Protein AF-A0A2N1PM89-F1 (afdb_monomer_lite)

Foldseek 3Di:
DDPDPDQFDDDPLFFAFHRVVLVPPDDVSVCVVPVPDDFFFDFHFDQPPCVPPPDDDQHDDPDPPDPPVVSPDDDDDDDDDGDTDTPPGQQDWPGDFDCVPCLVVLLVVQLVPQVLLLVLLLQLLVCVVVVNDDSLVSSLVSLCVVPVVDDPSSSSRNSVQQPTAGQKAKQKWDKFWFALPLVCCQVPVVVQAVLQVLVVCLLLVLLVVLPNKFFWKQARGHIMTIAMAGLADPVRHGFPLLSLQLNLLFGDESLLSSLQSDADVVRNRSGGHGPSLSSSLSSSLLLSLQSVLQRLVVSLVVCVVVVHHSAEACDPQDNTHIHTDSQLSLCCSLSSGSHRSDDSDDDDDPAQFAMAGQATNPGGLCPPPPVVVRVQRRDPVSRVVRCVVVTGHTHHDRSSSVSSSVVSVVFLLCVAQPVLLNDYADPVLLVVCQVCVNVVCCVQPVPCVVCLQQVVVQLVHLNSLLVSLVSCVVSPHGLSNQLSSSLSLVVRVNNVHDDPPSDRSNSVSSSSSRNCSNVRHD

Secondary structure (DSSP, 8-state):
-----------GGGTSS--GGGG--SHHHHHHHHTT----------SSHHHH-SS--TT----TTS-GGGGGS----S--------------BSS----TT-HHHHHHHHHH-HHHHHHHHHHHHHHHHTTSS-HHHHHHHHHHHHHTTS-HHHHHHHHHHHH--BSEEEEEEEEEEE-SSHHHHHHSHHHHHHHHHHHHHHHHHHHHHTT---EEEE-SSEEEEEEEEESB-TTSSBPHHHHHHHHHH-PPPHHHHHHHH--BGGGTB-SPPPHHHHHHHHHHHHHHHHHHHHHHHHHHHHHHHTTS---EESS--SSSEEEEE-GGGGTHHHHTSS--S--------SS----EEEEETTEETTTT-HHHHHHHHT-HHHHHHHHHHH---PPB-HHHHHHHHHHHHHSHHIIIIIGGG-SPP-HHHHHHHHHTTTHHHHHH-GGGHHHHHTHHHHTT-HHHHHHHHHHHHHTT--HHHHHHHHHHHHH-TTTT----TTS-HHHHTTHHHHHHGGGG--

pLDDT: mean 76.05, std 22.59, range [23.59, 97.88]

Sequence (522 aa):
MGWNSTDFVLTADAQFNGCKAGHVRNLDEYVSYFDGFDSKYQVVVSPELSRIMPTLRQHEPIDSKWDIAAIRHHDEEIVGYPMEFYQSQLQKPDYYVDFRGRDLEFAEIIRSNPVQINWILDYALSEFQNQNKDLDFAIDEGVIEIFGDLDHEMLGIIAGYIKQKPRRMIFLVDMEAVHPDSTKILTDPIPFFQWLEVPYRHIREALLNFGIETLTVCSGKGYHFIAAIPLFNSHGYYSDAMLSLMAIGGAVQAETIDRLVTTHPEKGKDIPAPILTQRAYQGMNKVMQYVVVNILDDIRKDLHRAGLPPYVGVTDNHEHQISIDLTGSTRQVEMGCFGSVGSIYNKKWDRIIVRIPRARGREEFFDNDLSWMLDTRGSLEAAKAHLIHSGGWIPETDAGMVRLIQAYEASSIKRNLHEPCEGLLDPAAISSLINTNYAVLREKIPQIGGVIDNAQPEFLTPSALDYVYHEMLYNGFSVNDMRHLTYAIYCDTVKNVHIEPAYSKAEWCRWPILLMGEFFKD

Radius of gyration: 23.79 Å; chains: 1; bounding box: 59×52×64 Å

Organism: NCBI:txid2013854

Structure (mmCIF, N/CA/C/O backbone):
data_AF-A0A2N1PM89-F1
#
_entry.id   AF-A0A2N1PM89-F1
#
loop_
_atom_site.group_PDB
_atom_site.id
_atom_site.type_symbol
_atom_site.label_atom_id
_atom_site.label_alt_id
_atom_site.label_comp_id
_atom_site.label_asym_id
_atom_site.label_entity_id
_atom_site.label_seq_id
_atom_site.pdbx_PDB_ins_code
_atom_site.Cartn_x
_atom_site.Cartn_y
_atom_site.Cartn_z
_atom_site.occupancy
_atom_site.B_iso_or_equiv
_atom_site.auth_seq_id
_atom_site.auth_comp_id
_atom_site.auth_asym_id
_atom_site.auth_atom_id
_atom_site.pdbx_PDB_model_num
ATOM 1 N N . MET A 1 1 ? 12.208 -20.789 32.614 1.00 24.80 1 MET A N 1
ATOM 2 C CA . MET A 1 1 ? 12.108 -20.019 31.357 1.00 24.80 1 MET A CA 1
ATOM 3 C C . MET A 1 1 ? 12.246 -18.557 31.730 1.00 24.80 1 MET A C 1
ATOM 5 O O . MET A 1 1 ? 11.302 -17.988 32.258 1.00 24.80 1 MET A O 1
ATOM 9 N N . GLY A 1 2 ? 13.461 -18.017 31.627 1.00 23.84 2 GLY A N 1
ATOM 10 C CA . GLY A 1 2 ? 13.775 -16.656 32.056 1.00 23.84 2 GLY A CA 1
ATOM 11 C C . GLY A 1 2 ? 13.531 -15.681 30.916 1.00 23.84 2 GLY A C 1
ATOM 12 O O . GLY A 1 2 ? 14.320 -15.636 29.980 1.00 23.84 2 GLY A O 1
ATOM 13 N N . TRP A 1 3 ? 12.436 -14.930 30.988 1.00 23.59 3 TRP A N 1
ATOM 14 C CA . TRP A 1 3 ? 12.354 -13.658 30.280 1.00 23.59 3 TRP A CA 1
ATOM 15 C C . TRP A 1 3 ? 13.257 -12.678 31.033 1.00 23.59 3 TRP A C 1
ATOM 17 O O . TRP A 1 3 ? 13.120 -12.509 32.244 1.00 23.59 3 TRP A O 1
ATOM 27 N N . ASN A 1 4 ? 14.256 -12.158 30.322 1.00 26.58 4 ASN A N 1
ATOM 28 C CA . ASN A 1 4 ? 15.377 -11.405 30.866 1.00 26.58 4 ASN A CA 1
ATOM 29 C C . ASN A 1 4 ? 14.940 -10.182 31.679 1.00 26.58 4 ASN A C 1
ATOM 31 O O . ASN A 1 4 ? 14.200 -9.322 31.212 1.00 26.58 4 ASN A O 1
ATOM 35 N N . SER A 1 5 ? 15.526 -10.093 32.868 1.00 24.80 5 SER A N 1
ATOM 36 C CA . SER A 1 5 ? 15.642 -8.937 33.752 1.00 24.80 5 SER A CA 1
ATOM 37 C C . SER A 1 5 ? 16.600 -7.868 33.198 1.00 24.80 5 SER A C 1
ATOM 39 O O . SER A 1 5 ? 17.469 -7.385 33.921 1.00 24.80 5 SER A O 1
ATOM 41 N N . THR A 1 6 ? 16.530 -7.561 31.905 1.00 25.44 6 THR A N 1
ATOM 42 C CA . THR A 1 6 ? 17.403 -6.564 31.271 1.00 25.44 6 THR A CA 1
ATOM 43 C C . THR A 1 6 ? 16.626 -5.287 31.026 1.00 25.44 6 THR A C 1
ATOM 45 O O . THR A 1 6 ? 15.605 -5.317 30.340 1.00 25.44 6 THR A O 1
ATOM 48 N N . ASP A 1 7 ? 17.140 -4.186 31.571 1.00 24.05 7 ASP A N 1
ATOM 49 C CA . ASP A 1 7 ? 16.724 -2.826 31.254 1.00 24.05 7 ASP A CA 1
ATOM 50 C C . ASP A 1 7 ? 16.588 -2.647 29.736 1.00 24.05 7 ASP A C 1
ATOM 52 O O . ASP A 1 7 ? 17.443 -3.072 28.954 1.00 24.05 7 ASP A O 1
ATOM 56 N N . PHE A 1 8 ? 15.462 -2.071 29.318 1.00 27.31 8 PHE A N 1
ATOM 57 C CA . PHE A 1 8 ? 15.102 -1.882 27.919 1.00 27.31 8 PHE A CA 1
ATOM 58 C C . PHE A 1 8 ? 16.096 -0.925 27.248 1.00 27.31 8 PHE A C 1
ATOM 60 O O . PHE A 1 8 ? 16.038 0.287 27.447 1.00 27.31 8 PHE A O 1
ATOM 67 N N . VAL A 1 9 ? 17.007 -1.466 26.436 1.00 24.16 9 VAL A N 1
ATOM 68 C CA . VAL A 1 9 ? 17.952 -0.673 25.643 1.00 24.16 9 VAL A CA 1
ATOM 69 C C . VAL A 1 9 ? 17.301 -0.286 24.320 1.00 24.16 9 VAL A C 1
ATOM 71 O O . VAL A 1 9 ? 16.952 -1.127 23.493 1.00 24.16 9 VAL A O 1
ATOM 74 N N . LEU A 1 10 ? 17.165 1.021 24.135 1.00 26.44 10 LEU A N 1
ATOM 75 C CA . LEU A 1 10 ? 16.866 1.677 22.871 1.00 26.44 10 LEU A CA 1
ATOM 76 C C . LEU A 1 10 ? 17.859 1.249 21.794 1.00 26.44 10 LEU A C 1
ATOM 78 O O . LEU A 1 10 ? 19.063 1.427 21.963 1.00 26.44 10 LEU A O 1
ATOM 82 N N . THR A 1 11 ? 17.369 0.830 20.635 1.00 27.31 11 THR A N 1
ATOM 83 C CA . THR A 1 11 ? 18.108 1.088 19.396 1.00 27.31 11 THR A CA 1
ATOM 84 C C . THR A 1 11 ? 17.176 1.792 18.424 1.00 27.31 11 THR A C 1
ATOM 86 O O . THR A 1 11 ? 16.330 1.192 17.767 1.00 27.31 11 THR A O 1
ATOM 89 N N . ALA A 1 12 ? 17.315 3.117 18.389 1.00 30.20 12 ALA A N 1
ATOM 90 C CA . ALA A 1 12 ? 16.676 3.987 17.411 1.00 30.20 12 ALA A CA 1
ATOM 91 C C . ALA A 1 12 ? 17.182 3.748 15.980 1.00 30.20 12 ALA A C 1
ATOM 93 O O . ALA A 1 12 ? 16.516 4.138 15.026 1.00 30.20 12 ALA A O 1
ATOM 94 N N . ASP A 1 13 ? 18.301 3.036 15.840 1.00 28.42 13 ASP A N 1
ATOM 95 C CA . ASP A 1 13 ? 18.934 2.682 14.573 1.00 28.42 13 ASP A CA 1
ATOM 96 C C . ASP A 1 13 ? 17.992 1.987 13.580 1.00 28.42 13 ASP A C 1
ATOM 98 O O . ASP A 1 13 ? 18.195 2.083 12.378 1.00 28.42 13 ASP A O 1
ATOM 102 N N . ALA A 1 14 ? 16.963 1.264 14.032 1.00 33.22 14 ALA A N 1
ATOM 103 C CA . ALA A 1 14 ? 16.251 0.330 13.158 1.00 33.22 14 ALA A CA 1
ATOM 104 C C . ALA A 1 14 ? 14.946 0.852 12.535 1.00 33.22 14 ALA A C 1
ATOM 106 O O . ALA A 1 14 ? 14.370 0.137 11.716 1.00 33.22 14 ALA A O 1
ATOM 107 N N . GLN A 1 15 ? 14.431 2.023 12.931 1.00 33.84 15 GLN A N 1
ATOM 108 C CA . GLN A 1 15 ? 13.073 2.422 12.527 1.00 33.84 15 GLN A CA 1
ATOM 109 C C . GLN A 1 15 ? 12.994 3.359 11.331 1.00 33.84 15 GLN A C 1
ATOM 111 O O . GLN A 1 15 ? 12.083 3.200 10.527 1.00 33.84 15 GLN A O 1
ATOM 116 N N . PHE A 1 16 ? 13.915 4.301 11.183 1.00 33.84 16 PHE A N 1
ATOM 117 C CA . PHE A 1 16 ? 13.906 5.234 10.064 1.00 33.84 16 PHE A CA 1
ATOM 118 C C . PHE A 1 16 ? 15.336 5.680 9.813 1.00 33.84 16 PHE A C 1
ATOM 120 O O . PHE A 1 16 ? 15.920 6.328 10.672 1.00 33.84 16 PHE A O 1
ATOM 127 N N . ASN A 1 17 ? 15.853 5.351 8.630 1.00 31.77 17 ASN A N 1
ATOM 128 C CA . ASN A 1 17 ? 17.139 5.799 8.096 1.00 31.77 17 ASN A CA 1
ATOM 129 C C . ASN A 1 17 ? 18.381 5.276 8.841 1.00 31.77 17 ASN A C 1
ATOM 131 O O . ASN A 1 17 ? 18.647 5.640 9.981 1.00 31.77 17 ASN A O 1
ATOM 135 N N . GLY A 1 18 ? 19.199 4.484 8.142 1.00 33.09 18 GLY A N 1
ATOM 136 C CA . GLY A 1 18 ? 20.602 4.311 8.523 1.00 33.09 18 GLY A CA 1
ATOM 137 C C . GLY A 1 18 ? 20.839 3.606 9.856 1.00 33.09 18 GLY A C 1
ATOM 138 O O . GLY A 1 18 ? 21.589 4.102 10.692 1.00 33.09 18 GLY A O 1
ATOM 139 N N . CYS A 1 19 ? 20.291 2.399 10.037 1.00 32.78 19 CYS A N 1
ATOM 140 C CA . CYS A 1 19 ? 20.911 1.490 11.001 1.00 32.78 19 CYS A CA 1
ATOM 141 C C . CYS A 1 19 ? 22.401 1.344 10.654 1.00 32.78 19 CYS A C 1
ATOM 143 O O . CYS A 1 19 ? 22.785 1.498 9.495 1.00 32.78 19 CYS A O 1
ATOM 145 N N . LYS A 1 20 ? 23.249 0.927 11.599 1.00 37.75 20 LYS A N 1
ATOM 146 C CA . LYS A 1 20 ? 24.621 0.489 11.270 1.00 37.75 20 LYS A CA 1
ATOM 147 C C . LYS A 1 20 ? 24.655 -0.552 10.128 1.00 37.75 20 LYS A C 1
ATOM 149 O O . LYS A 1 20 ? 25.687 -0.733 9.492 1.00 37.75 20 LYS A O 1
ATOM 154 N N . ALA A 1 21 ? 23.513 -1.187 9.838 1.00 36.91 21 ALA A N 1
ATOM 155 C CA . ALA A 1 21 ? 23.306 -2.072 8.702 1.00 36.91 21 ALA A CA 1
ATOM 156 C C . ALA A 1 21 ? 23.088 -1.401 7.323 1.00 36.91 21 ALA A C 1
ATOM 158 O O . ALA A 1 21 ? 23.123 -2.104 6.319 1.00 36.91 21 ALA A O 1
ATOM 159 N N . GLY A 1 22 ? 22.933 -0.075 7.236 1.00 34.50 22 GLY A N 1
ATOM 160 C CA . GLY A 1 22 ? 23.166 0.686 5.995 1.00 34.50 22 GLY A CA 1
ATOM 161 C C . GLY A 1 22 ? 24.652 0.699 5.606 1.00 34.50 22 GLY A C 1
ATOM 162 O O . GLY A 1 22 ? 25.016 0.755 4.439 1.00 34.50 22 GLY A O 1
ATOM 163 N N . HIS A 1 23 ? 25.538 0.491 6.584 1.00 34.81 23 HIS A N 1
ATOM 164 C CA . HIS A 1 23 ? 26.984 0.374 6.387 1.00 34.81 23 HIS A CA 1
ATOM 165 C C . HIS A 1 23 ? 27.505 -1.058 6.557 1.00 34.81 23 HIS A C 1
ATOM 167 O O . HIS A 1 23 ? 28.663 -1.251 6.932 1.00 34.81 23 HIS A O 1
ATOM 173 N N . VAL A 1 24 ? 26.672 -2.066 6.280 1.00 37.44 24 VAL A N 1
ATOM 174 C CA . VAL A 1 24 ? 27.145 -3.449 6.151 1.00 37.44 24 VAL A CA 1
ATOM 175 C C . VAL A 1 24 ? 28.046 -3.525 4.926 1.00 37.44 24 VAL A C 1
ATOM 177 O O . VAL A 1 24 ? 27.597 -3.349 3.795 1.00 37.44 24 VAL A O 1
ATOM 180 N N . ARG A 1 25 ? 29.334 -3.797 5.140 1.00 38.34 25 ARG A N 1
ATOM 181 C CA . ARG A 1 25 ? 30.315 -3.819 4.044 1.00 38.34 25 ARG A CA 1
ATOM 182 C C . ARG A 1 25 ? 30.304 -5.136 3.274 1.00 38.34 25 ARG A C 1
ATOM 184 O O . ARG A 1 25 ? 30.879 -5.204 2.192 1.00 38.34 25 ARG A O 1
ATOM 191 N N . ASN A 1 26 ? 29.727 -6.190 3.855 1.00 44.66 26 ASN A N 1
ATOM 192 C CA . ASN A 1 26 ? 29.636 -7.524 3.267 1.00 44.66 26 ASN A CA 1
ATOM 193 C C . ASN A 1 26 ? 28.585 -8.408 3.967 1.00 44.66 26 ASN A C 1
ATOM 195 O O . ASN A 1 26 ? 28.120 -8.119 5.067 1.00 44.66 26 ASN A O 1
ATOM 199 N N . LEU A 1 27 ? 28.256 -9.526 3.322 1.00 41.53 27 LEU A N 1
ATOM 200 C CA . LEU A 1 27 ? 27.263 -10.503 3.768 1.00 41.53 27 LEU A CA 1
ATOM 201 C C . LEU A 1 27 ? 27.538 -11.108 5.163 1.00 41.53 27 LEU A C 1
ATOM 203 O O . LEU A 1 27 ? 26.592 -11.416 5.882 1.00 41.53 27 LEU A O 1
ATOM 207 N N . ASP A 1 28 ? 28.796 -11.243 5.584 1.00 47.53 28 ASP A N 1
ATOM 208 C CA . ASP A 1 28 ? 29.142 -11.865 6.873 1.00 47.53 28 ASP A CA 1
ATOM 209 C C . ASP A 1 28 ? 28.836 -10.939 8.063 1.00 47.53 28 ASP A C 1
ATOM 211 O O . ASP A 1 28 ? 28.307 -11.372 9.093 1.00 47.53 28 ASP A O 1
ATOM 215 N N . GLU A 1 29 ? 29.104 -9.638 7.907 1.00 45.84 29 GLU A N 1
ATOM 216 C CA . GLU A 1 29 ? 28.743 -8.608 8.889 1.00 45.84 29 GLU A CA 1
ATOM 217 C C . GLU A 1 29 ? 27.215 -8.531 9.055 1.00 45.84 29 GLU A C 1
ATOM 219 O O . GLU A 1 29 ? 26.718 -8.415 10.179 1.00 45.84 29 GLU A O 1
ATOM 224 N N . TYR A 1 30 ? 26.474 -8.725 7.955 1.00 44.50 30 TYR A N 1
ATOM 225 C CA . TYR A 1 30 ? 25.014 -8.812 7.945 1.00 44.50 30 TYR A CA 1
ATOM 226 C C . TYR A 1 30 ? 24.485 -9.987 8.775 1.00 44.50 30 TYR A C 1
ATOM 228 O O . TYR A 1 30 ? 23.671 -9.798 9.683 1.00 44.50 30 TYR A O 1
ATOM 236 N N . VAL A 1 31 ? 24.939 -11.206 8.463 1.00 44.88 31 VAL A N 1
ATOM 237 C CA . VAL A 1 31 ? 24.451 -12.438 9.099 1.00 44.88 31 VAL A CA 1
ATOM 238 C C . VAL A 1 31 ? 24.717 -12.396 10.604 1.00 44.88 31 VAL A C 1
ATOM 240 O O . VAL A 1 31 ? 23.807 -12.659 11.389 1.00 44.88 31 VAL A O 1
ATOM 243 N N . SER A 1 32 ? 25.907 -11.945 11.023 1.00 50.69 32 SER A N 1
ATOM 244 C CA . SER A 1 32 ? 26.248 -11.846 12.449 1.00 50.69 32 SER A CA 1
ATOM 245 C C . SER A 1 32 ? 25.377 -10.849 13.226 1.00 50.69 32 SER A C 1
ATOM 247 O O . SER A 1 32 ? 25.118 -11.051 14.412 1.00 50.69 32 SER A O 1
ATOM 249 N N . TYR A 1 33 ? 24.906 -9.783 12.568 1.00 46.59 33 TYR A N 1
ATOM 250 C CA . TYR A 1 33 ? 24.102 -8.743 13.207 1.00 46.59 33 TYR A CA 1
ATOM 251 C C . TYR A 1 33 ? 22.632 -9.156 13.354 1.00 46.59 33 TYR A C 1
ATOM 253 O O . TYR A 1 33 ? 21.957 -8.703 14.275 1.00 46.59 33 TYR A O 1
ATOM 261 N N . PHE A 1 34 ? 22.115 -10.021 12.474 1.00 44.75 34 PHE A N 1
ATOM 262 C CA . PHE A 1 34 ? 20.674 -10.268 12.370 1.00 44.75 34 PHE A CA 1
ATOM 263 C C . PHE A 1 34 ? 20.178 -11.649 12.805 1.00 44.75 34 PHE A C 1
ATOM 265 O O . PHE A 1 34 ? 18.968 -11.781 13.002 1.00 44.75 34 PHE A O 1
ATOM 272 N N . ASP A 1 35 ? 21.060 -12.623 13.038 1.00 42.09 35 ASP A N 1
ATOM 273 C CA . ASP A 1 35 ? 20.701 -13.993 13.457 1.00 42.09 35 ASP A CA 1
ATOM 274 C C . ASP A 1 35 ? 20.021 -14.086 14.846 1.00 42.09 35 ASP A C 1
ATOM 276 O O . ASP A 1 35 ? 19.522 -15.139 15.230 1.00 42.09 35 ASP A O 1
ATOM 280 N N . GLY A 1 36 ? 19.961 -12.984 15.609 1.00 41.06 36 GLY A N 1
ATOM 281 C CA . GLY A 1 36 ? 19.369 -12.929 16.957 1.00 41.06 36 GLY A CA 1
ATOM 282 C C . GLY A 1 36 ? 18.075 -12.114 17.112 1.00 41.06 36 GLY A C 1
ATOM 283 O O . GLY A 1 36 ? 17.636 -11.898 18.242 1.00 41.06 36 GLY A O 1
ATOM 284 N N . PHE A 1 37 ? 17.475 -11.600 16.031 1.00 38.41 37 PHE A N 1
ATOM 285 C CA . PHE A 1 37 ? 16.366 -10.634 16.122 1.00 38.41 37 PHE A CA 1
ATOM 286 C C . PHE A 1 37 ? 14.967 -11.267 15.964 1.00 38.41 37 PHE A C 1
ATOM 288 O O . PHE A 1 37 ? 14.484 -11.435 14.847 1.00 38.41 37 PHE A O 1
ATOM 295 N N . ASP A 1 38 ? 14.257 -11.489 17.077 1.00 36.50 38 ASP A N 1
ATOM 296 C CA . ASP A 1 38 ? 12.832 -11.884 17.094 1.00 36.50 38 ASP A CA 1
ATOM 297 C C . ASP A 1 38 ? 11.885 -10.704 16.816 1.00 36.50 38 ASP A C 1
ATOM 299 O O . ASP A 1 38 ? 12.040 -9.619 17.384 1.00 36.50 38 ASP A O 1
ATOM 303 N N . SER A 1 39 ? 10.835 -10.925 16.025 1.00 36.91 39 SER A N 1
ATOM 304 C CA . SER A 1 39 ? 9.820 -9.912 15.702 1.00 36.91 39 SER A CA 1
ATOM 305 C C . SER A 1 39 ? 8.834 -9.708 16.851 1.00 36.91 39 SER A C 1
ATOM 307 O O . SER A 1 39 ? 7.883 -10.466 17.022 1.00 36.91 39 SER A O 1
ATOM 309 N N . LYS A 1 40 ? 9.075 -8.672 17.655 1.00 37.41 40 LYS A N 1
ATOM 310 C CA . LYS A 1 40 ? 8.262 -8.305 18.820 1.00 37.41 40 LYS A CA 1
ATOM 311 C C . LYS A 1 40 ? 7.851 -6.837 18.699 1.00 37.41 40 LYS A C 1
ATOM 313 O O . LYS A 1 40 ? 8.681 -5.984 18.404 1.00 37.41 40 LYS A O 1
ATOM 318 N N . TYR A 1 41 ? 6.587 -6.537 18.964 1.00 35.38 41 TYR A N 1
ATOM 319 C CA . TYR A 1 41 ? 6.166 -5.208 19.390 1.00 35.38 41 TYR A CA 1
ATOM 320 C C . TYR A 1 41 ? 6.785 -4.958 20.767 1.00 35.38 41 TYR A C 1
ATOM 322 O O . TYR A 1 41 ? 6.463 -5.603 21.764 1.00 35.38 41 TYR A O 1
ATOM 330 N N . GLN A 1 42 ? 7.737 -4.042 20.802 1.00 37.28 42 GLN A N 1
ATOM 331 C CA . GLN A 1 42 ? 8.396 -3.610 22.021 1.00 37.28 42 GLN A CA 1
ATOM 332 C C . GLN A 1 42 ? 7.990 -2.171 22.272 1.00 37.28 42 GLN A C 1
ATOM 334 O O . GLN A 1 42 ? 7.793 -1.433 21.320 1.00 37.28 42 GLN A O 1
ATOM 339 N N . VAL A 1 43 ? 7.863 -1.796 23.540 1.00 35.22 43 VAL A N 1
ATOM 340 C CA . VAL A 1 43 ? 7.818 -0.401 23.966 1.00 35.22 43 VAL A CA 1
ATOM 341 C C . VAL A 1 43 ? 9.060 -0.199 24.804 1.00 35.22 43 VAL A C 1
ATOM 343 O O . VAL A 1 43 ? 9.190 -0.772 25.884 1.00 35.22 43 VAL A O 1
ATOM 346 N N . VAL A 1 44 ? 10.001 0.571 24.277 1.00 35.50 44 VAL A N 1
ATOM 347 C CA . VAL A 1 44 ? 11.164 0.998 25.051 1.00 35.50 44 VAL A CA 1
ATOM 348 C C . VAL A 1 44 ? 10.780 2.269 25.798 1.00 35.50 44 VAL A C 1
ATOM 350 O O . VAL A 1 44 ? 10.057 3.100 25.267 1.00 35.50 44 VAL A O 1
ATOM 353 N N . VAL A 1 45 ? 11.225 2.413 27.042 1.00 34.16 45 VAL A N 1
ATOM 354 C CA . VAL A 1 45 ? 11.103 3.650 27.815 1.00 34.16 45 VAL A CA 1
ATOM 355 C C . VAL A 1 45 ? 12.517 4.049 28.190 1.00 34.16 45 VAL A C 1
ATOM 357 O O . VAL A 1 45 ? 13.135 3.370 29.002 1.00 34.16 45 VAL A O 1
ATOM 360 N N . SER A 1 46 ? 13.035 5.130 27.611 1.00 33.66 46 SER A N 1
ATOM 361 C CA . SER A 1 46 ? 14.291 5.718 28.080 1.00 33.66 46 SER A CA 1
ATOM 362 C C . SER A 1 46 ? 14.046 7.069 28.735 1.00 33.66 46 SER A C 1
ATOM 364 O O . SER A 1 46 ? 13.468 7.948 28.093 1.00 33.66 46 SER A O 1
ATOM 366 N N . PRO A 1 47 ? 14.512 7.252 29.978 1.00 36.72 47 PRO A N 1
ATOM 367 C CA . PRO A 1 47 ? 14.564 8.553 30.639 1.00 36.72 47 PRO A CA 1
ATOM 368 C C . PRO A 1 47 ? 15.572 9.538 30.013 1.00 36.72 47 PRO A C 1
ATOM 370 O O . PRO A 1 47 ? 15.543 10.722 30.334 1.00 36.72 47 PRO A O 1
ATOM 373 N N . GLU A 1 48 ? 16.482 9.074 29.151 1.00 38.16 48 GLU A N 1
ATOM 374 C CA . GLU A 1 48 ? 17.715 9.800 28.815 1.00 38.16 48 GLU A CA 1
ATOM 375 C C . GLU A 1 48 ? 17.648 10.543 27.473 1.00 38.16 48 GLU A C 1
ATOM 377 O O . GLU A 1 48 ? 18.279 11.590 27.328 1.00 38.16 48 GLU A O 1
ATOM 382 N N . LEU A 1 49 ? 16.849 10.089 26.496 1.00 36.31 49 LEU A N 1
ATOM 383 C CA . LEU A 1 49 ? 16.917 10.664 25.140 1.00 36.31 49 LEU A CA 1
ATOM 384 C C . LEU A 1 49 ? 16.408 12.112 25.037 1.00 36.31 49 LEU A C 1
ATOM 386 O O . LEU A 1 49 ? 16.881 12.876 24.195 1.00 36.31 49 LEU A O 1
ATOM 390 N N . SER A 1 50 ? 15.487 12.528 25.914 1.00 36.47 50 SER A N 1
ATOM 391 C CA . SER A 1 50 ? 14.951 13.895 25.911 1.00 36.47 50 SER A CA 1
ATOM 392 C C . SER A 1 50 ? 15.920 14.946 26.460 1.00 36.47 50 SER A C 1
ATOM 394 O O . SER A 1 50 ? 15.729 16.131 26.194 1.00 36.47 50 SER A O 1
ATOM 396 N N . ARG A 1 51 ? 16.954 14.539 27.213 1.00 38.03 51 ARG A N 1
ATOM 397 C CA . ARG A 1 51 ? 17.969 15.460 27.760 1.00 38.03 51 ARG A CA 1
ATOM 398 C C . ARG A 1 51 ? 18.988 15.918 26.726 1.00 38.03 51 ARG A C 1
ATOM 400 O O . ARG A 1 51 ? 19.529 17.010 26.850 1.00 38.03 51 ARG A O 1
ATOM 407 N N . ILE A 1 52 ? 19.249 15.086 25.723 1.00 38.66 52 ILE A N 1
ATOM 408 C CA . ILE A 1 52 ? 20.405 15.239 24.832 1.00 38.66 52 ILE A CA 1
ATOM 409 C C . ILE A 1 52 ? 20.004 15.911 23.508 1.00 38.66 52 ILE A C 1
ATOM 411 O O . ILE A 1 52 ? 20.847 16.499 22.836 1.00 38.66 52 ILE A O 1
ATOM 415 N N . MET A 1 53 ? 18.718 15.873 23.126 1.00 42.56 53 MET A N 1
ATOM 416 C CA . MET A 1 53 ? 18.276 16.261 21.775 1.00 42.56 53 MET A CA 1
ATOM 417 C C . MET A 1 53 ? 17.089 17.250 21.744 1.00 42.56 53 MET A C 1
ATOM 419 O O . MET A 1 53 ? 16.022 16.923 21.226 1.00 42.56 53 MET A O 1
ATOM 423 N N . PRO A 1 54 ? 17.246 18.493 22.250 1.00 40.25 54 PRO A N 1
ATOM 424 C CA . PRO A 1 54 ? 16.186 19.508 22.218 1.00 40.25 54 PRO A CA 1
ATOM 425 C C . PRO A 1 54 ? 15.904 20.104 20.822 1.00 40.25 54 PRO A C 1
ATOM 427 O O . PRO A 1 54 ? 14.887 20.774 20.652 1.00 40.25 54 PRO A O 1
ATOM 430 N N . THR A 1 55 ? 16.775 19.890 19.827 1.00 36.53 55 THR A N 1
ATOM 431 C CA . THR A 1 55 ? 16.747 20.614 18.537 1.00 36.53 55 THR A CA 1
ATOM 432 C C . THR A 1 55 ? 16.519 19.754 17.294 1.00 36.53 55 THR A C 1
ATOM 434 O O . THR A 1 55 ? 16.454 20.303 16.195 1.00 36.53 55 THR A O 1
ATOM 437 N N . LEU A 1 56 ? 16.382 18.434 17.426 1.00 33.59 56 LEU A N 1
ATOM 438 C CA . LEU A 1 56 ? 16.158 17.565 16.272 1.00 33.59 56 LEU A CA 1
ATOM 439 C C . LEU A 1 56 ? 14.731 17.721 15.735 1.00 33.59 56 LEU A C 1
ATOM 441 O O . LEU A 1 56 ? 13.744 17.563 16.458 1.00 33.59 56 LEU A O 1
ATOM 445 N N . ARG A 1 57 ? 14.626 18.051 14.443 1.00 30.73 57 ARG A N 1
ATOM 446 C CA . ARG A 1 57 ? 13.363 17.958 13.704 1.00 30.73 57 ARG A CA 1
ATOM 447 C C . ARG A 1 57 ? 12.968 16.485 13.609 1.00 30.73 57 ARG A C 1
ATOM 449 O O . ARG A 1 57 ? 13.827 15.613 13.562 1.00 30.73 57 ARG A O 1
ATOM 456 N N . GLN A 1 58 ? 11.662 16.236 13.561 1.00 34.88 58 GLN A N 1
ATOM 457 C CA . GLN A 1 58 ? 10.973 14.943 13.712 1.00 34.88 58 GLN A CA 1
ATOM 458 C C . GLN A 1 58 ? 11.387 13.807 12.736 1.00 34.88 58 GLN A C 1
ATOM 460 O O . GLN A 1 58 ? 10.745 12.760 12.741 1.00 34.88 58 GLN A O 1
ATOM 465 N N . HIS A 1 59 ? 12.431 13.978 11.912 1.00 28.81 59 HIS A N 1
ATOM 466 C CA . HIS A 1 59 ? 12.762 13.107 10.776 1.00 28.81 59 HIS A CA 1
ATOM 467 C C . HIS A 1 59 ? 14.264 12.836 10.547 1.00 28.81 59 HIS A C 1
ATOM 469 O O . HIS A 1 59 ? 14.606 12.209 9.547 1.00 28.81 59 HIS A O 1
ATOM 475 N N . GLU A 1 60 ? 15.176 13.305 11.402 1.00 26.73 60 GLU A N 1
ATOM 476 C CA . GLU A 1 60 ? 16.617 13.116 11.159 1.00 26.73 60 GLU A CA 1
ATOM 477 C C . GLU A 1 60 ? 17.132 11.751 11.679 1.00 26.73 60 GLU A C 1
ATOM 479 O O . GLU A 1 60 ? 16.838 11.389 12.823 1.00 26.73 60 GLU A O 1
ATOM 484 N N . PRO A 1 61 ? 17.900 10.994 10.863 1.00 30.50 61 PRO A N 1
ATOM 485 C CA . PRO A 1 61 ? 18.604 9.793 11.307 1.00 30.50 61 PRO A CA 1
ATOM 486 C C . PRO A 1 61 ? 19.591 10.114 12.430 1.00 30.50 61 PRO A C 1
ATOM 488 O O . PRO A 1 61 ? 20.312 11.113 12.367 1.00 30.50 61 PRO A O 1
ATOM 491 N N . ILE A 1 62 ? 19.697 9.222 13.416 1.00 33.22 62 ILE A N 1
ATOM 492 C CA . ILE A 1 62 ? 20.805 9.235 14.379 1.00 33.22 62 ILE A CA 1
ATOM 493 C C . ILE A 1 62 ? 22.021 8.625 13.670 1.00 33.22 62 ILE A C 1
ATOM 495 O O . ILE A 1 62 ? 22.346 7.458 13.845 1.00 33.22 62 ILE A O 1
ATOM 499 N N . ASP A 1 63 ? 22.652 9.401 12.789 1.00 30.30 63 ASP A N 1
ATOM 500 C CA . ASP A 1 63 ? 23.857 8.963 12.088 1.00 30.30 63 ASP A CA 1
ATOM 501 C C . ASP A 1 63 ? 25.071 8.952 13.039 1.00 30.30 63 ASP A C 1
ATOM 503 O O . ASP A 1 63 ? 25.262 9.832 13.886 1.00 30.30 63 ASP A O 1
ATOM 507 N N . SER A 1 64 ? 25.890 7.926 12.825 1.00 32.62 64 SER A N 1
ATOM 508 C CA . SER A 1 64 ? 27.169 7.459 13.375 1.00 32.62 64 SER A CA 1
ATOM 509 C C . SER A 1 64 ? 28.224 8.470 13.862 1.00 32.62 64 SER A C 1
ATOM 511 O O . SER A 1 64 ? 29.300 8.057 14.295 1.00 32.62 64 SER A O 1
ATOM 513 N N . LYS A 1 65 ? 27.970 9.782 13.845 1.00 34.56 65 LYS A N 1
ATOM 514 C CA . LYS A 1 65 ? 28.888 10.799 14.390 1.00 34.56 65 LYS A CA 1
ATOM 515 C C . LYS A 1 65 ? 28.814 10.955 15.907 1.00 34.56 65 LYS A C 1
ATOM 517 O O . LYS A 1 65 ? 29.677 11.615 16.484 1.00 34.56 65 LYS A O 1
ATOM 522 N N . TRP A 1 66 ? 27.821 10.350 16.550 1.00 35.28 66 TRP A N 1
ATOM 523 C CA . TRP A 1 66 ? 27.683 10.337 18.001 1.00 35.28 66 TRP A CA 1
ATOM 524 C C . TRP A 1 66 ? 28.005 8.934 18.498 1.00 35.28 66 TRP A C 1
ATOM 526 O O . TRP A 1 66 ? 27.153 8.050 18.500 1.00 35.28 66 TRP A O 1
ATOM 536 N N . ASP A 1 67 ? 29.271 8.718 18.862 1.00 32.72 67 ASP A N 1
ATOM 537 C CA . ASP A 1 67 ? 29.741 7.460 19.433 1.00 32.72 67 ASP A CA 1
ATOM 538 C C . ASP A 1 67 ? 28.812 7.017 20.577 1.00 32.72 67 ASP A C 1
ATOM 540 O O . ASP A 1 67 ? 28.737 7.641 21.638 1.00 32.72 67 ASP A O 1
ATOM 544 N N . ILE A 1 68 ? 28.149 5.880 20.363 1.00 32.47 68 ILE A N 1
ATOM 545 C CA . ILE A 1 68 ? 27.246 5.172 21.290 1.00 32.47 68 ILE A CA 1
ATOM 546 C C . ILE A 1 68 ? 27.921 4.890 22.655 1.00 32.47 68 ILE A C 1
ATOM 548 O O . ILE A 1 68 ? 27.260 4.608 23.654 1.00 32.47 68 ILE A O 1
ATOM 552 N N . ALA A 1 69 ? 29.247 5.033 22.739 1.00 25.84 69 ALA A N 1
ATOM 553 C CA . ALA A 1 69 ? 30.019 4.957 23.974 1.00 25.84 69 ALA A CA 1
ATOM 554 C C . ALA A 1 69 ? 29.748 6.109 24.968 1.00 25.84 69 ALA A C 1
ATOM 556 O O . ALA A 1 69 ? 29.976 5.925 26.163 1.00 25.84 69 ALA A O 1
ATOM 557 N N . ALA A 1 70 ? 29.233 7.262 24.526 1.00 26.31 70 ALA A N 1
ATOM 558 C CA . ALA A 1 70 ? 28.959 8.403 25.408 1.00 26.31 70 ALA A CA 1
ATOM 559 C C . ALA A 1 70 ? 27.651 8.271 26.217 1.00 26.31 70 ALA A C 1
ATOM 561 O O . ALA A 1 70 ? 27.434 9.028 27.156 1.00 26.31 70 ALA A O 1
ATOM 562 N N . ILE A 1 71 ? 26.798 7.291 25.897 1.00 32.81 71 ILE A N 1
ATOM 563 C CA . ILE A 1 71 ? 25.470 7.116 26.516 1.00 32.81 71 ILE A CA 1
ATOM 564 C C . ILE A 1 71 ? 25.559 6.453 27.907 1.00 32.81 71 ILE A C 1
ATOM 566 O O . ILE A 1 71 ? 24.611 6.491 28.676 1.00 32.81 71 ILE A O 1
ATOM 570 N N . ARG A 1 72 ? 26.708 5.876 28.292 1.00 26.41 72 ARG A N 1
ATOM 571 C CA . ARG A 1 72 ? 26.843 5.135 29.567 1.00 26.41 72 ARG A CA 1
ATOM 572 C C . ARG A 1 72 ? 27.239 5.963 30.788 1.00 26.41 72 ARG A C 1
ATOM 574 O O . ARG A 1 72 ? 27.318 5.416 31.886 1.00 26.41 72 ARG A O 1
ATOM 581 N N . HIS A 1 73 ? 27.501 7.251 30.631 1.00 28.09 73 HIS A N 1
ATOM 582 C CA . HIS A 1 73 ? 27.851 8.124 31.742 1.00 28.09 73 HIS A CA 1
ATOM 583 C C . HIS A 1 73 ? 27.154 9.453 31.530 1.00 28.09 73 HIS A C 1
ATOM 585 O O . HIS A 1 73 ? 27.593 10.198 30.669 1.00 28.09 73 HIS A O 1
ATOM 591 N N . HIS A 1 74 ? 26.073 9.718 32.263 1.00 28.77 74 HIS A N 1
ATOM 592 C CA . HIS A 1 74 ? 25.809 10.984 32.959 1.00 28.77 74 HIS A CA 1
ATOM 593 C C . HIS A 1 74 ? 24.343 11.027 33.409 1.00 28.77 74 HIS A C 1
ATOM 595 O O . HIS A 1 74 ? 23.432 11.351 32.651 1.00 28.77 74 HIS A O 1
ATOM 601 N N . ASP A 1 75 ? 24.168 10.658 34.675 1.00 34.12 75 ASP A N 1
ATOM 602 C CA . ASP A 1 75 ? 22.917 10.613 35.426 1.00 34.12 75 ASP A CA 1
ATOM 603 C C . ASP A 1 75 ? 22.594 11.984 36.054 1.00 34.12 75 ASP A C 1
ATOM 605 O O . ASP A 1 75 ? 23.518 12.750 36.327 1.00 34.12 75 ASP A O 1
ATOM 609 N N . GLU A 1 76 ? 21.300 12.223 36.335 1.00 32.59 76 GLU A N 1
ATOM 610 C CA . GLU A 1 76 ? 20.746 13.364 37.117 1.00 32.59 76 GLU A CA 1
ATOM 611 C C . GLU A 1 76 ? 20.878 14.748 36.415 1.00 32.59 76 GLU A C 1
ATOM 613 O O . GLU A 1 76 ? 21.949 15.159 36.010 1.00 32.59 76 GLU A O 1
ATOM 618 N N . GLU A 1 77 ? 19.899 15.603 36.119 1.00 33.81 77 GLU A N 1
ATOM 619 C CA . GLU A 1 77 ? 18.491 15.868 36.413 1.00 33.81 77 GLU A CA 1
ATOM 620 C C . GLU A 1 77 ? 17.896 16.562 35.147 1.00 33.81 77 GLU A C 1
ATOM 622 O O . GLU A 1 77 ? 18.650 16.993 34.278 1.00 33.81 77 GLU A O 1
ATOM 627 N N . ILE A 1 78 ? 16.558 16.710 35.047 1.00 34.22 78 ILE A N 1
ATOM 628 C CA . ILE A 1 78 ? 15.794 17.532 34.059 1.00 34.22 78 ILE A CA 1
ATOM 629 C C . ILE A 1 78 ? 15.214 16.789 32.814 1.00 34.22 78 ILE A C 1
ATOM 631 O O . ILE A 1 78 ? 15.938 16.292 31.970 1.00 34.22 78 ILE A O 1
ATOM 635 N N . VAL A 1 79 ? 13.875 16.797 32.682 1.00 33.38 79 VAL A N 1
ATOM 636 C CA . VAL A 1 79 ? 12.959 16.244 31.632 1.00 33.38 79 VAL A CA 1
ATOM 637 C C . VAL A 1 79 ? 12.501 14.778 31.786 1.00 33.38 79 VAL A C 1
ATOM 639 O O . VAL A 1 79 ? 13.315 13.874 31.919 1.00 33.38 79 VAL A O 1
ATOM 642 N N . GLY A 1 80 ? 11.169 14.571 31.753 1.00 33.84 80 GLY A N 1
ATOM 643 C CA . GLY A 1 80 ? 10.477 13.298 31.995 1.00 33.84 80 GLY A CA 1
ATOM 644 C C . GLY A 1 80 ? 9.394 12.957 30.963 1.00 33.84 80 GLY A C 1
ATOM 645 O O . GLY A 1 80 ? 8.221 13.249 31.180 1.00 33.84 80 GLY A O 1
ATOM 646 N N . TYR A 1 81 ? 9.783 12.289 29.875 1.00 34.78 81 TYR A N 1
ATOM 647 C CA . TYR A 1 81 ? 8.851 11.584 28.990 1.00 34.78 81 TYR A CA 1
ATOM 648 C C . TYR A 1 81 ? 9.430 10.232 28.551 1.00 34.78 81 TYR A C 1
ATOM 650 O O . TYR A 1 81 ? 10.603 10.171 28.186 1.00 34.78 81 TYR A O 1
ATOM 658 N N . PRO A 1 82 ? 8.627 9.155 28.542 1.00 34.44 82 PRO A N 1
ATOM 659 C CA . PRO A 1 82 ? 9.000 7.911 27.885 1.00 34.44 82 PRO A CA 1
ATOM 660 C C . PRO A 1 82 ? 9.003 8.111 26.361 1.00 34.44 82 PRO A C 1
ATOM 662 O O . PRO A 1 82 ? 8.012 8.570 25.796 1.00 34.44 82 PRO A O 1
ATOM 665 N N . MET A 1 83 ? 10.092 7.753 25.677 1.00 36.03 83 MET A N 1
ATOM 666 C CA . MET A 1 83 ? 10.066 7.614 24.218 1.00 36.03 83 MET A CA 1
ATOM 667 C C . MET A 1 83 ? 9.682 6.194 23.827 1.00 36.03 83 MET A C 1
ATOM 669 O O . MET A 1 83 ? 10.530 5.313 23.876 1.00 36.03 83 MET A O 1
ATOM 673 N N . GLU A 1 84 ? 8.439 5.988 23.401 1.00 39.03 84 GLU A N 1
ATOM 674 C CA . GLU A 1 84 ? 7.977 4.708 22.862 1.00 39.03 84 GLU A CA 1
ATOM 675 C C . GLU A 1 84 ? 8.664 4.403 21.532 1.00 39.03 84 GLU A C 1
ATOM 677 O O . GLU A 1 84 ? 8.407 5.068 20.530 1.00 39.03 84 GLU A O 1
ATOM 682 N N . PHE A 1 85 ? 9.514 3.385 21.496 1.00 34.94 85 PHE A N 1
ATOM 683 C CA . PHE A 1 85 ? 9.948 2.804 20.227 1.00 34.94 85 PHE A CA 1
ATOM 684 C C . PHE A 1 85 ? 8.910 1.809 19.777 1.00 34.94 85 PHE A C 1
ATOM 686 O O . PHE A 1 85 ? 8.445 1.024 20.589 1.00 34.94 85 PHE A O 1
ATOM 693 N N . TYR A 1 86 ? 8.576 1.836 18.496 1.00 40.22 86 TYR A N 1
ATOM 694 C CA . TYR A 1 86 ? 7.907 0.719 17.857 1.00 40.22 86 TYR A CA 1
ATOM 695 C C . TYR A 1 86 ? 9.010 -0.077 17.172 1.00 40.22 86 TYR A C 1
ATOM 697 O O . TYR A 1 86 ? 10.051 0.452 16.821 1.00 40.22 86 TYR A O 1
ATOM 705 N N . GLN A 1 87 ? 8.861 -1.372 16.987 1.00 37.09 87 GLN A N 1
ATOM 706 C CA . GLN A 1 87 ? 9.725 -2.056 16.034 1.00 37.09 87 GLN A CA 1
ATOM 707 C C . GLN A 1 87 ? 8.839 -3.018 15.276 1.00 37.09 87 GLN A C 1
ATOM 709 O O . GLN A 1 87 ? 8.828 -4.220 15.514 1.00 37.09 87 GLN A O 1
ATOM 714 N N . SER A 1 88 ? 8.067 -2.466 14.339 1.00 36.84 88 SER A N 1
ATOM 715 C CA . SER A 1 88 ? 7.739 -3.252 13.159 1.00 36.84 88 SER A CA 1
ATOM 716 C C . SER A 1 88 ? 9.082 -3.470 12.478 1.00 36.84 88 SER A C 1
ATOM 718 O O . SER A 1 88 ? 9.637 -2.533 11.900 1.00 36.84 88 SER A O 1
ATOM 720 N N . GLN A 1 89 ? 9.706 -4.622 12.738 1.00 41.53 89 GLN A N 1
ATOM 721 C CA . GLN A 1 89 ? 11.022 -4.923 12.197 1.00 41.53 89 GLN A CA 1
ATOM 722 C C . GLN A 1 89 ? 11.008 -4.625 10.702 1.00 41.53 89 GLN A C 1
ATOM 724 O O . GLN A 1 89 ? 10.053 -4.982 10.011 1.00 41.53 89 GLN A O 1
ATOM 729 N N . LEU A 1 90 ? 12.064 -3.949 10.244 1.00 42.34 90 LEU A N 1
ATOM 730 C CA . LEU A 1 90 ? 12.353 -3.738 8.832 1.00 42.34 90 LEU A CA 1
ATOM 731 C C . LEU A 1 90 ? 11.978 -5.003 8.057 1.00 42.34 90 LEU A C 1
ATOM 733 O O . LEU A 1 90 ? 12.353 -6.115 8.451 1.00 42.34 90 LEU A O 1
ATOM 737 N N . GLN A 1 91 ? 11.232 -4.833 6.974 1.00 52.91 91 GLN A N 1
ATOM 738 C CA . GLN A 1 91 ? 10.968 -5.901 6.030 1.00 52.91 91 GLN A CA 1
ATOM 739 C C . GLN A 1 91 ? 12.271 -6.215 5.309 1.00 52.91 91 GLN A C 1
ATOM 741 O O . GLN A 1 91 ? 12.581 -5.678 4.253 1.00 52.91 91 GLN A O 1
ATOM 746 N N . LYS A 1 92 ? 13.094 -7.056 5.926 1.00 61.50 92 LYS A N 1
ATOM 747 C CA . LYS A 1 92 ? 14.349 -7.511 5.333 1.00 61.50 92 LYS A CA 1
ATOM 748 C C . LYS A 1 92 ? 14.040 -8.342 4.091 1.00 61.50 92 LYS A C 1
ATOM 750 O O . LYS A 1 92 ? 13.041 -9.067 4.108 1.00 61.50 92 LYS A O 1
ATOM 755 N N . PRO A 1 93 ? 14.888 -8.304 3.058 1.00 67.38 93 PRO A N 1
ATOM 756 C CA . PRO A 1 93 ? 14.802 -9.310 2.027 1.00 67.38 93 PRO A CA 1
ATOM 757 C C . PRO A 1 93 ? 15.193 -10.676 2.603 1.00 67.38 93 PRO A C 1
ATOM 759 O O . PRO A 1 93 ? 15.859 -10.787 3.640 1.00 67.38 93 PRO A O 1
ATOM 762 N N . ASP A 1 94 ? 14.763 -11.729 1.932 1.00 69.75 94 ASP A N 1
ATOM 763 C CA . ASP A 1 94 ? 15.191 -13.102 2.158 1.00 69.75 94 ASP A CA 1
ATOM 764 C C . ASP A 1 94 ? 16.711 -13.251 2.102 1.00 69.75 94 ASP A C 1
ATOM 766 O O . ASP A 1 94 ? 17.273 -13.929 2.974 1.00 69.75 94 ASP A O 1
ATOM 770 N N . TYR A 1 95 ? 17.354 -12.532 1.178 1.00 69.62 95 TYR A N 1
ATOM 771 C CA . TYR A 1 95 ? 18.804 -12.395 1.052 1.00 69.62 95 TYR A CA 1
ATOM 772 C C . TYR A 1 95 ? 19.216 -11.051 0.417 1.00 69.62 95 TYR A C 1
ATOM 774 O O . TYR A 1 95 ? 18.409 -10.327 -0.164 1.00 69.62 95 TYR A O 1
ATOM 782 N N . TYR A 1 96 ? 20.503 -10.710 0.504 1.00 71.12 96 TYR A N 1
ATOM 783 C CA . TYR A 1 96 ? 21.076 -9.503 -0.106 1.00 71.12 96 TYR A CA 1
ATOM 784 C C . TYR A 1 96 ? 21.861 -9.856 -1.362 1.00 71.12 96 TYR A C 1
ATOM 786 O O . TYR A 1 96 ? 22.509 -10.899 -1.419 1.00 71.12 96 TYR A O 1
ATOM 794 N N . VAL A 1 97 ? 21.811 -8.971 -2.354 1.00 73.06 97 VAL A N 1
ATOM 795 C CA . VAL A 1 97 ? 22.588 -9.095 -3.588 1.00 73.06 97 VAL A CA 1
ATOM 796 C C . VAL A 1 97 ? 23.911 -8.371 -3.411 1.00 73.06 97 VAL A C 1
ATOM 798 O O . VAL A 1 97 ? 23.947 -7.201 -3.035 1.00 73.06 97 VAL A O 1
ATOM 801 N N . ASP A 1 98 ? 25.002 -9.077 -3.689 1.00 73.81 98 ASP A N 1
ATOM 802 C CA . ASP A 1 98 ? 26.323 -8.474 -3.821 1.00 73.81 98 ASP A CA 1
ATOM 803 C C . ASP A 1 98 ? 26.473 -7.930 -5.246 1.00 73.81 98 ASP A C 1
ATOM 805 O O . ASP A 1 98 ? 26.614 -8.693 -6.201 1.00 73.81 98 ASP A O 1
ATOM 809 N N . PHE A 1 99 ? 26.435 -6.605 -5.383 1.00 78.00 99 PHE A N 1
ATOM 810 C CA . PHE A 1 99 ? 26.564 -5.919 -6.670 1.00 78.00 99 PHE A CA 1
ATOM 811 C C . PHE A 1 99 ? 28.005 -5.874 -7.197 1.00 78.00 99 PHE A C 1
ATOM 813 O O . PHE A 1 99 ? 28.221 -5.348 -8.284 1.00 78.00 99 PHE A O 1
ATOM 820 N N . ARG A 1 100 ? 29.007 -6.370 -6.449 1.00 76.56 100 ARG A N 1
ATOM 821 C CA . ARG A 1 100 ? 30.424 -6.426 -6.870 1.00 76.56 100 ARG A CA 1
ATOM 822 C C . ARG A 1 100 ? 31.017 -5.081 -7.330 1.00 76.56 100 ARG A C 1
ATOM 824 O O . ARG A 1 100 ? 31.981 -5.053 -8.086 1.00 76.56 100 ARG A O 1
ATOM 831 N N . GLY A 1 101 ? 30.460 -3.958 -6.864 1.00 77.44 101 GLY A N 1
ATOM 832 C CA . GLY A 1 101 ? 30.853 -2.607 -7.296 1.00 77.44 101 GLY A CA 1
ATOM 833 C C . GLY A 1 101 ? 30.344 -2.205 -8.689 1.00 77.44 101 GLY A C 1
ATOM 834 O O . GLY A 1 101 ? 30.866 -1.259 -9.275 1.00 77.44 101 GLY A O 1
ATOM 835 N N . ARG A 1 102 ? 29.354 -2.928 -9.228 1.00 83.25 102 ARG A N 1
ATOM 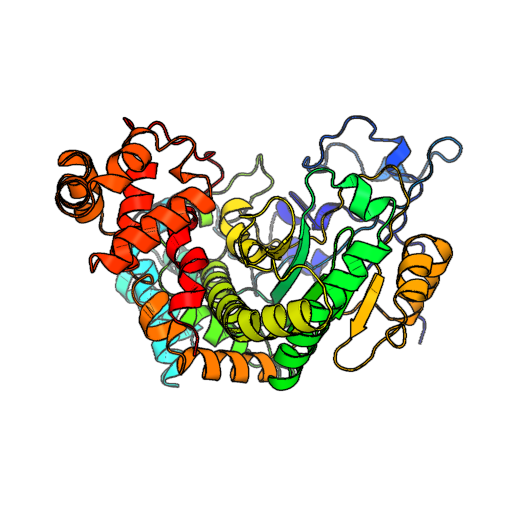836 C CA . ARG A 1 102 ? 28.687 -2.670 -10.518 1.00 83.25 102 ARG A CA 1
ATOM 837 C C . ARG A 1 102 ? 27.270 -2.115 -10.338 1.00 83.25 102 ARG A C 1
ATOM 839 O O . ARG A 1 102 ? 26.422 -2.272 -11.210 1.00 83.25 102 ARG A O 1
ATOM 846 N N . ASP A 1 103 ? 27.003 -1.463 -9.211 1.00 80.62 103 ASP A N 1
ATOM 847 C CA . ASP A 1 103 ? 25.700 -0.903 -8.837 1.00 80.62 103 ASP A CA 1
ATOM 848 C C . ASP A 1 103 ? 25.187 0.138 -9.844 1.00 80.62 103 ASP A C 1
ATOM 850 O O . ASP A 1 103 ? 24.012 0.102 -10.208 1.00 80.62 103 ASP A O 1
ATOM 854 N N . LEU A 1 104 ? 26.063 1.006 -10.366 1.00 85.75 104 LEU A N 1
ATOM 855 C CA . LEU A 1 104 ? 25.692 2.000 -11.383 1.00 85.75 104 LEU A CA 1
ATOM 856 C C . LEU A 1 104 ? 25.316 1.362 -12.726 1.00 85.75 104 LEU A C 1
ATOM 858 O O . LEU A 1 104 ? 24.340 1.770 -13.352 1.00 85.75 104 LEU A O 1
ATOM 862 N N . GLU A 1 105 ? 26.085 0.363 -13.164 1.00 92.25 105 GLU A N 1
ATOM 863 C CA . GLU A 1 105 ? 25.823 -0.367 -14.409 1.00 92.25 105 GLU A CA 1
ATOM 864 C C . GLU A 1 105 ? 24.513 -1.153 -14.306 1.00 92.25 105 GLU A C 1
ATOM 866 O O . GLU A 1 105 ? 23.654 -1.051 -15.181 1.00 92.25 105 GLU A O 1
ATOM 871 N N . PHE A 1 106 ? 24.325 -1.861 -13.191 1.00 92.12 106 PHE A N 1
ATOM 872 C CA . PHE A 1 106 ? 23.076 -2.532 -12.855 1.00 92.12 106 PHE A CA 1
ATOM 873 C C . PHE A 1 106 ? 21.887 -1.558 -12.885 1.00 92.12 106 PHE A C 1
ATOM 875 O O . PHE A 1 106 ? 20.891 -1.826 -13.559 1.00 92.12 106 PHE A O 1
ATOM 882 N N . ALA A 1 107 ? 21.984 -0.413 -12.199 1.00 90.38 107 ALA A N 1
ATOM 883 C CA . ALA A 1 107 ? 20.886 0.546 -12.111 1.00 90.38 107 ALA A CA 1
ATOM 884 C C . ALA A 1 107 ? 20.489 1.096 -13.491 1.00 90.38 107 ALA A C 1
ATOM 886 O O . ALA A 1 107 ? 19.298 1.217 -13.780 1.00 90.38 107 ALA A O 1
ATOM 887 N N . GLU A 1 108 ? 21.465 1.376 -14.359 1.00 94.69 108 GLU A N 1
ATOM 888 C CA . GLU A 1 108 ? 21.219 1.854 -15.724 1.00 94.69 108 GLU A CA 1
ATOM 889 C C . GLU A 1 108 ? 20.522 0.794 -16.592 1.00 94.69 108 GLU A C 1
ATOM 891 O O . GLU A 1 108 ? 19.573 1.113 -17.319 1.00 94.69 108 GLU A O 1
ATOM 896 N N . ILE A 1 109 ? 20.935 -0.476 -16.476 1.00 96.19 109 ILE A N 1
ATOM 897 C CA . ILE A 1 109 ? 20.292 -1.597 -17.177 1.00 96.19 109 ILE A CA 1
ATOM 898 C C . ILE A 1 109 ? 18.833 -1.726 -16.735 1.00 96.19 109 ILE A C 1
ATOM 900 O O . ILE A 1 109 ? 17.941 -1.769 -17.582 1.00 96.19 109 ILE A O 1
ATOM 904 N N . ILE A 1 110 ? 18.562 -1.743 -15.428 1.00 95.44 110 ILE A N 1
ATOM 905 C CA . ILE A 1 110 ? 17.194 -1.906 -14.920 1.00 95.44 110 ILE A CA 1
ATOM 906 C C . ILE A 1 110 ? 16.309 -0.709 -15.301 1.00 95.44 110 ILE A C 1
ATOM 908 O O . ILE A 1 110 ? 15.198 -0.906 -15.800 1.00 95.44 110 ILE A O 1
ATOM 912 N N . ARG A 1 111 ? 16.805 0.527 -15.142 1.00 92.94 111 ARG A N 1
ATOM 913 C CA . ARG A 1 111 ? 16.088 1.765 -15.508 1.00 92.94 111 ARG A CA 1
ATOM 914 C C . ARG A 1 111 ? 15.690 1.791 -16.983 1.00 92.94 111 ARG A C 1
ATOM 916 O O . ARG A 1 111 ? 14.618 2.290 -17.318 1.00 92.94 111 ARG A O 1
ATOM 923 N N . SER A 1 112 ? 16.543 1.262 -17.855 1.00 94.69 112 SER A N 1
ATOM 924 C CA . SER A 1 112 ? 16.326 1.280 -19.305 1.00 94.69 112 SER A CA 1
ATOM 925 C C . SER A 1 112 ? 15.358 0.200 -19.795 1.00 94.69 112 SER A C 1
ATOM 927 O O . SER A 1 112 ? 14.924 0.256 -20.943 1.00 94.69 112 SER A O 1
ATOM 929 N N . ASN A 1 113 ? 14.998 -0.772 -18.947 1.00 95.62 113 ASN A N 1
ATOM 930 C CA . ASN A 1 113 ? 14.238 -1.960 -19.349 1.00 95.62 113 ASN A CA 1
ATOM 931 C C . ASN A 1 113 ? 12.957 -2.211 -18.517 1.00 95.62 113 ASN A C 1
ATOM 933 O O . ASN A 1 113 ? 12.661 -3.359 -18.183 1.00 95.62 113 ASN A O 1
ATOM 937 N N . PRO A 1 114 ? 12.137 -1.194 -18.177 1.00 93.25 114 PRO A N 1
ATOM 938 C CA . PRO A 1 114 ? 10.999 -1.376 -17.271 1.00 93.25 114 PRO A CA 1
ATOM 939 C C . PRO A 1 114 ? 9.931 -2.337 -17.817 1.00 93.25 114 PRO A C 1
ATOM 941 O O . PRO A 1 114 ? 9.285 -3.044 -17.045 1.00 93.25 114 PRO A O 1
ATOM 944 N N . VAL A 1 115 ? 9.741 -2.391 -19.140 1.00 94.19 115 VAL A N 1
ATOM 945 C CA . VAL A 1 115 ? 8.784 -3.308 -19.784 1.00 94.19 115 VAL A CA 1
ATOM 946 C C . VAL A 1 115 ? 9.249 -4.754 -19.636 1.00 94.19 115 VAL A C 1
ATOM 948 O O . VAL A 1 115 ? 8.471 -5.614 -19.233 1.00 94.19 115 VAL A O 1
ATOM 951 N N . GLN A 1 116 ? 10.525 -5.013 -19.912 1.00 96.75 116 GLN A N 1
ATOM 952 C CA . GLN A 1 116 ? 11.113 -6.343 -19.824 1.00 96.75 116 GLN A CA 1
ATOM 953 C C . GLN A 1 116 ? 11.162 -6.833 -18.376 1.00 96.75 116 GLN A C 1
ATOM 955 O O . GLN A 1 116 ? 10.865 -7.992 -18.115 1.00 96.75 116 GLN A O 1
ATOM 960 N N . ILE A 1 117 ? 11.459 -5.947 -17.422 1.00 96.12 117 ILE A N 1
ATOM 961 C CA . ILE A 1 117 ? 11.438 -6.284 -15.996 1.00 96.12 117 ILE A CA 1
ATOM 962 C C . ILE A 1 117 ? 10.037 -6.713 -15.544 1.00 96.12 117 ILE A C 1
ATOM 964 O O . ILE A 1 117 ? 9.903 -7.733 -14.871 1.00 96.12 117 ILE A O 1
ATOM 968 N N . ASN A 1 118 ? 8.989 -5.985 -15.943 1.00 95.50 118 ASN A N 1
ATOM 969 C CA . ASN A 1 118 ? 7.616 -6.405 -15.652 1.00 95.50 118 ASN A CA 1
ATOM 970 C C . ASN A 1 118 ? 7.273 -7.737 -16.331 1.00 95.50 118 ASN A C 1
ATOM 972 O O . ASN A 1 118 ? 6.695 -8.604 -15.683 1.00 95.50 118 ASN A O 1
ATOM 976 N N . TRP A 1 119 ? 7.699 -7.936 -17.583 1.00 96.25 119 TRP A N 1
ATOM 977 C CA . TRP A 1 119 ? 7.493 -9.197 -18.296 1.00 96.25 119 TRP A CA 1
ATOM 978 C C . TRP A 1 119 ? 8.130 -10.395 -17.575 1.00 96.25 119 TRP A C 1
ATOM 980 O O . TRP A 1 119 ? 7.449 -11.398 -17.386 1.00 96.25 119 TRP A O 1
ATOM 990 N N . ILE A 1 120 ? 9.382 -10.280 -17.105 1.00 97.56 120 ILE A N 1
ATOM 991 C CA . ILE A 1 120 ? 10.064 -11.345 -16.340 1.00 97.56 120 ILE A CA 1
ATOM 992 C C . ILE A 1 120 ? 9.247 -11.713 -15.098 1.00 97.56 120 ILE A C 1
ATOM 994 O O . ILE A 1 120 ? 9.029 -12.892 -14.819 1.00 97.56 120 ILE A O 1
ATOM 998 N N . LEU A 1 121 ? 8.780 -10.705 -14.354 1.00 95.38 121 LEU A N 1
ATOM 999 C CA . LEU A 1 121 ? 8.005 -10.920 -13.135 1.00 95.38 121 LEU A CA 1
ATOM 1000 C C . LEU A 1 121 ? 6.647 -11.570 -13.421 1.00 95.38 121 LEU A C 1
ATOM 1002 O O . LEU A 1 121 ? 6.272 -12.510 -12.726 1.00 95.38 121 LEU A O 1
ATOM 1006 N N . ASP A 1 122 ? 5.920 -11.090 -14.431 1.00 94.12 122 ASP A N 1
ATOM 1007 C CA . ASP A 1 122 ? 4.607 -11.628 -14.801 1.00 94.12 122 ASP A CA 1
ATOM 1008 C C . ASP A 1 122 ? 4.709 -13.060 -15.336 1.00 94.12 122 ASP A C 1
ATOM 1010 O O . ASP A 1 122 ? 3.915 -13.915 -14.943 1.00 94.12 122 ASP A O 1
ATOM 1014 N N . TYR A 1 123 ? 5.720 -13.346 -16.166 1.00 95.00 123 TYR A N 1
ATOM 1015 C CA . TYR A 1 123 ? 6.037 -14.703 -16.611 1.00 95.00 123 TYR A CA 1
ATOM 1016 C C . TYR A 1 123 ? 6.298 -15.622 -15.414 1.00 95.00 123 TYR A C 1
ATOM 1018 O O . TYR A 1 123 ? 5.635 -16.650 -15.269 1.00 95.00 123 TYR A O 1
ATOM 1026 N N . ALA A 1 124 ? 7.210 -15.233 -14.521 1.00 95.00 124 ALA A N 1
ATOM 1027 C CA . ALA A 1 124 ? 7.617 -16.087 -13.414 1.00 95.00 124 ALA A CA 1
ATOM 1028 C C . ALA A 1 124 ? 6.494 -16.331 -12.394 1.00 95.00 124 ALA A C 1
ATOM 1030 O O . ALA A 1 124 ? 6.307 -17.458 -11.934 1.00 95.00 124 ALA A O 1
ATOM 1031 N N . LEU A 1 125 ? 5.708 -15.299 -12.071 1.00 91.88 125 LEU A N 1
ATOM 1032 C CA . LEU A 1 125 ? 4.562 -15.425 -11.166 1.00 91.88 125 LEU A CA 1
ATOM 1033 C C . LEU A 1 125 ? 3.443 -16.268 -11.792 1.00 91.88 125 LEU A C 1
ATOM 1035 O O . LEU A 1 125 ? 2.853 -17.089 -11.091 1.00 91.88 125 LEU A O 1
ATOM 1039 N N . SER A 1 126 ? 3.200 -16.143 -13.101 1.00 91.06 126 SER A N 1
ATOM 1040 C CA . SER A 1 126 ? 2.254 -16.998 -13.829 1.00 91.06 126 SER A CA 1
ATOM 1041 C C . SER A 1 126 ? 2.698 -18.465 -13.847 1.00 91.06 126 SER A C 1
ATOM 1043 O O . SER A 1 126 ? 1.894 -19.361 -13.585 1.00 91.06 126 SER A O 1
ATOM 1045 N N . GLU A 1 127 ? 3.974 -18.743 -14.126 1.00 91.31 127 GLU A N 1
ATOM 1046 C CA . GLU A 1 127 ? 4.511 -20.111 -14.111 1.00 91.31 127 GLU A CA 1
ATOM 1047 C C . GLU A 1 127 ? 4.407 -20.753 -12.723 1.00 91.31 127 GLU A C 1
ATOM 1049 O O . GLU A 1 127 ? 4.040 -21.927 -12.610 1.00 91.31 127 GLU A O 1
ATOM 1054 N N . PHE A 1 128 ? 4.661 -19.970 -11.671 1.00 85.69 128 PHE A N 1
ATOM 1055 C CA . PHE A 1 128 ? 4.485 -20.408 -10.291 1.00 85.69 128 PHE A CA 1
ATOM 1056 C C . PHE A 1 128 ? 3.012 -20.706 -9.965 1.00 85.69 128 PHE A C 1
ATOM 1058 O O . PHE A 1 128 ? 2.695 -21.787 -9.468 1.00 85.69 128 PHE A O 1
ATOM 1065 N N . GLN A 1 129 ? 2.091 -19.790 -10.288 1.00 83.75 129 GLN A N 1
ATOM 1066 C CA . GLN A 1 129 ? 0.654 -19.960 -10.025 1.00 83.75 129 GLN A CA 1
ATOM 1067 C C . GLN A 1 129 ? 0.059 -21.173 -10.753 1.00 83.75 129 GLN A C 1
ATOM 1069 O O . GLN A 1 129 ? -0.799 -21.865 -10.204 1.00 83.75 129 GLN A O 1
ATOM 1074 N N . ASN A 1 130 ? 0.548 -21.468 -11.959 1.00 85.62 130 ASN A N 1
ATOM 1075 C CA . ASN A 1 130 ? 0.142 -22.643 -12.732 1.00 85.62 130 ASN A CA 1
ATOM 1076 C C . ASN A 1 130 ? 0.841 -23.941 -12.289 1.00 85.62 130 ASN A C 1
ATOM 1078 O O . ASN A 1 130 ? 0.596 -24.988 -12.884 1.00 85.62 130 ASN A O 1
ATOM 1082 N N . GLN A 1 131 ? 1.685 -23.893 -11.250 1.00 81.19 131 GLN A N 1
ATOM 1083 C CA . GLN A 1 131 ? 2.481 -25.021 -10.748 1.00 81.19 131 GLN A CA 1
ATOM 1084 C C . GLN A 1 131 ? 3.407 -25.636 -11.812 1.00 81.19 131 GLN A C 1
ATOM 1086 O O . GLN A 1 131 ? 3.773 -26.810 -11.726 1.00 81.19 131 GLN A O 1
ATOM 1091 N N . ASN A 1 132 ? 3.796 -24.849 -12.818 1.00 76.38 132 ASN A N 1
ATOM 1092 C CA . ASN A 1 132 ? 4.664 -25.304 -13.900 1.00 76.38 132 ASN A CA 1
ATOM 1093 C C . ASN A 1 132 ? 6.133 -25.305 -13.468 1.00 76.38 132 ASN A C 1
ATOM 1095 O O . ASN A 1 132 ? 6.884 -26.216 -13.826 1.00 76.38 132 ASN A O 1
ATOM 1099 N N . LYS A 1 133 ? 6.551 -24.271 -12.724 1.00 85.88 133 LYS A N 1
ATOM 1100 C CA . LYS A 1 133 ? 7.948 -24.038 -12.337 1.00 85.88 133 LYS A CA 1
ATOM 1101 C C . LYS A 1 133 ? 8.052 -23.411 -10.953 1.00 85.88 133 LYS A C 1
ATOM 1103 O O . LYS A 1 133 ? 7.131 -22.758 -10.470 1.00 85.88 133 LYS A O 1
ATOM 1108 N N . ASP A 1 134 ? 9.218 -23.598 -10.343 1.00 90.06 134 ASP A N 1
ATOM 1109 C CA . ASP A 1 134 ? 9.635 -22.797 -9.198 1.00 90.06 134 ASP A CA 1
ATOM 1110 C C . ASP A 1 134 ? 9.812 -21.325 -9.615 1.00 90.06 134 ASP A C 1
ATOM 1112 O O . ASP A 1 134 ? 10.286 -21.043 -10.721 1.00 90.06 134 ASP A O 1
ATOM 1116 N N . LEU A 1 135 ? 9.423 -20.393 -8.738 1.00 90.69 135 LEU A N 1
ATOM 1117 C CA . LEU A 1 135 ? 9.443 -18.957 -9.027 1.00 90.69 135 LEU A CA 1
ATOM 1118 C C . LEU A 1 135 ? 10.854 -18.458 -9.362 1.00 90.69 135 LEU A C 1
ATOM 1120 O O . LEU A 1 135 ? 11.026 -17.698 -10.315 1.00 90.69 135 LEU A O 1
ATOM 1124 N N . ASP A 1 136 ? 11.860 -18.882 -8.597 1.00 93.50 136 ASP A N 1
ATOM 1125 C CA . ASP A 1 136 ? 13.233 -18.412 -8.776 1.00 93.50 136 ASP A CA 1
ATOM 1126 C C . ASP A 1 136 ? 13.820 -18.946 -10.081 1.00 93.50 136 ASP A C 1
ATOM 1128 O O . ASP A 1 136 ? 14.484 -18.209 -10.811 1.00 93.50 136 ASP A O 1
ATOM 1132 N N . PHE A 1 137 ? 13.504 -20.197 -10.418 1.00 95.25 137 PHE A N 1
ATOM 1133 C CA . PHE A 1 137 ? 13.902 -20.792 -11.689 1.00 95.25 137 PHE A CA 1
ATOM 1134 C C . PHE A 1 137 ? 13.277 -20.069 -12.892 1.00 95.25 137 PHE A C 1
ATOM 1136 O O . PHE A 1 137 ? 13.967 -19.794 -13.873 1.00 95.25 137 PHE A O 1
ATOM 1143 N N . ALA A 1 138 ? 11.990 -19.717 -12.818 1.00 96.06 138 ALA A N 1
ATOM 1144 C CA . ALA A 1 138 ? 11.328 -18.977 -13.890 1.00 96.06 138 ALA A CA 1
ATOM 1145 C C . ALA A 1 138 ? 11.878 -17.543 -14.041 1.00 96.06 138 ALA A C 1
ATOM 1147 O O . ALA A 1 138 ? 11.988 -17.045 -15.162 1.00 96.06 138 ALA A O 1
ATOM 1148 N N . ILE A 1 139 ? 12.291 -16.895 -12.941 1.00 96.94 139 ILE A N 1
ATOM 1149 C CA . ILE A 1 139 ? 13.000 -15.607 -13.010 1.00 96.94 139 ILE A CA 1
ATOM 1150 C C . ILE A 1 139 ? 14.351 -15.771 -13.712 1.00 96.94 139 ILE A C 1
ATOM 1152 O O . ILE A 1 139 ? 14.672 -14.967 -14.586 1.00 96.94 139 ILE A O 1
ATOM 1156 N N . ASP A 1 140 ? 15.126 -16.803 -13.371 1.00 97.38 140 ASP A N 1
ATOM 1157 C CA . ASP A 1 140 ? 16.431 -17.050 -13.995 1.00 97.38 140 ASP A CA 1
ATOM 1158 C C . ASP A 1 140 ? 16.302 -17.249 -15.516 1.00 97.38 140 ASP A C 1
ATOM 1160 O O . ASP A 1 140 ? 17.054 -16.645 -16.283 1.00 97.38 140 ASP A O 1
ATOM 1164 N N . GLU A 1 141 ? 15.311 -18.025 -15.968 1.00 97.00 141 GLU A N 1
ATOM 1165 C CA . GLU A 1 141 ? 15.013 -18.186 -17.398 1.00 97.00 141 GLU A CA 1
ATOM 1166 C C . GLU A 1 141 ? 14.637 -16.859 -18.069 1.00 97.00 141 GLU A C 1
ATOM 1168 O O . GLU A 1 141 ? 15.199 -16.527 -19.113 1.00 97.00 141 GLU A O 1
ATOM 1173 N N . GLY A 1 142 ? 13.734 -16.082 -17.460 1.00 97.25 142 GLY A N 1
ATOM 1174 C CA . GLY A 1 142 ? 13.309 -14.795 -18.012 1.00 97.25 142 GLY A CA 1
ATOM 1175 C C . GLY A 1 142 ? 14.458 -13.787 -18.106 1.00 97.25 142 GLY A C 1
ATOM 1176 O O . GLY A 1 142 ? 14.562 -13.046 -19.083 1.00 97.25 142 GLY A O 1
ATOM 1177 N N . VAL A 1 143 ? 15.369 -13.781 -17.128 1.00 97.88 143 VAL A N 1
ATOM 1178 C CA . VAL A 1 143 ? 16.573 -12.938 -17.162 1.00 97.88 143 VAL A CA 1
ATOM 1179 C C . VAL A 1 143 ? 17.511 -13.359 -18.287 1.00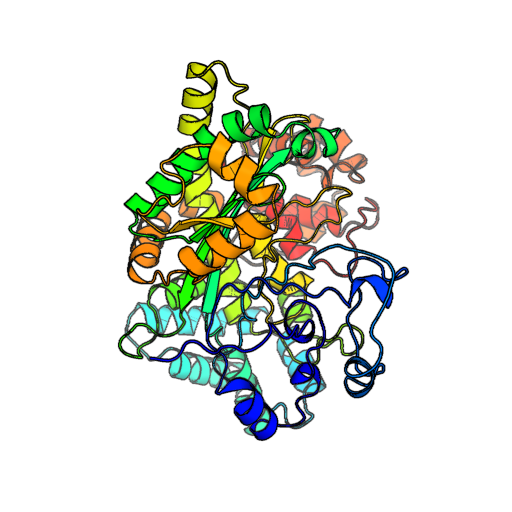 97.88 143 VAL A C 1
ATOM 1181 O O . VAL A 1 143 ? 18.004 -12.494 -19.007 1.00 97.88 143 VAL A O 1
ATOM 1184 N N . ILE A 1 144 ? 17.742 -14.660 -18.476 1.00 97.62 144 ILE A N 1
ATOM 1185 C CA . ILE A 1 144 ? 18.591 -15.166 -19.565 1.00 97.62 144 ILE A CA 1
ATOM 1186 C C . ILE A 1 144 ? 17.978 -14.842 -20.932 1.00 97.62 144 ILE A C 1
ATOM 1188 O O . ILE A 1 144 ? 18.704 -14.459 -21.845 1.00 97.62 144 ILE A O 1
ATOM 1192 N N . GLU A 1 145 ? 16.658 -14.962 -21.078 1.00 97.38 145 GLU A N 1
ATOM 1193 C CA . GLU A 1 145 ? 15.964 -14.658 -22.333 1.00 97.38 145 GLU A CA 1
ATOM 1194 C C . GLU A 1 145 ? 16.102 -13.183 -22.729 1.00 97.38 145 GLU A C 1
ATOM 1196 O O . GLU A 1 145 ? 16.371 -12.874 -23.889 1.00 97.38 145 GLU A O 1
ATOM 1201 N N . ILE A 1 146 ? 15.953 -12.272 -21.767 1.00 97.38 146 ILE A N 1
ATOM 1202 C CA . ILE A 1 146 ? 15.983 -10.828 -22.023 1.00 97.38 146 ILE A CA 1
ATOM 1203 C C . ILE A 1 146 ? 17.411 -10.278 -22.097 1.00 97.38 146 ILE A C 1
ATOM 1205 O O . ILE A 1 146 ? 17.699 -9.417 -22.928 1.00 97.38 146 ILE A O 1
ATOM 1209 N N . PHE A 1 147 ? 18.292 -10.730 -21.206 1.00 97.69 147 PHE A N 1
ATOM 1210 C CA . PHE A 1 147 ? 19.600 -10.120 -20.970 1.00 97.69 147 PHE A CA 1
ATOM 1211 C C . PHE A 1 147 ? 20.773 -11.035 -21.336 1.00 97.69 147 PHE A C 1
ATOM 1213 O O . PHE A 1 147 ? 21.904 -10.726 -20.975 1.00 97.69 147 PHE A O 1
ATOM 1220 N N . GLY A 1 148 ? 20.539 -12.142 -22.048 1.00 95.19 148 GLY A N 1
ATOM 1221 C CA . GLY A 1 148 ? 21.528 -13.201 -22.302 1.00 95.19 148 GLY A CA 1
ATOM 1222 C C . GLY A 1 148 ? 22.832 -12.775 -22.988 1.00 95.19 148 GLY A C 1
ATOM 1223 O O . GLY A 1 148 ? 23.805 -13.524 -22.942 1.00 95.19 148 GLY A O 1
ATOM 1224 N N . ASP A 1 149 ? 22.874 -11.578 -23.575 1.00 96.00 149 ASP A N 1
ATOM 1225 C CA . ASP A 1 149 ? 24.086 -10.987 -24.156 1.00 96.00 149 ASP A CA 1
ATOM 1226 C C . ASP A 1 149 ? 25.018 -10.332 -23.111 1.00 96.00 149 ASP A C 1
ATOM 1228 O O . ASP A 1 149 ? 26.150 -9.963 -23.437 1.00 96.00 149 ASP A O 1
ATOM 1232 N N . LEU A 1 150 ? 24.567 -10.166 -21.862 1.00 96.88 150 LEU A N 1
ATOM 1233 C CA . LEU A 1 150 ? 25.382 -9.665 -20.753 1.00 96.88 150 LEU A CA 1
ATOM 1234 C C . LEU A 1 150 ? 26.321 -10.752 -20.209 1.00 96.88 150 LEU A C 1
ATOM 1236 O O . LEU A 1 150 ? 26.100 -11.952 -20.368 1.00 96.88 150 LEU A O 1
ATOM 1240 N N . ASP A 1 151 ? 27.383 -10.333 -19.521 1.00 97.00 151 ASP A N 1
ATOM 1241 C CA . ASP A 1 151 ? 28.286 -11.273 -18.863 1.00 97.00 151 ASP A CA 1
ATOM 1242 C C . ASP A 1 151 ? 27.613 -12.009 -17.686 1.00 97.00 151 ASP A C 1
ATOM 1244 O O . ASP A 1 151 ? 26.659 -11.527 -17.072 1.00 97.00 151 ASP A O 1
ATOM 1248 N N . HIS A 1 152 ? 28.145 -13.189 -17.344 1.00 95.94 152 HIS A N 1
ATOM 1249 C CA . HIS A 1 152 ? 27.584 -14.058 -16.304 1.00 95.94 152 HIS A CA 1
ATOM 1250 C C . HIS A 1 152 ? 27.449 -13.392 -14.928 1.00 95.94 152 HIS A C 1
ATOM 1252 O O . HIS A 1 152 ? 26.548 -13.755 -14.172 1.00 95.94 152 HIS A O 1
ATOM 1258 N N . GLU A 1 153 ? 28.333 -12.454 -14.580 1.00 94.06 153 GLU A N 1
ATOM 1259 C CA . GLU A 1 153 ? 28.262 -11.770 -13.290 1.00 94.06 153 GLU A CA 1
ATOM 1260 C C . GLU A 1 153 ? 27.081 -10.799 -13.267 1.00 94.06 153 GLU A C 1
ATOM 1262 O O . GLU A 1 153 ? 26.275 -10.854 -12.338 1.00 94.06 153 GLU A O 1
ATOM 1267 N N . MET A 1 154 ? 26.915 -9.981 -14.311 1.00 96.31 154 MET A N 1
ATOM 1268 C CA . MET A 1 154 ? 25.774 -9.067 -14.412 1.00 96.31 154 MET A CA 1
ATOM 1269 C C . MET A 1 154 ? 24.439 -9.818 -14.502 1.00 96.31 154 MET A C 1
ATOM 1271 O O . MET A 1 154 ? 23.479 -9.437 -13.832 1.00 96.31 154 MET A O 1
ATOM 1275 N N . LEU A 1 155 ? 24.384 -10.930 -15.246 1.00 96.69 155 LEU A N 1
ATOM 1276 C CA . LEU A 1 155 ? 23.216 -11.819 -15.261 1.00 96.69 155 LEU A CA 1
ATOM 1277 C C . LEU A 1 155 ? 22.862 -12.311 -13.850 1.00 96.69 155 LEU A C 1
ATOM 1279 O O . LEU A 1 155 ? 21.701 -12.254 -13.446 1.00 96.69 155 LEU A O 1
ATOM 1283 N N . GLY A 1 156 ? 23.868 -12.741 -13.080 1.00 89.94 156 GLY A N 1
ATOM 1284 C CA . GLY A 1 156 ? 23.693 -13.171 -11.694 1.00 89.94 156 GLY A CA 1
ATOM 1285 C C . GLY A 1 156 ? 23.215 -12.049 -10.766 1.00 89.94 156 GLY A C 1
ATOM 1286 O O . GLY A 1 156 ? 22.357 -12.293 -9.918 1.00 89.94 156 GLY A O 1
ATOM 1287 N N . ILE A 1 157 ? 23.718 -10.822 -10.942 1.00 89.44 157 ILE A N 1
ATOM 1288 C CA . ILE A 1 157 ? 23.288 -9.638 -10.179 1.00 89.44 157 ILE A CA 1
ATOM 1289 C C . ILE A 1 157 ? 21.820 -9.308 -10.478 1.00 89.44 157 ILE A C 1
ATOM 1291 O O . ILE A 1 157 ? 21.027 -9.153 -9.547 1.00 89.44 157 ILE A O 1
ATOM 1295 N N . ILE A 1 158 ? 21.441 -9.238 -11.759 1.00 95.38 158 ILE A N 1
ATOM 1296 C CA . ILE A 1 158 ? 20.070 -8.921 -12.188 1.00 95.38 158 ILE A CA 1
ATOM 1297 C C . ILE A 1 158 ? 19.095 -9.988 -11.689 1.00 95.38 158 ILE A C 1
ATOM 1299 O O . ILE A 1 158 ? 18.095 -9.653 -11.053 1.00 95.38 158 ILE A O 1
ATOM 1303 N N . ALA A 1 159 ? 19.406 -11.268 -11.912 1.00 95.19 159 ALA A N 1
ATOM 1304 C CA . ALA A 1 159 ? 18.593 -12.373 -11.418 1.00 95.19 159 ALA A CA 1
ATOM 1305 C C . ALA A 1 159 ? 18.485 -12.352 -9.892 1.00 95.19 159 ALA A C 1
ATOM 1307 O O . ALA A 1 159 ? 17.388 -12.459 -9.346 1.00 95.19 159 ALA A O 1
ATOM 1308 N N . GLY A 1 160 ? 19.607 -12.145 -9.198 1.00 88.75 160 GLY A N 1
ATOM 1309 C CA . GLY A 1 160 ? 19.647 -11.995 -7.750 1.00 88.75 160 GLY A CA 1
ATOM 1310 C C . GLY A 1 160 ? 18.691 -10.910 -7.263 1.00 88.75 160 GLY A C 1
ATOM 1311 O O . GLY A 1 160 ? 17.896 -11.186 -6.369 1.00 88.75 160 GLY A O 1
ATOM 1312 N N . TYR A 1 161 ? 18.728 -9.719 -7.871 1.00 89.88 161 TYR A N 1
ATOM 1313 C CA . TYR A 1 161 ? 17.890 -8.573 -7.504 1.00 89.88 161 TYR A CA 1
ATOM 1314 C C . TYR A 1 161 ? 16.403 -8.813 -7.767 1.00 89.88 161 TYR A C 1
ATOM 1316 O O . TYR A 1 161 ? 15.581 -8.571 -6.884 1.00 89.88 161 TYR A O 1
ATOM 1324 N N . ILE A 1 162 ? 16.048 -9.316 -8.952 1.00 94.06 162 ILE A N 1
ATOM 1325 C CA . ILE A 1 162 ? 14.645 -9.572 -9.313 1.00 94.06 162 ILE A CA 1
ATOM 1326 C C . ILE A 1 162 ? 14.045 -10.656 -8.408 1.00 94.06 162 ILE A C 1
ATOM 1328 O O . ILE A 1 162 ? 12.875 -10.562 -8.041 1.00 94.06 162 ILE A O 1
ATOM 1332 N N . LYS A 1 163 ? 14.847 -11.644 -7.990 1.00 92.44 163 LYS A N 1
ATOM 1333 C CA . LYS A 1 163 ? 14.432 -12.704 -7.064 1.00 92.44 163 LYS A CA 1
ATOM 1334 C C . LYS A 1 163 ? 14.318 -12.252 -5.601 1.00 92.44 163 LYS A C 1
ATOM 1336 O O . LYS A 1 163 ? 13.657 -12.957 -4.844 1.00 92.44 163 LYS A O 1
ATOM 1341 N N . GLN A 1 164 ? 14.886 -11.116 -5.177 1.00 85.25 164 GLN A N 1
ATOM 1342 C CA . GLN A 1 164 ? 14.821 -10.698 -3.767 1.00 85.25 164 GLN A CA 1
ATOM 1343 C C . GLN A 1 164 ? 13.372 -10.491 -3.307 1.00 85.25 164 GLN A C 1
ATOM 1345 O O . GLN A 1 164 ? 12.635 -9.689 -3.885 1.00 85.25 164 GLN A O 1
ATOM 1350 N N . LYS A 1 165 ? 12.976 -11.165 -2.223 1.00 84.81 165 LYS A N 1
ATOM 1351 C CA . LYS A 1 165 ? 11.612 -11.137 -1.666 1.00 84.81 165 LYS A CA 1
ATOM 1352 C C . LYS A 1 165 ? 11.616 -10.610 -0.231 1.00 84.81 165 LYS A C 1
ATOM 1354 O O . LYS A 1 165 ? 12.531 -10.924 0.522 1.00 84.81 165 LYS A O 1
ATOM 1359 N N . PRO A 1 166 ? 10.603 -9.850 0.217 1.00 77.81 166 PRO A N 1
ATOM 1360 C CA . PRO A 1 166 ? 10.496 -9.466 1.619 1.00 77.81 166 PRO A CA 1
ATOM 1361 C C . PRO A 1 166 ? 10.244 -10.700 2.489 1.00 77.81 166 PRO A C 1
ATOM 1363 O O . PRO A 1 166 ? 9.297 -11.441 2.247 1.00 77.81 166 PRO A O 1
ATOM 1366 N N . ARG A 1 167 ? 11.026 -10.890 3.559 1.00 75.69 167 ARG A N 1
ATOM 1367 C CA . ARG A 1 167 ? 10.815 -11.964 4.551 1.00 75.69 167 ARG A CA 1
ATOM 1368 C C . ARG A 1 167 ? 9.476 -11.868 5.261 1.00 75.69 167 ARG A C 1
ATOM 1370 O O . ARG A 1 167 ? 9.000 -12.863 5.804 1.00 75.69 167 ARG A O 1
ATOM 1377 N N . ARG A 1 168 ? 8.914 -10.667 5.332 1.00 75.88 168 ARG A N 1
ATOM 1378 C CA . ARG A 1 168 ? 7.616 -10.411 5.938 1.00 75.88 168 ARG A CA 1
ATOM 1379 C C . ARG A 1 168 ? 7.017 -9.140 5.362 1.00 75.88 168 ARG A C 1
ATOM 1381 O O . ARG A 1 168 ? 7.734 -8.171 5.138 1.00 75.88 168 ARG A O 1
ATOM 1388 N N . MET A 1 169 ? 5.703 -9.144 5.215 1.00 77.88 169 MET A N 1
ATOM 1389 C CA . MET A 1 169 ? 4.882 -7.983 4.905 1.00 77.88 169 MET A CA 1
ATOM 1390 C C . MET A 1 169 ? 3.967 -7.672 6.088 1.00 77.88 169 MET A C 1
ATOM 1392 O O . MET A 1 169 ? 3.616 -8.570 6.853 1.00 77.88 169 MET A O 1
ATOM 1396 N N . ILE A 1 170 ? 3.591 -6.406 6.256 1.00 77.50 170 ILE A N 1
ATOM 1397 C CA . ILE A 1 170 ? 2.654 -5.984 7.302 1.00 77.50 170 ILE A CA 1
ATOM 1398 C C . ILE A 1 170 ? 1.348 -5.567 6.639 1.00 77.50 170 ILE A C 1
ATOM 1400 O O . ILE A 1 170 ? 1.340 -4.666 5.803 1.00 77.50 170 ILE A O 1
ATOM 1404 N N . PHE A 1 171 ? 0.263 -6.225 7.031 1.00 81.69 171 PHE A N 1
ATOM 1405 C CA . PHE A 1 171 ? -1.096 -5.763 6.796 1.00 81.69 171 PHE A CA 1
ATOM 1406 C C . PHE A 1 171 ? -1.425 -4.741 7.889 1.00 81.69 171 PHE A C 1
ATOM 1408 O O . PHE A 1 171 ? -1.356 -5.076 9.075 1.00 81.69 171 PHE A O 1
ATOM 1415 N N . LEU A 1 172 ? -1.728 -3.501 7.501 1.00 81.62 172 LEU A N 1
ATOM 1416 C CA . LEU A 1 172 ? -1.970 -2.397 8.429 1.00 81.62 172 LEU A CA 1
ATOM 1417 C C . LEU A 1 172 ? -3.181 -1.586 7.988 1.00 81.62 172 LEU A C 1
ATOM 1419 O O . LEU A 1 172 ? -3.077 -0.829 7.035 1.00 81.62 172 LEU A O 1
ATOM 1423 N N . VAL A 1 173 ? -4.285 -1.676 8.724 1.00 86.06 173 VAL A N 1
ATOM 1424 C CA . VAL A 1 173 ? -5.380 -0.703 8.599 1.00 86.06 173 VAL A CA 1
ATOM 1425 C C . VAL A 1 173 ? -5.232 0.303 9.731 1.00 86.06 173 VAL A C 1
ATOM 1427 O O . VAL A 1 173 ? -5.299 -0.081 10.903 1.00 86.06 173 VAL A O 1
ATOM 1430 N N . ASP A 1 174 ? -4.990 1.563 9.383 1.00 84.75 174 ASP A N 1
ATOM 1431 C CA . ASP A 1 174 ? -4.969 2.679 10.326 1.00 84.75 174 ASP A CA 1
ATOM 1432 C C . ASP A 1 174 ? -6.322 3.394 10.281 1.00 84.75 174 ASP A C 1
ATOM 1434 O O . ASP A 1 174 ? -6.948 3.535 9.233 1.00 84.75 174 ASP A O 1
ATOM 1438 N N . MET A 1 175 ? -6.808 3.787 11.447 1.00 89.69 175 MET A N 1
ATOM 1439 C CA . MET A 1 175 ? -8.038 4.526 11.605 1.00 89.69 175 MET A CA 1
ATOM 1440 C C . MET A 1 175 ? -7.842 5.611 12.653 1.00 89.69 175 MET A C 1
ATOM 1442 O O . MET A 1 175 ? -7.578 5.316 13.821 1.00 89.69 175 MET A O 1
ATOM 1446 N N . GLU A 1 176 ? -8.076 6.860 12.264 1.00 88.62 176 GLU A N 1
ATOM 1447 C CA . GLU A 1 176 ? -7.961 8.023 13.140 1.00 88.62 176 GLU A CA 1
ATOM 1448 C C . GLU A 1 176 ? -9.240 8.866 13.116 1.00 88.62 176 GLU A C 1
ATOM 1450 O O . GLU A 1 176 ? -9.890 9.047 12.084 1.00 88.62 176 GLU A O 1
ATOM 1455 N N . ALA A 1 177 ? -9.581 9.453 14.263 1.00 89.19 177 ALA A N 1
ATOM 1456 C CA . ALA A 1 177 ? -10.505 10.578 14.278 1.00 89.19 177 ALA A CA 1
ATOM 1457 C C . ALA A 1 177 ? -9.803 11.831 13.722 1.00 89.19 177 ALA A C 1
ATOM 1459 O O . ALA A 1 177 ? -8.708 12.202 14.159 1.00 89.19 177 ALA A O 1
ATOM 1460 N N . VAL A 1 178 ? -10.463 12.519 12.795 1.00 86.00 178 VAL A N 1
ATOM 1461 C CA . VAL A 1 178 ? -10.029 13.790 12.213 1.00 86.00 178 VAL A CA 1
ATOM 1462 C C . VAL A 1 178 ? -10.849 14.917 12.826 1.00 86.00 178 VAL A C 1
ATOM 1464 O O . VAL A 1 178 ? -12.078 14.868 12.872 1.00 86.00 178 VAL A O 1
ATOM 1467 N N . HIS A 1 179 ? -10.149 15.936 13.320 1.00 84.12 179 HIS A N 1
ATOM 1468 C CA . HIS A 1 179 ? -10.744 17.145 13.876 1.00 84.12 179 HIS A CA 1
ATOM 1469 C C . HIS A 1 179 ? -9.805 18.343 13.612 1.00 84.12 179 HIS A C 1
ATOM 1471 O O . HIS A 1 179 ? -8.588 18.172 13.764 1.00 84.12 179 HIS A O 1
ATOM 1477 N N . PRO A 1 180 ? -10.310 19.554 13.282 1.00 81.62 180 PRO A N 1
ATOM 1478 C CA . PRO A 1 180 ? -9.480 20.708 12.917 1.00 81.62 180 PRO A CA 1
ATOM 1479 C C . PRO A 1 180 ? -8.563 21.137 14.059 1.00 81.62 180 PRO A C 1
ATOM 1481 O O . PRO A 1 180 ? -7.421 21.535 13.856 1.00 81.62 180 PRO A O 1
ATOM 1484 N N . ASP A 1 181 ? -9.058 20.986 15.286 1.00 82.69 181 ASP A N 1
ATOM 1485 C CA . ASP A 1 181 ? -8.253 21.070 16.494 1.00 82.69 181 ASP A CA 1
ATOM 1486 C C . ASP A 1 181 ? -7.923 19.663 16.995 1.00 82.69 181 ASP A C 1
ATOM 1488 O O . ASP A 1 181 ? -8.652 19.078 17.802 1.00 82.69 181 ASP A O 1
ATOM 1492 N N . SER A 1 182 ? -6.827 19.101 16.490 1.00 73.56 182 SER A N 1
ATOM 1493 C CA . SER A 1 182 ? -6.400 17.751 16.863 1.00 73.56 182 SER A CA 1
ATOM 1494 C C . SER A 1 182 ? -6.041 17.594 18.347 1.00 73.56 182 SER A C 1
ATOM 1496 O O . SER A 1 182 ? -5.986 16.466 18.837 1.00 73.56 182 SER A O 1
ATOM 1498 N N . THR A 1 183 ? -5.849 18.695 19.085 1.00 76.38 183 THR A N 1
ATOM 1499 C CA . THR A 1 183 ? -5.583 18.647 20.529 1.00 76.38 183 THR A CA 1
ATOM 1500 C C . THR A 1 183 ? -6.826 18.261 21.329 1.00 76.38 183 THR A C 1
ATOM 1502 O O . THR A 1 183 ? -6.697 17.685 22.411 1.00 76.38 183 THR A O 1
ATOM 1505 N N . LYS A 1 184 ? -8.038 18.475 20.790 1.00 82.00 184 LYS A N 1
ATOM 1506 C CA . LYS A 1 184 ? -9.287 18.036 21.438 1.00 82.00 184 LYS A CA 1
ATOM 1507 C C . LYS A 1 184 ? -9.374 16.527 21.574 1.00 82.00 184 LYS A C 1
ATOM 1509 O O . LYS A 1 184 ? -9.736 16.046 22.638 1.00 82.00 184 LYS A O 1
ATOM 1514 N N . ILE A 1 185 ? -8.939 15.798 20.547 1.00 82.88 185 ILE A N 1
ATOM 1515 C CA . ILE A 1 185 ? -8.914 14.327 20.553 1.00 82.88 185 ILE A CA 1
ATOM 1516 C C . ILE A 1 185 ? -8.043 13.799 21.702 1.00 82.88 185 ILE A C 1
ATOM 1518 O O . ILE A 1 185 ? -8.290 12.728 22.237 1.00 82.88 185 ILE A O 1
ATOM 1522 N N . LEU A 1 186 ? -7.027 14.559 22.109 1.00 77.00 186 LEU A N 1
ATOM 1523 C CA . LEU A 1 186 ? -6.086 14.171 23.161 1.00 77.00 186 LEU A CA 1
ATOM 1524 C C . LEU A 1 186 ? -6.484 14.702 24.540 1.00 77.00 186 LEU A C 1
ATOM 1526 O O . LEU A 1 186 ? -6.116 14.131 25.570 1.00 77.00 186 LEU A O 1
ATOM 1530 N N . THR A 1 187 ? -7.178 15.839 24.576 1.00 79.25 187 THR A N 1
ATOM 1531 C CA . THR A 1 187 ? -7.584 16.481 25.826 1.00 79.25 187 THR A CA 1
ATOM 1532 C C . THR A 1 187 ? -8.881 15.906 26.379 1.00 79.25 187 THR A C 1
ATOM 1534 O O . THR A 1 187 ? -8.971 15.730 27.597 1.00 79.25 187 THR A O 1
ATOM 1537 N N . ASP A 1 188 ? -9.806 15.549 25.489 1.00 86.06 188 ASP A N 1
ATOM 1538 C CA . ASP A 1 188 ? -11.088 14.900 25.758 1.00 86.06 188 ASP A CA 1
ATOM 1539 C C . ASP A 1 188 ? -11.314 13.749 24.750 1.00 86.06 188 ASP A C 1
ATOM 1541 O O . ASP A 1 188 ? -12.035 13.907 23.764 1.00 86.06 188 ASP A O 1
ATOM 1545 N N . PRO A 1 189 ? -10.642 12.595 24.934 1.00 86.94 189 PRO A N 1
ATOM 1546 C CA . PRO A 1 189 ? -10.662 11.504 23.957 1.00 86.94 189 PRO A CA 1
ATOM 1547 C C . PRO A 1 189 ? -11.986 10.738 23.905 1.00 86.94 189 PRO A C 1
ATOM 1549 O O . PRO A 1 189 ? -12.270 10.105 22.889 1.00 86.94 189 PRO A O 1
ATOM 1552 N N . ILE A 1 190 ? -12.792 10.762 24.972 1.00 90.56 190 ILE A N 1
ATOM 1553 C CA . ILE A 1 190 ? -13.955 9.872 25.122 1.00 90.56 190 ILE A CA 1
ATOM 1554 C C . ILE A 1 190 ? -14.951 10.020 23.960 1.00 90.56 190 ILE A C 1
ATOM 1556 O O . ILE A 1 190 ? -15.273 8.994 23.360 1.00 90.56 190 ILE A O 1
ATOM 1560 N N . PRO A 1 191 ? -15.405 11.229 23.570 1.00 90.56 191 PRO A N 1
ATOM 1561 C CA . PRO A 1 191 ? -16.379 11.371 22.487 1.00 90.56 191 PRO A CA 1
ATOM 1562 C C . PRO A 1 191 ? -15.854 10.861 21.138 1.00 90.56 191 PRO A C 1
ATOM 1564 O O . PRO A 1 191 ? -16.592 10.244 20.372 1.00 90.56 191 PRO A O 1
ATOM 1567 N N . PHE A 1 192 ? -14.565 11.072 20.855 1.00 91.00 192 PHE A N 1
ATOM 1568 C CA . PHE A 1 192 ? -13.935 10.618 19.613 1.00 91.00 192 PHE A CA 1
ATOM 1569 C C . PHE A 1 192 ? -13.755 9.102 19.596 1.00 91.00 192 PHE A C 1
ATOM 1571 O O . PHE A 1 192 ? -14.008 8.454 18.587 1.00 91.00 192 PHE A O 1
ATOM 1578 N N . PHE A 1 193 ? -13.363 8.513 20.723 1.00 92.94 193 PHE A N 1
ATOM 1579 C CA . PHE A 1 193 ? -13.198 7.071 20.819 1.00 92.94 193 PHE A CA 1
ATOM 1580 C C . PHE A 1 193 ? -14.540 6.332 20.824 1.00 92.94 193 PHE A C 1
ATOM 1582 O O . PHE A 1 193 ? -14.652 5.316 20.151 1.00 92.94 193 PHE A O 1
ATOM 1589 N N . GLN A 1 194 ? -15.588 6.881 21.450 1.00 93.00 194 GLN A N 1
ATOM 1590 C CA . GLN A 1 194 ? -16.964 6.378 21.307 1.00 93.00 194 GLN A CA 1
ATOM 1591 C C . GLN A 1 194 ? -17.412 6.350 19.843 1.00 93.00 194 GLN A C 1
ATOM 1593 O O . GLN A 1 194 ? -18.096 5.419 19.419 1.00 93.00 194 GLN A O 1
ATOM 1598 N N . TRP A 1 195 ? -17.003 7.353 19.067 1.00 93.00 195 TRP A N 1
ATOM 1599 C CA . TRP A 1 195 ? -17.265 7.395 17.637 1.00 93.00 195 TRP A CA 1
ATOM 1600 C C . TRP A 1 195 ? -16.513 6.291 16.877 1.00 93.00 195 TRP A C 1
ATOM 1602 O O . TRP A 1 195 ? -17.112 5.581 16.069 1.00 93.00 195 TRP A O 1
ATOM 1612 N N . LEU A 1 196 ? -15.235 6.083 17.209 1.00 94.56 196 LEU A N 1
ATOM 1613 C CA . LEU A 1 196 ? -14.361 5.048 16.640 1.00 94.56 196 LEU A CA 1
ATOM 1614 C C . LEU A 1 196 ? -14.772 3.607 16.995 1.00 94.56 196 LEU A C 1
ATOM 1616 O O . LEU A 1 196 ? -14.411 2.682 16.268 1.00 94.56 196 LEU A O 1
ATOM 1620 N N . GLU A 1 197 ? -15.546 3.387 18.063 1.00 95.00 197 GLU A N 1
ATOM 1621 C CA . GLU A 1 197 ? -15.998 2.046 18.471 1.00 95.00 197 GLU A CA 1
ATOM 1622 C C . GLU A 1 197 ? -16.891 1.350 17.435 1.00 95.00 197 GLU A C 1
ATOM 1624 O O . GLU A 1 197 ? -16.946 0.118 17.380 1.00 95.00 197 GLU A O 1
ATOM 1629 N N . VAL A 1 198 ? -17.625 2.108 16.616 1.00 95.56 198 VAL A N 1
ATOM 1630 C CA . VAL A 1 198 ? -18.451 1.526 15.548 1.00 95.56 198 VAL A CA 1
ATOM 1631 C C . VAL A 1 198 ? -17.570 0.939 14.439 1.00 95.56 198 VAL A C 1
ATOM 1633 O O . VAL A 1 198 ? -17.624 -0.277 14.250 1.00 95.56 198 VAL A O 1
ATOM 1636 N N . PRO A 1 199 ? -16.719 1.718 13.743 1.00 95.69 199 PRO A N 1
ATOM 1637 C CA . PRO A 1 199 ? -15.844 1.157 12.718 1.00 95.69 199 PRO A CA 1
ATOM 1638 C C . PRO A 1 199 ? -14.828 0.156 13.267 1.00 95.69 199 PRO A C 1
ATOM 1640 O O . PRO A 1 199 ? -14.523 -0.809 12.572 1.00 95.69 199 PRO A O 1
ATOM 1643 N N . TYR A 1 200 ? -14.361 0.308 14.515 1.00 95.56 200 TYR A N 1
ATOM 1644 C CA . TYR A 1 200 ? -13.486 -0.684 15.149 1.00 95.56 200 TYR A CA 1
ATOM 1645 C C . TYR A 1 200 ? -14.081 -2.096 15.086 1.00 95.56 200 TYR A C 1
ATOM 1647 O O . TYR A 1 200 ? -13.401 -3.038 14.673 1.00 95.56 200 TYR A O 1
ATOM 1655 N N . ARG A 1 201 ? -15.358 -2.236 15.470 1.00 95.38 201 ARG A N 1
ATOM 1656 C CA . ARG A 1 201 ? -16.050 -3.530 15.485 1.00 95.38 201 ARG A CA 1
ATOM 1657 C C . ARG A 1 201 ? -16.198 -4.101 14.082 1.00 95.38 201 ARG A C 1
ATOM 1659 O O . ARG A 1 201 ? -15.835 -5.251 13.874 1.00 95.38 201 ARG A O 1
ATOM 1666 N N . HIS A 1 202 ? -16.630 -3.283 13.125 1.00 97.25 202 HIS A N 1
ATOM 1667 C CA . HIS A 1 202 ? -16.798 -3.696 11.726 1.00 97.25 202 HIS A CA 1
ATOM 1668 C C . HIS A 1 202 ? -15.484 -4.159 11.086 1.00 97.25 202 HIS A C 1
ATOM 1670 O O . HIS A 1 202 ? -15.437 -5.242 10.505 1.00 97.25 202 HIS A O 1
ATOM 1676 N N . ILE A 1 203 ? -14.395 -3.395 11.246 1.00 95.81 203 ILE A N 1
ATOM 1677 C CA . ILE A 1 203 ? -13.073 -3.775 10.716 1.00 95.81 203 ILE A CA 1
ATOM 1678 C C . ILE A 1 203 ? -12.599 -5.074 11.373 1.00 95.81 203 ILE A C 1
ATOM 1680 O O . ILE A 1 203 ? -12.186 -6.009 10.684 1.00 95.81 203 ILE A O 1
ATOM 1684 N N . ARG A 1 204 ? -12.690 -5.168 12.706 1.00 95.00 204 ARG A N 1
ATOM 1685 C CA . ARG A 1 204 ? -12.271 -6.365 13.440 1.00 95.00 204 ARG A CA 1
ATOM 1686 C C . ARG A 1 204 ? -13.060 -7.602 13.018 1.00 95.00 204 ARG A C 1
ATOM 1688 O O . ARG A 1 204 ? -12.464 -8.650 12.781 1.00 95.00 204 ARG A O 1
ATOM 1695 N N . GLU A 1 205 ? -14.382 -7.495 12.943 1.00 95.81 205 GLU A N 1
ATOM 1696 C CA . GLU A 1 205 ? -15.264 -8.594 12.551 1.00 95.81 205 GLU A CA 1
ATOM 1697 C C . GLU A 1 205 ? -14.991 -9.038 11.113 1.00 95.81 205 GLU A C 1
ATOM 1699 O O . GLU A 1 205 ? -14.867 -10.238 10.869 1.00 95.81 205 GLU A O 1
ATOM 1704 N N . ALA A 1 206 ? -14.802 -8.098 10.181 1.00 96.31 206 ALA A N 1
ATOM 1705 C CA . ALA A 1 206 ? -14.451 -8.412 8.800 1.00 96.31 206 ALA A CA 1
ATOM 1706 C C . ALA A 1 206 ? -13.143 -9.215 8.709 1.00 96.31 206 ALA A C 1
ATOM 1708 O O . ALA A 1 206 ? -13.113 -10.279 8.088 1.00 96.31 206 ALA A O 1
ATOM 1709 N N . LEU A 1 207 ? -12.082 -8.768 9.389 1.00 95.81 207 LEU A N 1
ATOM 1710 C CA . LEU A 1 207 ? -10.793 -9.468 9.401 1.00 95.81 207 LEU A CA 1
ATOM 1711 C C . LEU A 1 207 ? -10.904 -10.852 10.064 1.00 95.81 207 LEU A C 1
ATOM 1713 O O . LEU A 1 207 ? -10.440 -11.849 9.505 1.00 95.81 207 LEU A O 1
ATOM 1717 N N . LEU A 1 208 ? -11.603 -10.958 11.198 1.00 94.94 208 LEU A N 1
ATOM 1718 C CA . LEU A 1 208 ? -11.835 -12.240 11.873 1.00 94.94 208 LEU A CA 1
ATOM 1719 C C . LEU A 1 208 ? -12.682 -13.215 11.043 1.00 94.94 208 LEU A C 1
ATOM 1721 O O . LEU A 1 208 ? -12.459 -14.424 11.142 1.00 94.94 208 LEU A O 1
ATOM 1725 N N . ASN A 1 209 ? -13.611 -12.728 10.215 1.00 95.81 209 ASN A N 1
ATOM 1726 C CA . ASN A 1 209 ? -14.407 -13.560 9.306 1.00 95.81 209 ASN A CA 1
ATOM 1727 C C . ASN A 1 209 ? -13.548 -14.186 8.201 1.00 95.81 209 ASN A C 1
ATOM 1729 O O . ASN A 1 209 ? -13.770 -15.337 7.827 1.00 95.81 209 ASN A O 1
ATOM 1733 N N . PHE A 1 210 ? -12.503 -13.487 7.750 1.00 96.44 210 PHE A N 1
ATOM 1734 C CA . PHE A 1 210 ? -11.463 -14.085 6.912 1.00 96.44 210 PHE A CA 1
ATOM 1735 C C . PHE A 1 210 ? -10.497 -14.969 7.707 1.00 96.44 210 PHE A C 1
ATOM 1737 O O . PHE A 1 210 ? -9.705 -15.692 7.111 1.00 96.44 210 PHE A O 1
ATOM 1744 N N . GLY A 1 211 ? -10.563 -14.987 9.039 1.00 95.25 211 GLY A N 1
ATOM 1745 C CA . GLY A 1 211 ? -9.600 -15.665 9.910 1.00 95.25 211 GLY A CA 1
ATOM 1746 C C . GLY A 1 211 ? -8.237 -14.974 9.931 1.00 95.25 211 GLY A C 1
ATOM 1747 O O . GLY A 1 211 ? -7.213 -15.642 10.068 1.00 95.25 211 GLY A O 1
ATOM 1748 N N . ILE A 1 212 ? -8.229 -13.654 9.744 1.00 94.62 212 ILE A N 1
ATOM 1749 C CA . ILE A 1 212 ? -7.066 -12.796 9.928 1.00 94.62 212 ILE A CA 1
ATOM 1750 C C . ILE A 1 212 ? -7.047 -12.350 11.387 1.00 94.62 212 ILE A C 1
ATOM 1752 O O . ILE A 1 212 ? -7.910 -11.598 11.840 1.00 94.62 212 ILE A O 1
ATOM 1756 N N . GLU A 1 213 ? -6.068 -12.843 12.141 1.00 91.94 213 GLU A N 1
ATOM 1757 C CA . GLU A 1 213 ? -5.820 -12.368 13.496 1.00 91.94 213 GLU A CA 1
ATOM 1758 C C . GLU A 1 213 ? -4.946 -11.119 13.449 1.00 91.94 213 GLU A C 1
ATOM 1760 O O . GLU A 1 213 ? -3.904 -11.100 12.798 1.00 91.94 213 GLU A O 1
ATOM 1765 N N . THR A 1 214 ? -5.363 -10.075 14.160 1.00 90.00 214 THR A N 1
ATOM 1766 C CA . THR A 1 214 ? -4.620 -8.817 14.242 1.00 90.00 214 THR A CA 1
ATOM 1767 C C . THR A 1 214 ? -4.213 -8.517 15.672 1.00 90.00 214 THR A C 1
ATOM 1769 O O . THR A 1 214 ? -4.967 -8.783 16.609 1.00 90.00 214 THR A O 1
ATOM 1772 N N . LEU A 1 215 ? -3.062 -7.875 15.843 1.00 85.75 215 LEU A N 1
ATOM 1773 C CA . LEU A 1 215 ? -2.804 -7.027 16.997 1.00 85.75 215 LEU A CA 1
ATOM 1774 C C . LEU A 1 215 ? -3.499 -5.688 16.741 1.00 85.75 215 LEU A C 1
ATOM 1776 O O . LEU A 1 215 ? -3.111 -4.961 15.826 1.00 85.75 215 LEU A O 1
ATOM 1780 N N . THR A 1 216 ? -4.514 -5.359 17.536 1.00 90.56 216 THR A N 1
ATOM 1781 C CA . THR A 1 216 ? -5.115 -4.025 17.500 1.00 90.56 216 THR A CA 1
ATOM 1782 C C . THR A 1 216 ? -4.458 -3.150 18.553 1.00 90.56 216 THR A C 1
ATOM 1784 O O . THR A 1 216 ? -4.451 -3.500 19.731 1.00 90.56 216 THR A O 1
ATOM 1787 N N . VAL A 1 217 ? -3.918 -2.004 18.151 1.00 83.06 217 VAL A N 1
ATOM 1788 C CA . VAL A 1 217 ? -3.254 -1.045 19.044 1.00 83.06 217 VAL A CA 1
ATOM 1789 C C . VAL A 1 217 ? -4.096 0.218 19.143 1.00 83.06 217 VAL A C 1
ATOM 1791 O O . VAL A 1 217 ? -4.445 0.805 18.123 1.00 83.06 217 VAL A O 1
ATOM 1794 N N . CYS A 1 218 ? -4.387 0.663 20.367 1.00 86.25 218 CYS A N 1
ATOM 1795 C CA . CYS A 1 218 ? -4.916 2.000 20.617 1.00 86.25 218 CYS A CA 1
ATOM 1796 C C . CYS A 1 218 ? -3.790 3.021 20.422 1.00 86.25 218 CYS A C 1
ATOM 1798 O O . CYS A 1 218 ? -2.909 3.155 21.274 1.00 86.25 218 CYS A O 1
ATOM 1800 N N . SER A 1 219 ? -3.814 3.727 19.294 1.00 76.25 219 SER A N 1
ATOM 1801 C CA . SER A 1 219 ? -2.863 4.776 18.934 1.00 76.25 219 SER A CA 1
ATOM 1802 C C . SER A 1 219 ? -3.297 6.134 19.496 1.00 76.25 219 SER A C 1
ATOM 1804 O O . SER A 1 219 ? -4.312 6.241 20.181 1.00 76.25 219 SER A O 1
ATOM 1806 N N . GLY A 1 220 ? -2.530 7.198 19.216 1.00 72.75 220 GLY A N 1
ATOM 1807 C CA . GLY A 1 220 ? -2.825 8.577 19.629 1.00 72.75 220 GLY A CA 1
ATOM 1808 C C . GLY A 1 220 ? -4.279 8.986 19.372 1.00 72.75 220 GLY A C 1
ATOM 1809 O O . GLY A 1 220 ? -4.979 9.358 20.313 1.00 72.75 220 GLY A O 1
ATOM 1810 N N . LYS A 1 221 ? -4.726 8.850 18.120 1.00 81.50 221 LYS A N 1
ATOM 1811 C CA . LYS A 1 221 ? -6.016 9.356 17.632 1.00 81.50 221 LYS A CA 1
ATOM 1812 C C . LYS A 1 221 ? -7.004 8.270 17.200 1.00 81.50 221 LYS A C 1
ATOM 1814 O O . LYS A 1 221 ? -8.102 8.616 16.776 1.00 81.50 221 LYS A O 1
ATOM 1819 N N . GLY A 1 222 ? -6.639 6.994 17.307 1.00 89.38 222 GLY A N 1
ATOM 1820 C CA . GLY A 1 222 ? -7.553 5.900 17.004 1.00 89.38 222 GLY A CA 1
ATOM 1821 C C . GLY A 1 222 ? -6.920 4.522 17.133 1.00 89.38 222 GLY A C 1
ATOM 1822 O O . GLY A 1 222 ? -6.323 4.222 18.170 1.00 89.38 222 GLY A O 1
ATOM 1823 N N . TYR A 1 223 ? -7.092 3.668 16.125 1.00 89.75 223 TYR A N 1
ATOM 1824 C CA . TYR A 1 223 ? -6.733 2.252 16.195 1.00 89.75 223 TYR A CA 1
ATOM 1825 C C . TYR A 1 223 ? -5.940 1.795 14.978 1.00 89.75 223 TYR A C 1
ATOM 1827 O O . TYR A 1 223 ? -6.298 2.104 13.849 1.00 89.75 223 TYR A O 1
ATOM 1835 N N . HIS A 1 224 ? -4.910 0.984 15.215 1.00 85.44 224 HIS A N 1
ATOM 1836 C CA . HIS A 1 224 ? -4.181 0.283 14.158 1.00 85.44 224 HIS A CA 1
ATOM 1837 C C . HIS A 1 224 ? -4.479 -1.209 14.236 1.00 85.44 224 HIS A C 1
ATOM 1839 O O . HIS A 1 224 ? -4.321 -1.797 15.306 1.00 85.44 224 HIS A O 1
ATOM 1845 N N . PHE A 1 225 ? -4.843 -1.826 13.117 1.00 88.56 225 PHE A N 1
ATOM 1846 C CA . PHE A 1 225 ? -5.013 -3.271 12.979 1.00 88.56 225 PHE A CA 1
ATOM 1847 C C . PHE A 1 225 ? -3.808 -3.843 12.252 1.00 88.56 225 PHE A C 1
ATOM 1849 O O . PHE A 1 225 ? -3.601 -3.538 11.080 1.00 88.56 225 PHE A O 1
ATOM 1856 N N . ILE A 1 226 ? -3.009 -4.647 12.950 1.00 83.31 226 ILE A N 1
ATOM 1857 C CA . ILE A 1 226 ? -1.694 -5.071 12.472 1.00 83.31 226 ILE A CA 1
ATOM 1858 C C . ILE A 1 226 ? -1.652 -6.591 12.376 1.00 83.31 226 ILE A C 1
ATOM 1860 O O . ILE A 1 226 ? -1.852 -7.278 13.379 1.00 83.31 226 ILE A O 1
ATOM 1864 N N . ALA A 1 227 ? -1.324 -7.113 11.200 1.00 84.75 227 ALA A N 1
ATOM 1865 C CA . ALA A 1 227 ? -0.988 -8.519 11.017 1.00 84.75 227 ALA A CA 1
ATOM 1866 C C . ALA A 1 227 ? 0.268 -8.678 10.155 1.00 84.75 227 ALA A C 1
ATOM 1868 O O . ALA A 1 227 ? 0.622 -7.811 9.355 1.00 84.75 227 ALA A O 1
ATOM 1869 N N . ALA A 1 228 ? 0.963 -9.790 10.344 1.00 81.06 228 ALA A N 1
ATOM 1870 C CA . ALA A 1 228 ? 2.178 -10.147 9.640 1.00 81.06 228 ALA A CA 1
ATOM 1871 C C . ALA A 1 228 ? 1.889 -11.220 8.589 1.00 81.06 228 ALA A C 1
ATOM 1873 O O . ALA A 1 228 ? 1.197 -12.198 8.849 1.00 81.06 228 ALA A O 1
ATOM 1874 N N . ILE A 1 229 ? 2.481 -11.076 7.413 1.00 84.50 229 ILE A N 1
ATOM 1875 C CA . ILE A 1 229 ? 2.445 -12.087 6.357 1.00 84.50 229 ILE A CA 1
ATOM 1876 C C . ILE A 1 229 ? 3.885 -12.539 6.154 1.00 84.50 229 ILE A C 1
ATOM 1878 O O . ILE A 1 229 ? 4.679 -11.760 5.619 1.00 84.50 229 ILE A O 1
ATOM 1882 N N . PRO A 1 230 ? 4.280 -13.715 6.659 1.00 82.56 230 PRO A N 1
ATOM 1883 C CA . PRO A 1 230 ? 5.648 -14.188 6.514 1.00 82.56 230 PRO A CA 1
ATOM 1884 C C . PRO A 1 230 ? 5.898 -14.657 5.076 1.00 82.56 230 PRO A C 1
ATOM 1886 O O . PRO A 1 230 ? 4.983 -15.096 4.393 1.00 82.56 230 PRO A O 1
ATOM 1889 N N . LEU A 1 231 ? 7.146 -14.591 4.611 1.00 84.44 231 LEU A N 1
ATOM 1890 C CA . LEU A 1 231 ? 7.542 -15.174 3.326 1.00 84.44 231 LEU A CA 1
ATOM 1891 C C . LEU A 1 231 ? 7.456 -16.695 3.342 1.00 84.44 231 LEU A C 1
ATOM 1893 O O . LEU A 1 231 ? 7.159 -17.297 2.317 1.00 84.44 231 LEU A O 1
ATOM 1897 N N . PHE A 1 232 ? 7.729 -17.299 4.496 1.00 83.81 232 PHE A N 1
ATOM 1898 C CA . PHE A 1 232 ? 7.690 -18.737 4.690 1.00 83.81 232 PHE A CA 1
ATOM 1899 C C . PHE A 1 232 ? 6.561 -19.098 5.650 1.00 83.81 232 PHE A C 1
ATOM 1901 O O . PHE A 1 232 ? 6.394 -18.456 6.685 1.00 83.81 232 PHE A O 1
ATOM 1908 N N . ASN A 1 233 ? 5.798 -20.134 5.325 1.00 81.12 233 ASN A N 1
ATOM 1909 C CA . ASN A 1 233 ? 4.804 -20.694 6.230 1.00 81.12 233 ASN A CA 1
ATOM 1910 C C . ASN A 1 233 ? 5.470 -21.491 7.370 1.00 81.12 233 ASN A C 1
ATOM 1912 O O . ASN A 1 233 ? 6.685 -21.702 7.394 1.00 81.12 233 ASN A O 1
ATOM 1916 N N . SER A 1 234 ? 4.666 -21.997 8.310 1.00 77.06 234 SER A N 1
ATOM 1917 C CA . SER A 1 234 ? 5.144 -22.772 9.469 1.00 77.06 234 SER A CA 1
ATOM 1918 C C . SER A 1 234 ? 5.894 -24.064 9.115 1.00 77.06 234 SER A C 1
ATOM 1920 O O . SER A 1 234 ? 6.496 -24.681 9.991 1.00 77.06 234 SER A O 1
ATOM 1922 N N . HIS A 1 235 ? 5.845 -24.496 7.854 1.00 77.94 235 HIS A N 1
ATOM 1923 C CA . HIS A 1 235 ? 6.532 -25.679 7.342 1.00 77.94 235 HIS A CA 1
ATOM 1924 C C . HIS A 1 235 ? 7.811 -25.342 6.557 1.00 77.94 235 HIS A C 1
ATOM 1926 O O . HIS A 1 235 ? 8.483 -26.258 6.090 1.00 77.94 235 HIS A O 1
ATOM 1932 N N . GLY A 1 236 ? 8.160 -24.057 6.424 1.00 79.56 236 GLY A N 1
ATOM 1933 C CA . GLY A 1 236 ? 9.352 -23.594 5.711 1.00 79.56 236 GLY A CA 1
ATOM 1934 C C . GLY A 1 236 ? 9.190 -23.471 4.192 1.00 79.56 236 GLY A C 1
ATOM 1935 O O . GLY A 1 236 ? 10.173 -23.186 3.516 1.00 79.56 236 GLY A O 1
ATOM 1936 N N . TYR A 1 237 ? 7.983 -23.660 3.651 1.00 84.19 237 TYR A N 1
ATOM 1937 C CA . TYR A 1 237 ? 7.687 -23.394 2.236 1.00 84.19 237 TYR A CA 1
ATOM 1938 C C . TYR A 1 237 ? 7.269 -21.941 2.041 1.00 84.19 237 TYR A C 1
ATOM 1940 O O . TYR A 1 237 ? 6.847 -21.299 3.003 1.00 84.19 237 TYR A O 1
ATOM 1948 N N . TYR A 1 238 ? 7.338 -21.431 0.810 1.00 88.06 238 TYR A N 1
ATOM 1949 C CA . TYR A 1 238 ? 6.810 -20.102 0.517 1.00 88.06 238 TYR A CA 1
ATOM 1950 C C . TYR A 1 238 ? 5.331 -19.977 0.914 1.00 88.06 238 TYR A C 1
ATOM 1952 O O . TYR A 1 238 ? 4.542 -20.907 0.759 1.00 88.06 238 TYR A O 1
ATOM 1960 N N . SER A 1 239 ? 4.986 -18.819 1.469 1.00 89.69 239 SER A N 1
ATOM 1961 C CA . SER A 1 239 ? 3.623 -18.419 1.802 1.00 89.69 239 SER A CA 1
ATOM 1962 C C . SER A 1 239 ? 2.840 -18.152 0.521 1.00 89.69 239 SER A C 1
ATOM 1964 O O . SER A 1 239 ? 3.213 -17.289 -0.281 1.00 89.69 239 SER A O 1
ATOM 1966 N N . ASP A 1 240 ? 1.714 -18.848 0.369 1.00 90.31 240 ASP A N 1
ATOM 1967 C CA . ASP A 1 240 ? 0.800 -18.632 -0.751 1.00 90.31 240 ASP A CA 1
ATOM 1968 C C . ASP A 1 240 ? 0.240 -17.207 -0.723 1.00 90.31 240 ASP A C 1
ATOM 1970 O O . ASP A 1 240 ? 0.095 -16.582 -1.775 1.00 90.31 240 ASP A O 1
ATOM 1974 N N . ALA A 1 241 ? -0.020 -16.651 0.468 1.00 92.50 241 ALA A N 1
ATOM 1975 C CA . ALA A 1 241 ? -0.462 -15.268 0.603 1.00 92.50 241 ALA A CA 1
ATOM 1976 C C . ALA A 1 241 ? 0.595 -14.281 0.092 1.00 92.50 241 ALA A C 1
ATOM 1978 O O . ALA A 1 241 ? 0.268 -13.390 -0.688 1.00 92.50 241 ALA A O 1
ATOM 1979 N N . MET A 1 242 ? 1.860 -14.444 0.493 1.00 90.81 242 MET A N 1
ATOM 1980 C CA . MET A 1 242 ? 2.953 -13.562 0.079 1.00 90.81 242 MET A CA 1
ATOM 1981 C C . MET A 1 242 ? 3.135 -13.559 -1.441 1.00 90.81 242 MET A C 1
ATOM 1983 O O . MET A 1 242 ? 3.205 -12.495 -2.060 1.00 90.81 242 MET A O 1
ATOM 1987 N N . LEU A 1 243 ? 3.187 -14.744 -2.050 1.00 91.88 243 LEU A N 1
ATOM 1988 C CA . LEU A 1 243 ? 3.382 -14.870 -3.493 1.00 91.88 243 LEU A CA 1
ATOM 1989 C C . LEU A 1 243 ? 2.160 -14.380 -4.275 1.00 91.88 243 LEU A C 1
ATOM 1991 O O . LEU A 1 243 ? 2.311 -13.690 -5.284 1.00 91.88 243 LEU A O 1
ATOM 1995 N N . SER A 1 244 ? 0.952 -14.637 -3.769 1.00 92.94 244 SER A N 1
ATOM 1996 C CA . SER A 1 244 ? -0.275 -14.111 -4.372 1.00 92.94 244 SER A CA 1
ATOM 1997 C C . SER A 1 244 ? -0.332 -12.585 -4.302 1.00 92.94 244 SER A C 1
ATOM 1999 O O . SER A 1 244 ? -0.718 -11.958 -5.282 1.00 92.94 244 SER A O 1
ATOM 2001 N N . LEU A 1 245 ? 0.120 -11.963 -3.203 1.00 92.38 245 LEU A N 1
ATOM 2002 C CA . LEU A 1 245 ? 0.231 -10.501 -3.100 1.00 92.38 245 LEU A CA 1
ATOM 2003 C C . LEU A 1 245 ? 1.181 -9.920 -4.151 1.00 92.38 245 LEU A C 1
ATOM 2005 O O . LEU A 1 245 ? 0.872 -8.891 -4.749 1.00 92.38 245 LEU A O 1
ATOM 2009 N N . MET A 1 246 ? 2.316 -10.578 -4.404 1.00 92.31 246 MET A N 1
ATOM 2010 C CA . MET A 1 246 ? 3.231 -10.176 -5.477 1.00 92.31 246 MET A CA 1
ATOM 2011 C C . MET A 1 246 ? 2.558 -10.297 -6.845 1.00 92.31 246 MET A C 1
ATOM 2013 O O . MET A 1 246 ? 2.629 -9.363 -7.643 1.00 92.31 246 MET A O 1
ATOM 2017 N N . ALA A 1 247 ? 1.858 -11.403 -7.105 1.00 92.06 247 ALA A N 1
ATOM 2018 C CA . ALA A 1 247 ? 1.139 -11.619 -8.357 1.00 92.06 247 ALA A CA 1
ATOM 2019 C C . ALA A 1 247 ? 0.093 -10.526 -8.603 1.00 92.06 247 ALA A C 1
ATOM 2021 O O . ALA A 1 247 ? 0.207 -9.780 -9.580 1.00 92.06 247 ALA A O 1
ATOM 2022 N N . ILE A 1 248 ? -0.841 -10.336 -7.666 1.00 92.56 248 ILE A N 1
ATOM 2023 C CA . ILE A 1 248 ? -1.908 -9.335 -7.798 1.00 92.56 248 ILE A CA 1
ATOM 2024 C C . ILE A 1 248 ? -1.400 -7.893 -7.684 1.00 92.56 248 ILE A C 1
ATOM 2026 O O . ILE A 1 248 ? -2.174 -6.969 -7.909 1.00 92.56 248 ILE A O 1
ATOM 2030 N N . GLY A 1 249 ? -0.132 -7.656 -7.331 1.00 90.12 249 GLY A N 1
ATOM 2031 C CA . GLY A 1 249 ? 0.472 -6.321 -7.333 1.00 90.12 249 GLY A CA 1
ATOM 2032 C C . GLY A 1 249 ? 0.413 -5.637 -8.700 1.00 90.12 249 GLY A C 1
ATOM 2033 O O . GLY A 1 249 ? 0.123 -4.441 -8.779 1.00 90.12 249 GLY A O 1
ATOM 2034 N N . GLY A 1 250 ? 0.545 -6.419 -9.773 1.00 89.12 250 GLY A N 1
ATOM 2035 C CA . GLY A 1 250 ? 0.566 -5.931 -11.152 1.00 89.12 250 GLY A CA 1
ATOM 2036 C C . GLY A 1 250 ? 1.870 -5.213 -11.514 1.00 89.12 250 GLY A C 1
ATOM 2037 O O . GLY A 1 250 ? 2.896 -5.382 -10.851 1.00 89.12 250 GLY A O 1
ATOM 2038 N N . ALA A 1 251 ? 1.829 -4.421 -12.589 1.00 90.00 251 ALA A N 1
ATOM 2039 C CA . ALA A 1 251 ? 3.025 -3.796 -13.136 1.00 90.00 251 ALA A CA 1
ATOM 2040 C C . ALA A 1 251 ? 3.552 -2.633 -12.273 1.00 90.00 251 ALA A C 1
ATOM 2042 O O . ALA A 1 251 ? 2.810 -1.759 -11.801 1.00 90.00 251 ALA A O 1
ATOM 2043 N N . VAL A 1 252 ? 4.877 -2.571 -12.150 1.00 89.25 252 VAL A N 1
ATOM 2044 C CA . VAL A 1 252 ? 5.612 -1.474 -11.517 1.00 89.25 252 VAL A CA 1
ATOM 2045 C C . VAL A 1 252 ? 5.964 -0.429 -12.577 1.00 89.25 252 VAL A C 1
ATOM 2047 O O . VAL A 1 252 ? 6.549 -0.746 -13.611 1.00 89.25 252 VAL A O 1
ATOM 2050 N N . GLN A 1 253 ? 5.594 0.831 -12.330 1.00 88.31 253 GLN A N 1
ATOM 2051 C CA . GLN A 1 253 ? 5.800 1.928 -13.282 1.00 88.31 253 GLN A CA 1
ATOM 2052 C C . GLN A 1 253 ? 7.292 2.240 -13.469 1.00 88.31 253 GLN A C 1
ATOM 2054 O O . GLN A 1 253 ? 8.080 2.081 -12.541 1.00 88.31 253 GLN A O 1
ATOM 2059 N N . ALA A 1 254 ? 7.683 2.741 -14.644 1.00 89.56 254 ALA A N 1
ATOM 2060 C CA . ALA A 1 254 ? 9.088 3.030 -14.957 1.00 89.56 254 ALA A CA 1
ATOM 2061 C C . ALA A 1 254 ? 9.731 4.026 -13.972 1.00 89.56 254 ALA A C 1
ATOM 2063 O O . ALA A 1 254 ? 10.823 3.776 -13.470 1.00 89.56 254 ALA A O 1
ATOM 2064 N N . GLU A 1 255 ? 9.019 5.107 -13.628 1.00 86.94 255 GLU A N 1
ATOM 2065 C CA . GLU A 1 255 ? 9.454 6.080 -12.610 1.00 86.94 255 GLU A CA 1
ATOM 2066 C C . GLU A 1 255 ? 9.647 5.422 -11.233 1.00 86.94 255 GLU A C 1
ATOM 2068 O O . GLU A 1 255 ? 10.556 5.764 -10.480 1.00 86.94 255 GLU A O 1
ATOM 2073 N N . THR A 1 256 ? 8.807 4.438 -10.910 1.00 84.94 256 THR A N 1
ATOM 2074 C CA . THR A 1 256 ? 8.910 3.669 -9.673 1.00 84.94 256 THR A CA 1
ATOM 2075 C C . THR A 1 256 ? 10.127 2.740 -9.692 1.00 84.94 256 THR A C 1
ATOM 2077 O O . THR A 1 256 ? 10.873 2.706 -8.717 1.00 84.94 256 THR A O 1
ATOM 2080 N N . ILE A 1 257 ? 10.376 2.034 -10.800 1.00 89.12 257 ILE A N 1
ATOM 2081 C CA . ILE A 1 257 ? 11.557 1.171 -10.980 1.00 89.12 257 ILE A CA 1
ATOM 2082 C C . ILE A 1 257 ? 12.848 1.980 -10.819 1.00 89.12 257 ILE A C 1
ATOM 2084 O O . ILE A 1 257 ? 13.721 1.576 -10.053 1.00 89.12 257 ILE A O 1
ATOM 2088 N N . ASP A 1 258 ? 12.939 3.142 -11.470 1.00 87.38 258 ASP A N 1
ATOM 2089 C CA . ASP A 1 258 ? 14.084 4.052 -11.356 1.00 87.38 258 ASP A CA 1
ATOM 2090 C C . ASP A 1 258 ? 14.387 4.410 -9.890 1.00 87.38 258 ASP A C 1
ATOM 2092 O O . ASP A 1 258 ? 15.516 4.278 -9.404 1.00 87.38 258 ASP A O 1
ATOM 2096 N N . ARG A 1 259 ? 13.347 4.774 -9.136 1.00 81.12 259 ARG A N 1
ATOM 2097 C CA . ARG A 1 259 ? 13.478 5.089 -7.710 1.00 81.12 259 ARG A CA 1
ATOM 2098 C C . ARG A 1 259 ? 13.884 3.887 -6.874 1.00 81.12 259 ARG A C 1
ATOM 2100 O O . ARG A 1 259 ? 14.628 4.064 -5.914 1.00 81.12 259 ARG A O 1
ATOM 2107 N N . LEU A 1 260 ? 13.416 2.682 -7.195 1.00 81.94 260 LEU A N 1
ATOM 2108 C CA . LEU A 1 260 ? 13.770 1.469 -6.454 1.00 81.94 260 LEU A CA 1
ATOM 2109 C C . LEU A 1 260 ? 15.260 1.141 -6.598 1.00 81.94 260 LEU A C 1
ATOM 2111 O O . LEU A 1 260 ? 15.898 0.864 -5.577 1.00 81.94 260 LEU A O 1
ATOM 2115 N N . VAL A 1 261 ? 15.823 1.264 -7.804 1.00 84.50 261 VAL A N 1
ATOM 2116 C CA . VAL A 1 261 ? 17.241 0.955 -8.071 1.00 84.50 261 VAL A CA 1
ATOM 2117 C C . VAL A 1 261 ? 18.214 2.074 -7.715 1.00 84.50 261 VAL A C 1
ATOM 2119 O O . VAL A 1 261 ? 19.380 1.798 -7.453 1.00 84.50 261 VAL A O 1
ATOM 2122 N N . THR A 1 262 ? 17.755 3.324 -7.649 1.00 78.75 262 THR A N 1
ATOM 2123 C CA . THR A 1 262 ? 18.612 4.462 -7.284 1.00 78.75 262 THR A CA 1
ATOM 2124 C C . THR A 1 262 ? 18.975 4.424 -5.798 1.00 78.75 262 THR A C 1
ATOM 2126 O O . THR A 1 262 ? 18.081 4.411 -4.954 1.00 78.75 262 THR A O 1
ATOM 2129 N N . THR A 1 263 ? 20.263 4.442 -5.454 1.00 68.62 263 THR A N 1
ATOM 2130 C CA . THR A 1 263 ? 20.753 4.578 -4.071 1.00 68.62 263 THR A CA 1
ATOM 2131 C C . THR A 1 263 ? 20.846 6.055 -3.665 1.00 68.62 263 THR A C 1
ATOM 2133 O O . THR A 1 263 ? 21.106 6.930 -4.489 1.00 68.62 263 THR A O 1
ATOM 2136 N N . HIS A 1 264 ? 20.604 6.344 -2.384 1.00 62.28 264 HIS A N 1
ATOM 2137 C CA . HIS A 1 264 ? 20.742 7.673 -1.775 1.00 62.28 264 HIS A CA 1
ATOM 2138 C C . HIS A 1 264 ? 21.490 7.541 -0.443 1.00 62.28 264 HIS A C 1
ATOM 2140 O O . HIS A 1 264 ? 20.852 7.561 0.619 1.00 62.28 264 HIS A O 1
ATOM 2146 N N . PRO A 1 265 ? 22.824 7.373 -0.466 1.00 55.78 265 PRO A N 1
ATOM 2147 C CA . PRO A 1 265 ? 23.612 7.182 0.752 1.00 55.78 265 PRO A CA 1
ATOM 2148 C C . PRO A 1 265 ? 23.424 8.323 1.762 1.00 55.78 265 PRO A C 1
ATOM 2150 O O . PRO A 1 265 ? 23.321 8.099 2.963 1.00 55.78 265 PRO A O 1
ATOM 2153 N N . GLU A 1 266 ? 23.256 9.558 1.281 1.00 46.94 266 GLU A N 1
ATOM 2154 C CA . GLU A 1 266 ? 22.989 10.744 2.103 1.00 46.94 266 GLU A CA 1
ATOM 2155 C C . GLU A 1 266 ? 21.626 10.723 2.812 1.00 46.94 266 GLU A C 1
ATOM 2157 O O . GLU A 1 266 ? 21.401 11.485 3.751 1.00 46.94 266 GLU A O 1
ATOM 2162 N N . LYS A 1 267 ? 20.716 9.852 2.366 1.00 46.53 267 LYS A N 1
ATOM 2163 C CA . LYS A 1 267 ? 19.400 9.613 2.973 1.00 46.53 267 LYS A CA 1
ATOM 2164 C C . LYS A 1 267 ? 19.323 8.247 3.665 1.00 46.53 267 LYS A C 1
ATOM 2166 O O . LYS A 1 267 ? 18.235 7.827 4.046 1.00 46.53 267 LYS A O 1
ATOM 2171 N N . GLY A 1 268 ? 20.452 7.547 3.823 1.00 48.00 268 GLY A N 1
ATOM 2172 C CA . GLY A 1 268 ? 20.508 6.217 4.435 1.00 48.00 268 GLY A CA 1
ATOM 2173 C C . GLY A 1 268 ? 19.932 5.097 3.561 1.00 48.00 268 GLY A C 1
ATOM 2174 O O . GLY A 1 268 ? 19.499 4.073 4.095 1.00 48.00 268 GLY A O 1
ATOM 2175 N N . LYS A 1 269 ? 19.893 5.294 2.233 1.00 58.69 269 LYS A N 1
ATOM 2176 C CA . LYS A 1 269 ? 19.575 4.259 1.243 1.00 58.69 269 LYS A CA 1
ATOM 2177 C C . LYS A 1 269 ? 20.854 3.813 0.541 1.00 58.69 269 LYS A C 1
ATOM 2179 O O . LYS A 1 269 ? 21.208 4.333 -0.515 1.00 58.69 269 LYS A O 1
ATOM 2184 N N . ASP A 1 270 ? 21.501 2.806 1.102 1.00 56.56 270 ASP A N 1
ATOM 2185 C CA . ASP A 1 270 ? 22.770 2.291 0.575 1.00 56.56 270 ASP A CA 1
ATOM 2186 C C . ASP A 1 270 ? 22.596 1.138 -0.425 1.00 56.56 270 ASP A C 1
ATOM 2188 O O . ASP A 1 270 ? 23.554 0.713 -1.064 1.00 56.56 270 ASP A O 1
ATOM 2192 N N . ILE A 1 271 ? 21.369 0.635 -0.586 1.00 64.12 271 ILE A N 1
ATOM 2193 C CA . ILE A 1 271 ? 21.063 -0.533 -1.415 1.00 64.12 271 ILE A CA 1
ATOM 2194 C C . ILE A 1 271 ? 19.753 -0.355 -2.199 1.00 64.12 271 ILE A C 1
ATOM 2196 O O . ILE A 1 271 ? 18.814 0.274 -1.695 1.00 64.12 271 ILE A O 1
ATOM 2200 N N . PRO A 1 272 ? 19.658 -0.923 -3.416 1.00 73.56 272 PRO A N 1
ATOM 2201 C CA . PRO A 1 272 ? 18.406 -1.022 -4.157 1.00 73.56 272 PRO A CA 1
ATOM 2202 C C . PRO A 1 272 ? 17.296 -1.699 -3.345 1.00 73.56 272 PRO A C 1
ATOM 2204 O O . PRO A 1 272 ? 17.528 -2.685 -2.644 1.00 73.56 272 PRO A O 1
ATOM 2207 N N . ALA A 1 273 ? 16.074 -1.182 -3.463 1.00 76.25 273 ALA A N 1
ATOM 2208 C CA . ALA A 1 273 ? 14.891 -1.801 -2.871 1.00 76.25 273 ALA A CA 1
ATOM 2209 C C . ALA A 1 273 ? 14.331 -2.878 -3.827 1.00 76.25 273 ALA A C 1
ATOM 2211 O O . ALA A 1 273 ? 14.317 -2.635 -5.038 1.00 76.25 273 ALA A O 1
ATOM 2212 N N . PRO A 1 274 ? 13.857 -4.045 -3.346 1.00 78.75 274 PRO A N 1
ATOM 2213 C CA . PRO A 1 274 ? 13.441 -5.134 -4.219 1.00 78.75 274 PRO A CA 1
ATOM 2214 C C . PRO A 1 274 ? 12.121 -4.826 -4.907 1.00 78.75 274 PRO A C 1
ATOM 2216 O O . PRO A 1 274 ? 11.161 -4.364 -4.284 1.00 78.75 274 PRO A O 1
ATOM 2219 N N . ILE A 1 275 ? 12.048 -5.168 -6.186 1.00 87.88 275 ILE A N 1
ATOM 2220 C CA . ILE A 1 275 ? 10.848 -4.942 -6.988 1.00 87.88 275 ILE A CA 1
ATOM 2221 C C . ILE A 1 275 ? 9.672 -5.839 -6.573 1.00 87.88 275 ILE A C 1
ATOM 2223 O O . ILE A 1 275 ? 8.523 -5.396 -6.595 1.00 87.88 275 ILE A O 1
ATOM 2227 N N . LEU A 1 276 ? 9.941 -7.069 -6.118 1.00 88.81 276 LEU A N 1
ATOM 2228 C CA . LEU A 1 276 ? 8.905 -7.966 -5.594 1.00 88.81 276 LEU A CA 1
ATOM 2229 C C . LEU A 1 276 ? 8.299 -7.446 -4.291 1.00 88.81 276 LEU A C 1
ATOM 2231 O O . LEU A 1 276 ? 7.119 -7.680 -4.035 1.00 88.81 276 LEU A O 1
ATOM 2235 N N . THR A 1 277 ? 9.061 -6.688 -3.500 1.00 82.50 277 THR A N 1
ATOM 2236 C CA . THR A 1 277 ? 8.502 -5.996 -2.342 1.00 82.50 277 THR A CA 1
ATOM 2237 C C . THR A 1 277 ? 7.471 -4.969 -2.807 1.00 82.50 277 THR A C 1
ATOM 2239 O O . THR A 1 277 ? 6.319 -5.057 -2.390 1.00 82.50 277 THR A O 1
ATOM 2242 N N . GLN A 1 278 ? 7.814 -4.099 -3.767 1.00 85.00 278 GLN A N 1
ATOM 2243 C CA . GLN A 1 278 ? 6.864 -3.121 -4.316 1.00 85.00 278 GLN A CA 1
ATOM 2244 C C . GLN A 1 278 ? 5.589 -3.789 -4.853 1.00 85.00 278 GLN A C 1
ATOM 2246 O O . GLN A 1 278 ? 4.488 -3.307 -4.583 1.00 85.00 278 GLN A O 1
ATOM 2251 N N . ARG A 1 279 ? 5.705 -4.927 -5.550 1.00 88.94 279 ARG A N 1
ATOM 2252 C CA . ARG A 1 279 ? 4.530 -5.695 -5.995 1.00 88.94 279 ARG A CA 1
ATOM 2253 C C . ARG A 1 279 ? 3.691 -6.205 -4.825 1.00 88.94 279 ARG A C 1
ATOM 2255 O O . ARG A 1 279 ? 2.480 -6.002 -4.827 1.00 88.94 279 ARG A O 1
ATOM 2262 N N . ALA A 1 280 ? 4.313 -6.797 -3.803 1.00 86.75 280 ALA A N 1
ATOM 2263 C CA . ALA A 1 280 ? 3.599 -7.256 -2.611 1.00 86.75 280 ALA A CA 1
ATOM 2264 C C . ALA A 1 280 ? 2.829 -6.112 -1.924 1.00 86.75 280 ALA A C 1
ATOM 2266 O O . ALA A 1 280 ? 1.710 -6.310 -1.453 1.00 86.75 280 ALA A O 1
ATOM 2267 N N . TYR A 1 281 ? 3.382 -4.898 -1.919 1.00 82.38 281 TYR A N 1
ATOM 2268 C CA . TYR A 1 281 ? 2.704 -3.709 -1.401 1.00 82.38 281 TYR A CA 1
ATOM 2269 C C . TYR A 1 281 ? 1.531 -3.248 -2.240 1.00 82.38 281 TYR A C 1
ATOM 2271 O O . TYR A 1 281 ? 0.470 -2.930 -1.705 1.00 82.38 281 TYR A O 1
ATOM 2279 N N . GLN A 1 282 ? 1.703 -3.209 -3.555 1.00 84.81 282 GLN A N 1
ATOM 2280 C CA . GLN A 1 282 ? 0.611 -2.890 -4.463 1.00 84.81 282 GLN A CA 1
ATOM 2281 C C . GLN A 1 282 ? -0.529 -3.904 -4.304 1.00 84.81 282 GLN A C 1
ATOM 2283 O O . GLN A 1 282 ? -1.688 -3.500 -4.244 1.00 84.81 282 GLN A O 1
ATOM 2288 N N . GLY A 1 283 ? -0.211 -5.190 -4.131 1.00 89.81 283 GLY A N 1
ATOM 2289 C CA . GLY A 1 283 ? -1.203 -6.220 -3.830 1.00 89.81 283 GLY A CA 1
ATOM 2290 C C . GLY A 1 283 ? -1.873 -6.018 -2.472 1.00 89.81 283 GLY A C 1
ATOM 2291 O O . GLY A 1 283 ? -3.095 -6.115 -2.373 1.00 89.81 283 GLY A O 1
ATOM 2292 N N . MET A 1 284 ? -1.096 -5.649 -1.447 1.00 87.56 284 MET A N 1
ATOM 2293 C CA . MET A 1 284 ? -1.605 -5.346 -0.106 1.00 87.56 284 MET A CA 1
ATOM 2294 C C . MET A 1 284 ? -2.622 -4.197 -0.127 1.00 87.56 284 MET A C 1
ATOM 2296 O O . MET A 1 284 ? -3.705 -4.329 0.438 1.00 87.56 284 MET A O 1
ATOM 2300 N N . ASN A 1 285 ? -2.307 -3.101 -0.827 1.00 85.06 285 ASN A N 1
ATOM 2301 C CA . ASN A 1 285 ? -3.217 -1.960 -0.983 1.00 85.06 285 ASN A CA 1
ATOM 2302 C C . ASN A 1 285 ? -4.571 -2.398 -1.552 1.00 85.06 285 ASN A C 1
ATOM 2304 O O . ASN A 1 285 ? -5.616 -2.008 -1.037 1.00 85.06 285 ASN A O 1
ATOM 2308 N N . LYS A 1 286 ? -4.550 -3.243 -2.590 1.00 89.75 286 LYS A N 1
ATOM 2309 C CA . LYS A 1 286 ? -5.763 -3.711 -3.270 1.00 89.75 286 LYS A CA 1
ATOM 2310 C C . LYS A 1 286 ? -6.662 -4.514 -2.332 1.00 89.75 286 LYS A C 1
ATOM 2312 O O . LYS A 1 286 ? -7.866 -4.269 -2.282 1.00 89.75 286 LYS A O 1
ATOM 2317 N N . VAL A 1 287 ? -6.089 -5.442 -1.562 1.00 92.75 287 VAL A N 1
ATOM 2318 C CA . VAL A 1 287 ? -6.874 -6.263 -0.625 1.00 92.75 287 VAL A CA 1
ATOM 2319 C C . VAL A 1 287 ? -7.339 -5.473 0.596 1.00 92.75 287 VAL A C 1
ATOM 2321 O O . VAL A 1 287 ? -8.462 -5.675 1.049 1.00 92.75 287 VAL A O 1
ATOM 2324 N N . MET A 1 288 ? -6.532 -4.534 1.102 1.00 89.94 288 MET A N 1
ATOM 2325 C CA . MET A 1 288 ? -6.943 -3.628 2.180 1.00 89.94 288 MET A CA 1
ATOM 2326 C C . MET A 1 288 ? -8.112 -2.745 1.746 1.00 89.94 288 MET A C 1
ATOM 2328 O O . MET A 1 288 ? -9.104 -2.635 2.468 1.00 89.94 288 MET A O 1
ATOM 2332 N N . GLN A 1 289 ? -8.027 -2.168 0.546 1.00 89.38 289 GLN A N 1
ATOM 2333 C CA . GLN A 1 289 ? -9.108 -1.370 -0.010 1.00 89.38 289 GLN A CA 1
ATOM 2334 C C . GLN A 1 289 ? -10.380 -2.196 -0.180 1.00 89.38 289 GLN A C 1
ATOM 2336 O O . GLN A 1 289 ? -11.439 -1.745 0.249 1.00 89.38 289 GLN A O 1
ATOM 2341 N N . TYR A 1 290 ? -10.272 -3.410 -0.730 1.00 93.69 290 TYR A N 1
ATOM 2342 C CA . TYR A 1 290 ? -11.403 -4.328 -0.858 1.00 93.69 290 TYR A CA 1
ATOM 2343 C C . TYR A 1 290 ? -12.111 -4.565 0.484 1.00 93.69 290 TYR A C 1
ATOM 2345 O O . TYR A 1 290 ? -13.336 -4.485 0.537 1.00 93.69 290 TYR A O 1
ATOM 2353 N N . VAL A 1 291 ? -11.374 -4.804 1.577 1.00 93.38 291 VAL A N 1
ATOM 2354 C CA . VAL A 1 291 ? -11.994 -4.970 2.906 1.00 93.38 291 VAL A CA 1
ATOM 2355 C C . VAL A 1 291 ? -12.733 -3.704 3.321 1.00 93.38 291 VAL A C 1
ATOM 2357 O O . VAL A 1 291 ? -13.900 -3.777 3.694 1.00 93.38 291 VAL A O 1
ATOM 2360 N N . VAL A 1 292 ? -12.061 -2.552 3.267 1.00 91.44 292 VAL A N 1
ATOM 2361 C CA . VAL A 1 292 ? -12.592 -1.310 3.837 1.00 91.44 292 VAL A CA 1
ATOM 2362 C C . VAL A 1 292 ? -13.822 -0.822 3.082 1.00 91.44 292 VAL A C 1
ATOM 2364 O O . VAL A 1 292 ? -14.839 -0.544 3.712 1.00 91.44 292 VAL A O 1
ATOM 2367 N N . VAL A 1 293 ? -13.792 -0.760 1.749 1.00 91.25 293 VAL A N 1
ATOM 2368 C CA . VAL A 1 293 ? -14.922 -0.180 1.000 1.00 91.25 293 VAL A CA 1
ATOM 2369 C C . VAL A 1 293 ? -16.198 -1.019 1.105 1.00 91.25 293 VAL A C 1
ATOM 2371 O O . VAL A 1 293 ? -17.291 -0.456 1.102 1.00 91.25 293 VAL A O 1
ATOM 2374 N N . ASN A 1 294 ? -16.070 -2.340 1.272 1.00 93.44 294 ASN A N 1
ATOM 2375 C CA . ASN A 1 294 ? -17.210 -3.247 1.426 1.00 93.44 294 ASN A CA 1
ATOM 2376 C C . ASN A 1 294 ? -17.879 -3.164 2.808 1.00 93.44 294 ASN A C 1
ATOM 2378 O O . ASN A 1 294 ? -1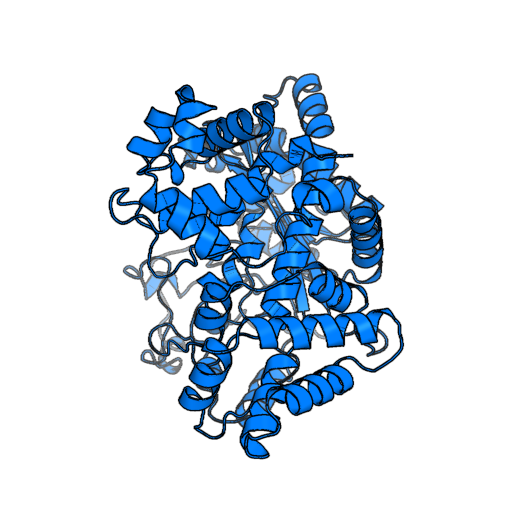9.005 -3.626 2.958 1.00 93.44 294 ASN A O 1
ATOM 2382 N N . ILE A 1 295 ? -17.233 -2.560 3.812 1.00 94.62 295 ILE A N 1
ATOM 2383 C CA . ILE A 1 295 ? -17.816 -2.396 5.157 1.00 94.62 295 ILE A CA 1
ATOM 2384 C C . ILE A 1 295 ? -18.257 -0.957 5.464 1.00 94.62 295 ILE A C 1
ATOM 2386 O O . ILE A 1 295 ? -18.955 -0.729 6.452 1.00 94.62 295 ILE A O 1
ATOM 2390 N N . LEU A 1 296 ? -17.887 0.029 4.635 1.00 93.38 296 LEU A N 1
ATOM 2391 C CA . LEU A 1 296 ? -18.158 1.450 4.905 1.00 93.38 296 LEU A CA 1
ATOM 2392 C C . LEU A 1 296 ? -19.651 1.768 5.069 1.00 93.38 296 LEU A C 1
ATOM 2394 O O . LEU A 1 296 ? -20.014 2.534 5.962 1.00 93.38 296 LEU A O 1
ATOM 2398 N N . ASP A 1 297 ? -20.526 1.183 4.250 1.00 93.88 297 ASP A N 1
ATOM 2399 C CA . ASP A 1 297 ? -21.966 1.469 4.317 1.00 93.88 297 ASP A CA 1
ATOM 2400 C C . ASP A 1 297 ? -22.595 0.979 5.620 1.00 93.88 297 ASP A C 1
ATOM 2402 O O . ASP A 1 297 ? -23.392 1.695 6.234 1.00 93.88 297 ASP A O 1
ATOM 2406 N N . ASP A 1 298 ? -22.207 -0.212 6.074 1.00 96.00 298 ASP A N 1
ATOM 2407 C CA . ASP A 1 298 ? -22.695 -0.768 7.332 1.00 96.00 298 ASP A CA 1
ATOM 2408 C C . ASP A 1 298 ? -22.167 0.025 8.532 1.00 96.00 298 ASP A C 1
ATOM 2410 O O . ASP A 1 298 ? -22.938 0.334 9.447 1.00 96.00 298 ASP A O 1
ATOM 2414 N N . ILE A 1 299 ? -20.910 0.484 8.482 1.00 96.38 299 ILE A N 1
ATOM 2415 C CA . ILE A 1 299 ? -20.363 1.412 9.482 1.00 96.38 299 ILE A CA 1
ATOM 2416 C C . ILE A 1 299 ? -21.199 2.697 9.529 1.00 96.38 299 ILE A C 1
ATOM 2418 O O . ILE A 1 299 ? -21.652 3.097 10.602 1.00 96.38 299 ILE A O 1
ATOM 2422 N N . ARG A 1 300 ? -21.436 3.350 8.383 1.00 95.62 300 ARG A N 1
ATOM 2423 C CA . ARG A 1 300 ? -22.205 4.611 8.301 1.00 95.62 300 ARG A CA 1
ATOM 2424 C C . ARG A 1 300 ? -23.624 4.444 8.827 1.00 95.62 300 ARG A C 1
ATOM 2426 O O . ARG A 1 300 ? -24.130 5.298 9.559 1.00 95.62 300 ARG A O 1
ATOM 2433 N N . LYS A 1 301 ? -24.263 3.329 8.481 1.00 96.38 301 LYS A N 1
ATOM 2434 C CA . LYS A 1 301 ? -25.606 2.968 8.934 1.00 96.38 301 LYS A CA 1
ATOM 2435 C C . LYS A 1 301 ? -25.665 2.785 10.448 1.00 96.38 301 LYS A C 1
ATOM 2437 O O . LYS A 1 301 ? -26.601 3.280 11.078 1.00 96.38 301 LYS A O 1
ATOM 2442 N N . ASP A 1 302 ? -24.681 2.118 11.039 1.00 97.06 302 ASP A N 1
ATOM 2443 C CA . ASP A 1 302 ? -24.636 1.895 12.485 1.00 97.06 302 ASP A CA 1
ATOM 2444 C C . ASP A 1 302 ? -24.226 3.144 13.267 1.00 97.06 302 ASP A C 1
ATOM 2446 O O . ASP A 1 302 ? -24.785 3.396 14.335 1.00 97.06 302 ASP A O 1
ATOM 2450 N N . LEU A 1 303 ? -23.352 3.984 12.708 1.00 95.06 303 LEU A N 1
ATOM 2451 C CA . LEU A 1 303 ? -23.077 5.325 13.226 1.00 95.06 303 LEU A CA 1
ATOM 2452 C C . LEU A 1 303 ? -24.364 6.151 13.298 1.00 95.06 303 LEU A C 1
ATOM 2454 O O . LEU A 1 303 ? -24.709 6.676 14.357 1.00 95.06 303 LEU A O 1
ATOM 2458 N N . HIS A 1 304 ? -25.124 6.187 12.201 1.00 94.69 304 HIS A N 1
ATOM 2459 C CA . HIS A 1 304 ? -26.395 6.902 12.147 1.00 94.69 304 HIS A CA 1
ATOM 2460 C C . HIS A 1 304 ? -27.405 6.368 13.175 1.00 94.69 304 HIS A C 1
ATOM 2462 O O . HIS A 1 304 ? -28.030 7.148 13.894 1.00 94.69 304 HIS A O 1
ATOM 2468 N N . ARG A 1 305 ? -27.532 5.039 13.307 1.00 95.38 305 ARG A N 1
ATOM 2469 C CA . ARG A 1 305 ? -28.396 4.396 14.318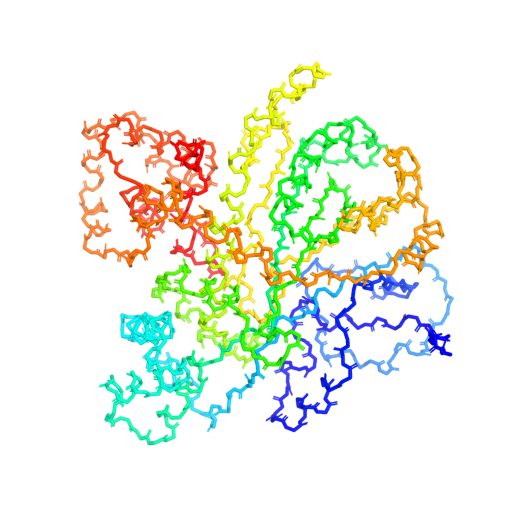 1.00 95.38 305 ARG A CA 1
ATOM 2470 C C . ARG A 1 305 ? -27.983 4.723 15.751 1.00 95.38 305 ARG A C 1
ATOM 2472 O O . ARG A 1 305 ? -28.851 4.831 16.612 1.00 95.38 305 ARG A O 1
ATOM 2479 N N . ALA A 1 306 ? -26.687 4.885 16.002 1.00 91.38 306 ALA A N 1
ATOM 2480 C CA . ALA A 1 306 ? -26.145 5.275 17.299 1.00 91.38 306 ALA A CA 1
ATOM 2481 C C . ALA A 1 306 ? -26.284 6.783 17.594 1.00 91.38 306 ALA A C 1
ATOM 2483 O O . ALA A 1 306 ? -25.873 7.230 18.662 1.00 91.38 306 ALA A O 1
ATOM 2484 N N . GLY A 1 307 ? -26.852 7.574 16.674 1.00 92.12 307 GLY A N 1
ATOM 2485 C CA . GLY A 1 307 ? -26.939 9.031 16.809 1.00 92.12 307 GLY A CA 1
ATOM 2486 C C . GLY A 1 307 ? -25.591 9.740 16.642 1.00 92.12 307 GLY A C 1
ATOM 2487 O O . GLY A 1 307 ? -25.447 10.884 17.069 1.00 92.12 307 GLY A O 1
ATOM 2488 N N . LEU A 1 308 ? -24.608 9.066 16.040 1.00 90.25 308 LEU A N 1
ATOM 2489 C CA . LEU A 1 308 ? -23.269 9.587 15.783 1.00 90.25 308 LEU A CA 1
ATOM 2490 C C . LEU A 1 308 ? -23.167 10.119 14.343 1.00 90.25 308 LEU A C 1
ATOM 2492 O O . LEU A 1 308 ? -23.887 9.645 13.457 1.00 90.25 308 LEU A O 1
ATOM 2496 N N . PRO A 1 309 ? -22.269 11.083 14.066 1.00 89.12 309 PRO A N 1
ATOM 2497 C CA . PRO A 1 309 ? -22.034 11.548 12.704 1.00 89.12 309 PRO A CA 1
ATOM 2498 C C . PRO A 1 309 ? -21.589 10.386 11.796 1.00 89.12 309 PRO A C 1
ATOM 2500 O O . PRO A 1 309 ? -20.624 9.697 12.127 1.00 89.12 309 PRO A O 1
ATOM 2503 N N . PRO A 1 310 ? -22.234 10.146 10.642 1.00 89.81 310 PRO A N 1
ATOM 2504 C CA . PRO A 1 310 ? -21.896 9.029 9.758 1.00 89.81 310 PRO A CA 1
ATOM 2505 C C . PRO A 1 310 ? -20.722 9.360 8.818 1.00 89.81 310 PRO A C 1
ATOM 2507 O O . PRO A 1 310 ? -20.655 8.848 7.705 1.00 89.81 310 PRO A O 1
ATOM 2510 N N . TYR A 1 311 ? -19.813 10.248 9.228 1.00 90.12 311 TYR A N 1
ATOM 2511 C CA . TYR A 1 311 ? -18.679 10.676 8.410 1.00 90.12 311 TYR A CA 1
ATOM 2512 C C . TYR A 1 311 ? -17.504 9.725 8.625 1.00 90.12 311 TYR A C 1
ATOM 2514 O O . TYR A 1 311 ? -16.737 9.867 9.575 1.00 90.12 311 TYR A O 1
ATOM 2522 N N . VAL A 1 312 ? -17.395 8.731 7.750 1.00 90.38 312 VAL A N 1
ATOM 2523 C CA . VAL A 1 312 ? -16.276 7.786 7.688 1.00 90.38 312 VAL A CA 1
ATOM 2524 C C . VAL A 1 312 ? -15.901 7.548 6.229 1.00 90.38 312 VAL A C 1
ATOM 2526 O O . VAL A 1 312 ? -16.787 7.410 5.376 1.00 90.38 312 VAL A O 1
ATOM 2529 N N . GLY A 1 313 ? -14.605 7.507 5.939 1.00 86.56 313 GLY A N 1
ATOM 2530 C CA . GLY A 1 313 ? -14.099 7.299 4.587 1.00 86.56 313 GLY A CA 1
ATOM 2531 C C . GLY A 1 313 ? -12.596 7.049 4.556 1.00 86.56 313 GLY A C 1
ATOM 2532 O O . GLY A 1 313 ? -11.915 7.155 5.572 1.00 86.56 313 GLY A O 1
ATOM 2533 N N . VAL A 1 314 ? -12.096 6.705 3.370 1.00 80.94 314 VAL A N 1
ATOM 2534 C CA . VAL A 1 314 ? -10.667 6.444 3.117 1.00 80.94 314 VAL A CA 1
ATOM 2535 C C . VAL A 1 314 ? -9.866 7.740 2.930 1.00 80.94 314 VAL A C 1
ATOM 2537 O O . VAL A 1 314 ? -8.643 7.743 3.019 1.00 80.94 314 VAL A O 1
ATOM 2540 N N . THR A 1 315 ? -10.542 8.860 2.671 1.00 71.44 315 THR A N 1
ATOM 2541 C CA . THR A 1 315 ? -9.905 10.150 2.395 1.00 71.44 315 THR A CA 1
ATOM 2542 C C . THR A 1 315 ? -10.368 11.237 3.342 1.00 71.44 315 THR A C 1
ATOM 2544 O O . THR A 1 315 ? -11.528 11.259 3.750 1.00 71.44 315 THR A O 1
ATOM 2547 N N . ASP A 1 316 ? -9.462 12.163 3.657 1.00 69.00 316 ASP A N 1
ATOM 2548 C CA . ASP A 1 316 ? -9.655 13.306 4.561 1.00 69.00 316 ASP A CA 1
ATOM 2549 C C . ASP A 1 316 ? -10.512 14.426 3.942 1.00 69.00 316 ASP A C 1
ATOM 2551 O O . ASP A 1 316 ? -10.078 15.569 3.804 1.00 69.00 316 ASP A O 1
ATOM 2555 N N . ASN A 1 317 ? -11.740 14.095 3.532 1.00 68.69 317 ASN A N 1
ATOM 2556 C CA . ASN A 1 317 ? -12.623 14.993 2.775 1.00 68.69 317 ASN A CA 1
ATOM 2557 C C . ASN A 1 317 ? -13.512 15.873 3.661 1.00 68.69 317 ASN A C 1
ATOM 2559 O O . ASN A 1 317 ? -14.096 16.846 3.178 1.00 68.69 317 ASN A O 1
ATOM 2563 N N . HIS A 1 318 ? -13.634 15.546 4.945 1.00 72.81 318 HIS A N 1
ATOM 2564 C CA . HIS A 1 318 ? -14.441 16.294 5.895 1.00 72.81 318 HIS A CA 1
ATOM 2565 C C . HIS A 1 318 ? -13.591 16.818 7.047 1.00 72.81 318 HIS A C 1
ATOM 2567 O O . HIS A 1 318 ? -12.706 16.141 7.561 1.00 72.81 318 HIS A O 1
ATOM 2573 N N . GLU A 1 319 ? -13.925 18.021 7.518 1.00 76.00 319 GLU A N 1
ATOM 2574 C CA . GLU A 1 319 ? -13.281 18.616 8.692 1.00 76.00 319 GLU A CA 1
ATOM 2575 C C . GLU A 1 319 ? -13.438 17.741 9.942 1.00 76.00 319 GLU A C 1
ATOM 2577 O O . GLU A 1 319 ? -12.594 17.783 10.836 1.00 76.00 319 GLU A O 1
ATOM 2582 N N . HIS A 1 320 ? -14.542 16.992 10.043 1.00 83.25 320 HIS A N 1
ATOM 2583 C CA . HIS A 1 320 ? -14.842 16.064 11.132 1.00 83.25 320 HIS A CA 1
ATOM 2584 C C . HIS A 1 320 ? -15.231 14.717 10.527 1.00 83.25 320 HIS A C 1
ATOM 2586 O O . HIS A 1 320 ? -16.331 14.572 9.993 1.00 83.25 320 HIS A O 1
ATOM 2592 N N . GLN A 1 321 ? -14.349 13.729 10.628 1.00 90.00 321 GLN A N 1
ATOM 2593 C CA . GLN A 1 321 ? -14.598 12.372 10.138 1.00 90.00 321 GLN A CA 1
ATOM 2594 C C . GLN A 1 321 ? -13.773 11.338 10.890 1.00 90.00 321 GLN A C 1
ATOM 2596 O O . GLN A 1 321 ? -12.811 11.670 11.579 1.00 90.00 321 GLN A O 1
ATOM 2601 N N . ILE A 1 322 ? -14.124 10.077 10.694 1.00 91.06 322 ILE A N 1
ATOM 2602 C CA . ILE A 1 322 ? -13.219 8.957 10.901 1.00 91.06 322 ILE A CA 1
ATOM 2603 C C . ILE A 1 322 ? -12.516 8.692 9.571 1.00 91.06 322 ILE A C 1
ATOM 2605 O O . ILE A 1 322 ? -13.163 8.350 8.580 1.00 91.06 322 ILE A O 1
ATOM 2609 N N . SER A 1 323 ? -11.202 8.871 9.553 1.00 89.19 323 SER A N 1
ATOM 2610 C CA . SER A 1 323 ? -10.364 8.516 8.413 1.00 89.19 323 SER A CA 1
ATOM 2611 C C . SER A 1 323 ? -9.870 7.090 8.581 1.00 89.19 323 SER A C 1
ATOM 2613 O O . SER A 1 323 ? -9.374 6.744 9.654 1.00 89.19 323 SER A O 1
ATOM 2615 N N . ILE A 1 324 ? -10.037 6.262 7.553 1.00 88.94 324 ILE A N 1
ATOM 2616 C CA . ILE A 1 324 ? -9.426 4.936 7.462 1.00 88.94 324 ILE A CA 1
ATOM 2617 C C . ILE A 1 324 ? -8.271 5.050 6.471 1.00 88.94 324 ILE A C 1
ATOM 2619 O O . ILE A 1 324 ? -8.471 4.998 5.257 1.00 88.94 324 ILE A O 1
ATOM 2623 N N . ASP A 1 325 ? -7.070 5.246 7.001 1.00 77.69 325 ASP A N 1
ATOM 2624 C CA . ASP A 1 325 ? -5.880 5.501 6.208 1.00 77.69 325 ASP A CA 1
ATOM 2625 C C . ASP A 1 325 ? -5.353 4.195 5.588 1.00 77.69 325 ASP A C 1
ATOM 2627 O O . ASP A 1 325 ? -4.942 3.252 6.273 1.00 77.69 325 ASP A O 1
ATOM 2631 N N . LEU A 1 326 ? -5.373 4.157 4.254 1.00 72.12 326 LEU A N 1
ATOM 2632 C CA . LEU A 1 326 ? -4.810 3.082 3.434 1.00 72.12 326 LEU A CA 1
ATOM 2633 C C . LEU A 1 326 ? -3.435 3.454 2.842 1.00 72.12 326 LEU A C 1
ATOM 2635 O O . LEU A 1 326 ? -2.827 2.643 2.145 1.00 72.12 326 LEU A O 1
ATOM 2639 N N . THR A 1 327 ? -2.922 4.661 3.116 1.00 54.81 327 THR A N 1
ATOM 2640 C CA . THR A 1 327 ? -1.678 5.211 2.541 1.00 54.81 327 THR A CA 1
ATOM 2641 C C . THR A 1 327 ? -0.408 4.642 3.161 1.00 54.81 327 THR A C 1
ATOM 2643 O O . THR A 1 327 ? 0.684 4.904 2.661 1.00 54.81 327 THR A O 1
ATOM 2646 N N . GLY A 1 328 ? -0.505 3.835 4.226 1.00 52.31 328 GLY A N 1
ATOM 2647 C CA . GLY A 1 328 ? 0.648 3.100 4.744 1.00 52.31 328 GLY A CA 1
ATOM 2648 C C . GLY A 1 328 ? 1.337 2.351 3.601 1.00 52.31 328 GLY A C 1
ATOM 2649 O O . GLY A 1 328 ? 2.498 2.592 3.286 1.00 52.31 328 GLY A O 1
ATOM 2650 N N . SER A 1 329 ? 0.597 1.536 2.859 1.00 48.16 329 SER A N 1
ATOM 2651 C CA . SER A 1 329 ? 1.138 0.628 1.847 1.00 48.16 329 SER A CA 1
ATOM 2652 C C . SER A 1 329 ? 1.628 1.274 0.534 1.00 48.16 329 SER A C 1
ATOM 2654 O O . SER A 1 329 ? 2.071 0.542 -0.350 1.00 48.16 329 SER A O 1
ATOM 2656 N N . THR A 1 330 ? 1.631 2.607 0.383 1.00 42.97 330 THR A N 1
ATOM 2657 C CA . THR A 1 330 ? 2.227 3.317 -0.776 1.00 42.97 330 THR A CA 1
ATOM 2658 C C . THR A 1 330 ? 3.654 3.831 -0.524 1.00 42.97 330 THR A C 1
ATOM 2660 O O . THR A 1 330 ? 4.344 4.221 -1.467 1.00 42.97 330 THR A O 1
ATOM 2663 N N . ARG A 1 331 ? 4.150 3.789 0.724 1.00 49.66 331 ARG A N 1
ATOM 2664 C CA . ARG A 1 331 ? 5.380 4.503 1.138 1.00 49.66 331 ARG A CA 1
ATOM 2665 C C . ARG A 1 331 ? 6.711 3.832 0.801 1.00 49.66 331 ARG A C 1
ATOM 2667 O O . ARG A 1 331 ? 7.760 4.416 1.049 1.00 49.66 331 ARG A O 1
ATOM 2674 N N . GLN A 1 332 ? 6.718 2.626 0.241 1.00 55.41 332 GLN A N 1
ATOM 2675 C CA . GLN A 1 332 ? 7.962 1.902 -0.065 1.00 55.41 332 GLN A CA 1
ATOM 2676 C C . GLN A 1 332 ? 8.930 2.667 -0.962 1.00 55.41 332 GLN A C 1
ATOM 2678 O O . GLN A 1 332 ? 10.126 2.756 -0.689 1.00 55.41 332 GLN A O 1
ATOM 2683 N N . VAL A 1 333 ? 8.391 3.218 -2.044 1.00 53.94 333 VAL A N 1
ATOM 2684 C CA . VAL A 1 333 ? 9.158 3.936 -3.064 1.00 53.94 333 VAL A CA 1
ATOM 2685 C C . VAL A 1 333 ? 9.567 5.307 -2.539 1.00 53.94 333 VAL A C 1
ATOM 2687 O O . VAL A 1 333 ? 10.660 5.779 -2.835 1.00 53.94 333 VAL A O 1
ATOM 2690 N N . GLU A 1 334 ? 8.710 5.910 -1.716 1.00 50.59 334 GLU A N 1
ATOM 2691 C CA . GLU A 1 334 ? 8.913 7.221 -1.094 1.00 50.59 334 GLU A CA 1
ATOM 2692 C C . GLU A 1 334 ? 10.004 7.176 -0.019 1.00 50.59 334 GLU A C 1
ATOM 2694 O O . GLU A 1 334 ? 10.840 8.072 0.071 1.00 50.59 334 GLU A O 1
ATOM 2699 N N . MET A 1 335 ? 10.026 6.105 0.777 1.00 48.84 335 MET A N 1
ATOM 2700 C CA . MET A 1 335 ? 11.019 5.900 1.829 1.00 48.84 335 MET A CA 1
ATOM 2701 C C . MET A 1 335 ? 12.315 5.275 1.314 1.00 48.84 335 MET A C 1
ATOM 2703 O O . MET A 1 335 ? 13.299 5.240 2.051 1.00 48.84 335 MET A O 1
ATOM 2707 N N . GLY A 1 336 ? 12.319 4.752 0.083 1.00 46.78 336 GLY A N 1
ATOM 2708 C CA . GLY A 1 336 ? 13.501 4.186 -0.558 1.00 46.78 336 GLY A CA 1
ATOM 2709 C C . GLY A 1 336 ? 14.176 3.074 0.248 1.00 46.78 336 GLY A C 1
ATOM 2710 O O . GLY A 1 336 ? 15.353 2.818 0.043 1.00 46.78 336 GLY A O 1
ATOM 2711 N N . CYS A 1 337 ? 13.488 2.418 1.179 1.00 47.12 337 CYS A N 1
ATOM 2712 C CA . CYS A 1 337 ? 14.111 1.455 2.078 1.00 47.12 337 CYS A CA 1
ATOM 2713 C C . CYS A 1 337 ? 13.261 0.200 2.260 1.00 47.12 337 CYS A C 1
ATOM 2715 O O . CYS A 1 337 ? 12.062 0.171 1.996 1.00 47.12 337 CYS A O 1
ATOM 2717 N N . PHE A 1 338 ? 13.905 -0.828 2.805 1.00 47.34 338 PHE A N 1
ATOM 2718 C CA . PHE A 1 338 ? 13.308 -2.068 3.308 1.00 47.34 338 PHE A CA 1
ATOM 2719 C C . PHE A 1 338 ? 12.401 -1.858 4.542 1.00 47.34 338 PHE A C 1
ATOM 2721 O O . PHE A 1 338 ? 12.019 -2.809 5.218 1.00 47.34 338 PHE A O 1
ATOM 2728 N N . GLY A 1 339 ? 12.113 -0.611 4.923 1.00 43.09 339 GLY A N 1
ATOM 2729 C CA . GLY A 1 339 ? 11.396 -0.274 6.146 1.00 43.09 339 GLY A CA 1
ATOM 2730 C C . GLY A 1 339 ? 9.909 -0.612 6.114 1.00 43.09 339 GLY A C 1
ATOM 2731 O O . GLY A 1 339 ? 9.281 -0.669 5.059 1.00 43.09 339 GLY A O 1
ATOM 2732 N N . SER A 1 340 ? 9.346 -0.830 7.307 1.00 40.28 340 SER A N 1
ATOM 2733 C CA . SER A 1 340 ? 7.899 -0.936 7.504 1.00 40.28 340 SER A CA 1
ATOM 2734 C C . SER A 1 340 ? 7.231 0.369 7.080 1.00 40.28 340 SER A C 1
ATOM 2736 O O . SER A 1 340 ? 7.517 1.428 7.632 1.00 40.28 340 SER A O 1
ATOM 2738 N N . VAL A 1 341 ? 6.301 0.262 6.140 1.00 37.78 341 VAL A N 1
ATOM 2739 C CA . VAL A 1 341 ? 5.438 1.339 5.640 1.00 37.78 341 VAL A CA 1
ATOM 2740 C C . VAL A 1 341 ? 4.660 2.126 6.693 1.00 37.78 341 VAL A C 1
ATOM 2742 O O . VAL A 1 341 ? 4.319 3.283 6.480 1.00 37.78 341 VAL A O 1
ATOM 2745 N N . GLY A 1 342 ? 4.358 1.503 7.824 1.00 41.44 342 GLY A N 1
ATOM 2746 C CA . GLY A 1 342 ? 3.694 2.149 8.937 1.00 41.44 342 GLY A CA 1
ATOM 2747 C C . GLY A 1 342 ? 4.612 2.076 10.130 1.00 41.44 342 GLY A C 1
ATOM 2748 O O . GLY A 1 342 ? 4.918 0.986 10.622 1.00 41.44 342 GLY A O 1
ATOM 2749 N N . SER A 1 343 ? 5.050 3.231 10.610 1.00 39.94 343 SER A N 1
ATOM 2750 C CA . SER A 1 343 ? 5.318 3.325 12.034 1.00 39.94 343 SER A CA 1
ATOM 2751 C C . SER A 1 343 ? 4.036 3.738 12.709 1.00 39.94 343 SER A C 1
ATOM 2753 O O . SER A 1 343 ? 3.254 4.515 12.171 1.00 39.94 343 SER A O 1
ATOM 2755 N N . ILE A 1 344 ? 3.837 3.242 13.916 1.00 44.38 344 ILE A N 1
ATOM 2756 C CA . ILE A 1 344 ? 2.852 3.817 14.805 1.00 44.38 344 ILE A CA 1
ATOM 2757 C C . ILE A 1 344 ? 3.441 5.174 15.245 1.00 44.38 344 ILE A C 1
ATOM 2759 O O . ILE A 1 344 ? 4.146 5.262 16.244 1.00 44.38 344 ILE A O 1
ATOM 2763 N N . TYR A 1 345 ? 3.280 6.205 14.407 1.00 44.78 345 TYR A N 1
ATOM 2764 C CA . TYR A 1 345 ? 4.077 7.439 14.440 1.00 44.78 345 TYR A CA 1
ATOM 2765 C C . TYR A 1 345 ? 4.067 8.121 15.804 1.00 44.78 345 TYR A C 1
ATOM 2767 O O . TYR A 1 345 ? 2.994 8.441 16.318 1.00 44.78 345 TYR A O 1
ATOM 2775 N N . ASN A 1 346 ? 5.247 8.456 16.337 1.00 37.62 346 ASN A N 1
ATOM 2776 C CA . ASN A 1 346 ? 5.411 9.381 17.460 1.00 37.62 346 ASN A CA 1
ATOM 2777 C C . ASN A 1 346 ? 5.164 10.825 17.032 1.00 37.62 346 ASN A C 1
ATOM 2779 O O . ASN A 1 346 ? 6.060 11.518 16.566 1.00 37.62 346 ASN A O 1
ATOM 2783 N N . LYS A 1 347 ? 3.939 11.303 17.249 1.00 41.50 347 LYS A N 1
ATOM 2784 C CA . LYS A 1 347 ? 3.672 12.740 17.324 1.00 41.50 347 LYS A CA 1
ATOM 2785 C C . LYS A 1 347 ? 3.986 13.176 18.760 1.00 41.50 347 LYS A C 1
ATOM 2787 O O . LYS A 1 347 ? 3.498 12.564 19.706 1.00 41.50 347 LYS A O 1
ATOM 2792 N N . LYS A 1 348 ? 4.866 14.168 18.927 1.00 41.06 348 LYS A N 1
ATOM 2793 C CA . LYS A 1 348 ? 5.163 14.761 20.240 1.00 41.06 348 LYS A CA 1
ATOM 2794 C C . LYS A 1 348 ? 3.886 15.417 20.764 1.00 41.06 348 LYS A C 1
ATOM 2796 O O . LYS A 1 348 ? 3.324 16.266 20.077 1.00 41.06 348 LYS A O 1
ATOM 2801 N N . TRP A 1 349 ? 3.469 15.051 21.970 1.00 48.72 349 TRP A N 1
ATOM 2802 C CA . TRP A 1 349 ? 2.327 15.653 22.651 1.00 48.72 349 TRP A CA 1
ATOM 2803 C C . TRP A 1 349 ? 2.755 16.164 24.025 1.00 48.72 349 TRP A C 1
ATOM 2805 O O . TRP A 1 349 ? 3.601 15.556 24.675 1.00 48.72 349 TRP A O 1
ATOM 2815 N N . ASP A 1 350 ? 2.133 17.246 24.489 1.00 47.31 350 ASP A N 1
ATOM 2816 C CA . ASP A 1 350 ? 2.360 17.794 25.836 1.00 47.31 350 ASP A CA 1
ATOM 2817 C C . ASP A 1 350 ? 1.727 16.930 26.953 1.00 47.31 350 ASP A C 1
ATOM 2819 O O . ASP A 1 350 ? 1.818 17.265 28.132 1.00 47.31 350 ASP A O 1
ATOM 2823 N N . ARG A 1 351 ? 1.065 15.818 26.599 1.00 55.28 351 ARG A N 1
ATOM 2824 C CA . ARG A 1 351 ? 0.474 14.827 27.511 1.00 55.28 351 ARG A CA 1
ATOM 2825 C C . ARG A 1 351 ? 1.092 13.451 27.276 1.00 55.28 351 ARG A C 1
ATOM 2827 O O . ARG A 1 351 ? 1.327 13.066 26.133 1.00 55.28 351 ARG A O 1
ATOM 2834 N N . ILE A 1 352 ? 1.283 12.692 28.359 1.00 56.75 352 ILE A N 1
ATOM 2835 C CA . ILE A 1 352 ? 1.681 11.280 28.289 1.00 56.75 352 ILE A CA 1
ATOM 2836 C C . ILE A 1 352 ? 0.509 10.493 27.704 1.00 56.75 352 ILE A C 1
ATOM 2838 O O . ILE A 1 352 ? -0.543 10.374 28.329 1.00 56.75 352 ILE A O 1
ATOM 2842 N N . ILE A 1 353 ? 0.689 9.991 26.489 1.00 67.25 353 ILE A N 1
ATOM 2843 C CA . ILE A 1 353 ? -0.288 9.162 25.796 1.00 67.25 353 ILE A CA 1
ATOM 2844 C C . ILE A 1 353 ? 0.458 7.946 25.273 1.00 67.25 353 ILE A C 1
ATOM 2846 O O . ILE A 1 353 ? 1.128 8.034 24.244 1.00 67.25 353 ILE A O 1
ATOM 2850 N N . VAL A 1 354 ? 0.321 6.829 25.989 1.00 67.50 354 VAL A N 1
ATOM 2851 C CA . VAL A 1 354 ? 0.996 5.576 25.650 1.00 67.50 354 VAL A CA 1
ATOM 2852 C C . VAL A 1 354 ? 0.137 4.730 24.739 1.00 67.50 354 VAL A C 1
ATOM 2854 O O . VAL A 1 354 ? -1.055 4.555 24.987 1.00 67.50 354 VAL A O 1
ATOM 2857 N N . ARG A 1 355 ? 0.709 4.190 23.665 1.00 75.31 355 ARG A N 1
ATOM 2858 C CA . ARG A 1 355 ? -0.055 3.282 22.804 1.00 75.31 355 ARG A CA 1
ATOM 2859 C C . ARG A 1 355 ? 0.013 1.878 23.356 1.00 75.31 355 ARG A C 1
ATOM 2861 O O . ARG A 1 355 ? 1.076 1.359 23.700 1.00 75.31 355 ARG A O 1
ATOM 2868 N N . ILE A 1 356 ? -1.154 1.271 23.442 1.00 76.06 356 ILE A N 1
ATOM 2869 C CA . ILE A 1 356 ? -1.355 0.029 24.173 1.00 76.06 356 ILE A CA 1
ATOM 2870 C C . ILE A 1 356 ? -2.093 -0.975 23.288 1.00 76.06 356 ILE A C 1
ATOM 2872 O O . ILE A 1 356 ? -3.018 -0.586 22.568 1.00 76.06 356 ILE A O 1
ATOM 2876 N N . PRO A 1 357 ? -1.707 -2.263 23.316 1.00 84.69 357 PRO A N 1
ATOM 2877 C CA . PRO A 1 357 ? -2.486 -3.332 22.706 1.00 84.69 357 PRO A CA 1
ATOM 2878 C C . PRO A 1 357 ? -3.914 -3.326 23.246 1.00 84.69 357 PRO A C 1
ATOM 2880 O O . PRO A 1 357 ? -4.118 -3.521 24.434 1.00 84.69 357 PRO A O 1
ATOM 2883 N N . ARG A 1 358 ? -4.911 -3.102 22.399 1.00 90.81 358 ARG A N 1
ATOM 2884 C CA . ARG A 1 358 ? -6.322 -3.209 22.776 1.00 90.81 358 ARG A CA 1
ATOM 2885 C C . ARG A 1 358 ? -6.792 -4.661 22.731 1.00 90.81 358 ARG A C 1
ATOM 2887 O O . ARG A 1 358 ? -7.409 -5.142 23.676 1.00 90.81 358 ARG A O 1
ATOM 2894 N N . ALA A 1 359 ? -6.486 -5.339 21.631 1.00 92.06 359 ALA A N 1
ATOM 2895 C CA . ALA A 1 359 ? -6.972 -6.679 21.342 1.00 92.06 359 ALA A CA 1
ATOM 2896 C C . ALA A 1 359 ? -5.931 -7.481 20.559 1.00 92.06 359 ALA A C 1
ATOM 2898 O O . ALA A 1 359 ? -5.073 -6.912 19.873 1.00 92.06 359 ALA A O 1
ATOM 2899 N N . ARG A 1 360 ? -6.038 -8.808 20.632 1.00 88.44 360 ARG A N 1
ATOM 2900 C CA . ARG A 1 360 ? -5.264 -9.743 19.815 1.00 88.44 360 ARG A CA 1
ATOM 2901 C C . ARG A 1 360 ? -6.170 -10.845 19.281 1.00 88.44 360 ARG A C 1
ATOM 2903 O O . ARG A 1 360 ? -6.635 -11.707 20.024 1.00 88.44 360 ARG A O 1
ATOM 2910 N N . GLY A 1 361 ? -6.444 -10.805 17.980 1.00 87.25 361 GLY A N 1
ATOM 2911 C CA . GLY A 1 361 ? -7.445 -11.669 17.363 1.00 87.25 361 GLY A CA 1
ATOM 2912 C C . GLY A 1 361 ? -8.787 -11.546 18.096 1.00 87.25 361 GLY A C 1
ATOM 2913 O O . GLY A 1 361 ? -9.398 -10.473 18.142 1.00 87.25 361 GLY A O 1
ATOM 2914 N N . ARG A 1 362 ? -9.246 -12.648 18.697 1.00 89.88 362 ARG A N 1
ATOM 2915 C CA . ARG A 1 362 ? -10.503 -12.702 19.467 1.00 89.88 362 ARG A CA 1
ATOM 2916 C C . ARG A 1 362 ? -10.367 -12.236 20.922 1.00 89.88 362 ARG A C 1
ATOM 2918 O O . ARG A 1 362 ? -11.384 -11.938 21.540 1.00 89.88 362 ARG A O 1
ATOM 2925 N N . GLU A 1 363 ? -9.151 -12.145 21.449 1.00 91.19 363 GLU A N 1
ATOM 2926 C CA . GLU A 1 363 ? -8.873 -11.695 22.815 1.00 91.19 363 GLU A CA 1
ATOM 2927 C C . GLU A 1 363 ? -9.013 -10.166 22.917 1.00 91.19 363 GLU A C 1
ATOM 2929 O O . GLU A 1 363 ? -8.372 -9.437 22.161 1.00 91.19 363 GLU A O 1
ATOM 2934 N N . GLU A 1 364 ? -9.853 -9.684 23.836 1.00 92.50 364 GLU A N 1
ATOM 2935 C CA . GLU A 1 364 ? -9.983 -8.267 24.210 1.00 92.50 364 GLU A CA 1
ATOM 2936 C C . GLU A 1 364 ? -9.305 -8.062 25.563 1.00 92.50 364 GLU A C 1
ATOM 2938 O O . GLU A 1 364 ? -9.725 -8.667 26.545 1.00 92.50 364 GLU A O 1
ATOM 2943 N N . PHE A 1 365 ? -8.283 -7.208 25.645 1.00 91.69 365 PHE A N 1
ATOM 2944 C CA . PHE A 1 365 ? -7.560 -7.018 26.908 1.00 91.69 365 PHE A CA 1
ATOM 2945 C C . PHE A 1 365 ? -8.266 -6.071 27.885 1.00 91.69 365 PHE A C 1
ATOM 2947 O O . PHE A 1 365 ? -7.892 -6.015 29.052 1.00 91.69 365 PHE A O 1
ATOM 2954 N N . PHE A 1 366 ? -9.265 -5.327 27.404 1.00 93.56 366 PHE A N 1
ATOM 2955 C CA . PHE A 1 366 ? -10.005 -4.336 28.186 1.00 93.56 366 PHE A CA 1
ATOM 2956 C C . PHE A 1 366 ? -11.477 -4.704 28.399 1.00 93.56 366 PHE A C 1
ATOM 2958 O O . PHE A 1 366 ? -12.243 -3.851 28.823 1.00 93.56 366 PHE A O 1
ATOM 2965 N N . ASP A 1 367 ? -11.917 -5.919 28.045 1.00 89.81 367 ASP A N 1
ATOM 2966 C CA . ASP A 1 367 ? -13.334 -6.332 28.111 1.00 89.81 367 ASP A CA 1
ATOM 2967 C C . ASP A 1 367 ? -14.312 -5.347 27.423 1.00 89.81 367 ASP A C 1
ATOM 2969 O O . ASP A 1 367 ? -15.483 -5.238 27.784 1.00 89.81 367 ASP A O 1
ATOM 2973 N N . ASN A 1 368 ? -13.835 -4.631 26.395 1.00 86.06 368 ASN A N 1
ATOM 2974 C CA . ASN A 1 368 ? -14.522 -3.514 25.726 1.00 86.06 368 ASN A CA 1
ATOM 2975 C C . ASN A 1 368 ? -14.852 -2.301 26.627 1.00 86.06 368 ASN A C 1
ATOM 2977 O O . ASN A 1 368 ? -15.677 -1.465 26.254 1.00 86.06 368 ASN A O 1
ATOM 2981 N N . ASP A 1 369 ? -14.199 -2.162 27.781 1.00 93.12 369 ASP A N 1
ATOM 2982 C CA . ASP A 1 369 ? -14.272 -0.974 28.629 1.00 93.12 369 ASP A CA 1
ATOM 2983 C C . ASP A 1 369 ? -13.360 0.136 28.082 1.00 93.12 369 ASP A C 1
ATOM 2985 O O . ASP A 1 369 ? -12.137 0.157 28.271 1.00 93.12 369 ASP A O 1
ATOM 2989 N N . LEU A 1 370 ? -13.987 1.088 27.385 1.00 92.81 370 LEU A N 1
ATOM 2990 C CA . LEU A 1 370 ? -13.298 2.234 26.805 1.00 92.81 370 LEU A CA 1
ATOM 2991 C C . LEU A 1 370 ? -12.653 3.128 27.873 1.00 92.81 370 LEU A C 1
ATOM 2993 O O . LEU A 1 370 ? -11.555 3.638 27.654 1.00 92.81 370 LEU A O 1
ATOM 2997 N N . SER A 1 371 ? -13.310 3.326 29.016 1.00 92.25 371 SER A N 1
ATOM 2998 C CA . SER A 1 371 ? -12.786 4.175 30.088 1.00 92.25 371 SER A CA 1
ATOM 2999 C C . SER A 1 371 ? -11.526 3.565 30.687 1.00 92.25 371 SER A C 1
ATOM 3001 O O . SER A 1 371 ? -10.511 4.251 30.780 1.00 92.25 371 SER A O 1
ATOM 3003 N N . TRP A 1 372 ? -11.541 2.261 30.977 1.00 94.44 372 TRP A N 1
ATOM 3004 C CA . TRP A 1 372 ? -10.361 1.556 31.476 1.00 94.44 372 TRP A CA 1
ATOM 3005 C C . TRP A 1 372 ? -9.187 1.613 30.485 1.00 94.44 372 TRP A C 1
ATOM 3007 O O . TRP A 1 372 ? -8.046 1.882 30.880 1.00 94.44 372 TRP A O 1
ATOM 3017 N N . MET A 1 373 ? -9.450 1.427 29.188 1.00 93.38 373 MET A N 1
ATOM 3018 C CA . MET A 1 373 ? -8.417 1.545 28.157 1.00 93.38 373 MET A CA 1
ATOM 3019 C C . MET A 1 373 ? -7.829 2.965 28.103 1.00 93.38 373 MET A C 1
ATOM 3021 O O . MET A 1 373 ? -6.604 3.126 28.088 1.00 93.38 373 MET A O 1
ATOM 3025 N N . LEU A 1 374 ? -8.681 3.998 28.093 1.00 90.12 374 LEU A N 1
ATOM 3026 C CA . LEU A 1 374 ? -8.260 5.403 28.038 1.00 90.12 374 LEU A CA 1
ATOM 3027 C C . LEU A 1 374 ? -7.492 5.838 29.303 1.00 90.12 374 LEU A C 1
ATOM 3029 O O . LEU A 1 374 ? -6.495 6.554 29.190 1.00 90.12 374 LEU A O 1
ATOM 3033 N N . ASP A 1 375 ? -7.879 5.345 30.479 1.00 89.56 375 ASP A N 1
ATOM 3034 C CA . ASP A 1 375 ? -7.152 5.571 31.735 1.00 89.56 375 ASP A CA 1
ATOM 3035 C C . ASP A 1 375 ? -5.781 4.881 31.720 1.00 89.56 375 ASP A C 1
ATOM 3037 O O . ASP A 1 375 ? -4.769 5.467 32.118 1.00 89.56 375 ASP A O 1
ATOM 3041 N N . THR A 1 376 ? -5.719 3.652 31.194 1.00 86.44 376 THR A N 1
ATOM 3042 C CA . THR A 1 376 ? -4.474 2.876 31.096 1.00 86.44 376 THR A CA 1
ATOM 3043 C C . THR A 1 376 ? -3.453 3.575 30.203 1.00 86.44 376 THR A C 1
ATOM 3045 O O . THR A 1 376 ? -2.301 3.723 30.602 1.00 86.44 376 THR A O 1
ATOM 3048 N N . ARG A 1 377 ? -3.852 4.076 29.026 1.00 82.06 377 ARG A N 1
ATOM 3049 C CA . ARG A 1 377 ? -2.936 4.815 28.130 1.00 82.06 377 ARG A CA 1
ATOM 3050 C C . ARG A 1 377 ? -2.515 6.184 28.663 1.00 82.06 377 ARG A C 1
ATOM 3052 O O . ARG A 1 377 ? -1.461 6.682 28.270 1.00 82.06 377 ARG A O 1
ATOM 3059 N N . GLY A 1 378 ? -3.329 6.799 29.521 1.00 77.50 378 GLY A N 1
ATOM 3060 C CA . GLY A 1 378 ? -3.013 8.070 30.179 1.00 77.50 378 GLY A CA 1
ATOM 3061 C C . GLY A 1 378 ? -2.015 7.931 31.334 1.00 77.50 378 GLY A C 1
ATOM 3062 O O . GLY A 1 378 ? -1.532 8.939 31.849 1.00 77.50 378 GLY A O 1
ATOM 3063 N N . SER A 1 379 ? -1.685 6.699 31.741 1.00 78.12 379 SER A N 1
ATOM 3064 C CA . SER A 1 379 ? -0.789 6.393 32.857 1.00 78.12 379 SER A CA 1
ATOM 3065 C C . SER A 1 379 ? 0.372 5.511 32.406 1.00 78.12 379 SER A C 1
ATOM 3067 O O . SER A 1 379 ? 0.190 4.353 32.038 1.00 78.12 379 SER A O 1
ATOM 3069 N N . LEU A 1 380 ? 1.599 6.031 32.495 1.00 67.25 380 LEU A N 1
ATOM 3070 C CA . LEU A 1 380 ? 2.798 5.295 32.086 1.00 67.25 380 LEU A CA 1
ATOM 3071 C C . LEU A 1 380 ? 2.952 3.950 32.815 1.00 67.25 380 LEU A C 1
ATOM 3073 O O . LEU A 1 380 ? 3.277 2.945 32.190 1.00 67.25 380 LEU A O 1
ATOM 3077 N N . GLU A 1 381 ? 2.711 3.912 34.125 1.00 68.00 381 GLU A N 1
ATOM 3078 C CA . GLU A 1 381 ? 2.879 2.686 34.914 1.00 68.00 381 GLU A CA 1
ATOM 3079 C C . GLU A 1 381 ? 1.804 1.641 34.594 1.00 68.00 381 GLU A C 1
ATOM 3081 O O . GLU A 1 381 ? 2.118 0.458 34.451 1.00 68.00 381 GLU A O 1
ATOM 3086 N N . ALA A 1 382 ? 0.554 2.074 34.394 1.00 76.25 382 ALA A N 1
ATOM 3087 C CA . ALA A 1 382 ? -0.518 1.176 33.970 1.00 76.25 382 ALA A CA 1
ATOM 3088 C C . ALA A 1 382 ? -0.253 0.631 32.559 1.00 76.25 382 ALA A C 1
ATOM 3090 O O . ALA A 1 382 ? -0.352 -0.575 32.333 1.00 76.25 382 ALA A O 1
ATOM 3091 N N . ALA A 1 383 ? 0.164 1.493 31.628 1.00 72.88 383 ALA A N 1
ATOM 3092 C CA . ALA A 1 383 ? 0.516 1.092 30.274 1.00 72.88 383 ALA A CA 1
ATOM 3093 C C . ALA A 1 383 ? 1.690 0.101 30.246 1.00 72.88 383 ALA A C 1
ATOM 3095 O O . ALA A 1 383 ? 1.617 -0.899 29.537 1.00 72.88 383 ALA A O 1
ATOM 3096 N N . LYS A 1 384 ? 2.747 0.313 31.045 1.00 67.00 384 LYS A N 1
ATOM 3097 C CA . LYS A 1 384 ? 3.865 -0.643 31.177 1.00 67.00 384 LYS A CA 1
ATOM 3098 C C . LYS A 1 384 ? 3.388 -2.011 31.656 1.00 67.00 384 LYS A C 1
ATOM 3100 O O . LYS A 1 384 ? 3.718 -3.020 31.035 1.00 67.00 384 LYS A O 1
ATOM 3105 N N . ALA A 1 385 ? 2.612 -2.049 32.740 1.00 70.50 385 ALA A N 1
ATOM 3106 C CA . ALA A 1 385 ? 2.077 -3.298 33.278 1.00 70.50 385 ALA A CA 1
ATOM 3107 C C . ALA A 1 385 ? 1.223 -4.030 32.232 1.00 70.50 385 ALA A C 1
ATOM 3109 O O . ALA A 1 385 ? 1.371 -5.236 32.028 1.00 70.50 385 ALA A O 1
ATOM 3110 N N . HIS A 1 386 ? 0.395 -3.277 31.510 1.00 77.81 386 HIS A N 1
ATOM 3111 C CA . HIS A 1 386 ? -0.428 -3.785 30.422 1.00 77.81 386 HIS A CA 1
ATOM 3112 C C . HIS A 1 386 ? 0.390 -4.346 29.253 1.00 77.81 386 HIS A C 1
ATOM 3114 O O . HIS A 1 386 ? 0.088 -5.416 28.734 1.00 77.81 386 HIS A O 1
ATOM 3120 N N . LEU A 1 387 ? 1.453 -3.662 28.838 1.00 68.75 387 LEU A N 1
ATOM 3121 C CA . LEU A 1 387 ? 2.343 -4.111 27.763 1.00 68.75 387 LEU A CA 1
ATOM 3122 C C . LEU A 1 387 ? 3.070 -5.412 28.122 1.00 68.75 387 LEU A C 1
ATOM 3124 O O . LEU A 1 387 ? 3.187 -6.308 27.285 1.00 68.75 387 LEU A O 1
ATOM 3128 N N . ILE A 1 388 ? 3.514 -5.529 29.378 1.00 66.06 388 ILE A N 1
ATOM 3129 C CA . ILE A 1 388 ? 4.111 -6.758 29.915 1.00 66.06 388 ILE A CA 1
ATOM 3130 C C . ILE A 1 388 ? 3.084 -7.896 29.898 1.00 66.06 388 ILE A C 1
ATOM 3132 O O . ILE A 1 388 ? 3.418 -9.011 29.505 1.00 66.06 388 ILE A O 1
ATOM 3136 N N . HIS A 1 389 ? 1.844 -7.616 30.304 1.00 70.81 389 HIS A N 1
ATOM 3137 C CA . HIS A 1 389 ? 0.778 -8.612 30.365 1.00 70.81 389 HIS A CA 1
ATOM 3138 C C . HIS A 1 389 ? 0.316 -9.081 28.979 1.00 70.81 389 HIS A C 1
ATOM 3140 O O . HIS A 1 389 ? 0.250 -10.280 28.720 1.00 70.81 389 HIS A O 1
ATOM 3146 N N . SER A 1 390 ? 0.017 -8.138 28.085 1.00 70.19 390 SER A N 1
ATOM 3147 C CA . SER A 1 390 ? -0.528 -8.418 26.752 1.00 70.19 390 SER A CA 1
ATOM 3148 C C . SER A 1 390 ? 0.473 -9.136 25.847 1.00 70.19 390 SER A C 1
ATOM 3150 O O . SER A 1 390 ? 0.068 -9.964 25.028 1.00 70.19 390 SER A O 1
ATOM 3152 N N . GLY A 1 391 ? 1.775 -8.873 26.014 1.00 58.69 391 GLY A N 1
ATOM 3153 C CA . GLY A 1 391 ? 2.828 -9.446 25.184 1.00 58.69 391 GLY A CA 1
ATOM 3154 C C . GLY A 1 391 ? 2.710 -8.931 23.752 1.00 58.69 391 GLY A C 1
ATOM 3155 O O . GLY A 1 391 ? 1.931 -9.441 22.949 1.00 58.69 391 GLY A O 1
ATOM 3156 N N . GLY A 1 392 ? 3.481 -7.901 23.418 1.00 56.03 392 GLY A N 1
ATOM 3157 C CA . GLY A 1 392 ? 3.441 -7.288 22.098 1.00 56.03 392 GLY A CA 1
ATOM 3158 C C . GLY A 1 392 ? 4.037 -8.193 21.020 1.00 56.03 392 GLY A C 1
ATOM 3159 O O . GLY A 1 392 ? 5.193 -8.044 20.660 1.00 56.03 392 GLY A O 1
ATOM 3160 N N . TRP A 1 393 ? 3.284 -9.119 20.446 1.00 64.88 393 TRP A N 1
ATOM 3161 C CA . TRP A 1 393 ? 3.672 -9.794 19.205 1.00 64.88 393 TRP A CA 1
ATOM 3162 C C . TRP A 1 393 ? 2.592 -9.568 18.153 1.00 64.88 393 TRP A C 1
ATOM 3164 O O . TRP A 1 393 ? 1.414 -9.418 18.477 1.00 64.88 393 TRP A O 1
ATOM 3174 N N . ILE A 1 394 ? 3.015 -9.482 16.896 1.00 73.75 394 ILE A N 1
ATOM 3175 C CA . ILE A 1 394 ? 2.121 -9.290 15.755 1.00 73.75 394 ILE A CA 1
ATOM 3176 C C . ILE A 1 394 ? 1.760 -10.679 15.219 1.00 73.75 394 ILE A C 1
ATOM 3178 O O . ILE A 1 394 ? 2.685 -11.429 14.896 1.00 73.75 394 ILE A O 1
ATOM 3182 N N . PRO A 1 395 ? 0.469 -11.036 15.112 1.00 78.94 395 PRO A N 1
ATOM 3183 C CA . PRO A 1 395 ? 0.081 -12.336 14.591 1.00 78.94 395 PRO A CA 1
ATOM 3184 C C . PRO A 1 395 ? 0.437 -12.544 13.128 1.00 78.94 395 PRO A C 1
ATOM 3186 O O . PRO A 1 395 ? 0.293 -11.631 12.319 1.00 78.94 395 PRO A O 1
ATOM 3189 N N . GLU A 1 396 ? 0.883 -13.754 12.794 1.00 83.25 396 GLU A N 1
ATOM 3190 C CA . GLU A 1 396 ? 1.114 -14.172 11.412 1.00 83.25 396 GLU A CA 1
ATOM 3191 C C . GLU A 1 396 ? -0.174 -14.733 10.795 1.00 83.25 396 GLU A C 1
ATOM 3193 O O . GLU A 1 396 ? -0.889 -15.505 11.432 1.00 83.25 396 GLU A O 1
ATOM 3198 N N . THR A 1 397 ? -0.487 -14.349 9.554 1.00 82.88 397 THR A N 1
ATOM 3199 C CA . THR A 1 397 ? -1.783 -14.639 8.923 1.00 82.88 397 THR A CA 1
ATOM 3200 C C . THR A 1 397 ? -1.666 -15.096 7.465 1.00 82.88 397 THR A C 1
ATOM 3202 O O . THR A 1 397 ? -2.047 -14.412 6.526 1.00 82.88 397 THR A O 1
ATOM 3205 N N . ASP A 1 398 ? -1.173 -16.308 7.238 1.00 87.12 398 ASP A N 1
ATOM 3206 C CA . ASP A 1 398 ? -1.097 -16.841 5.870 1.00 87.12 398 ASP A CA 1
ATOM 3207 C C . ASP A 1 398 ? -2.484 -17.270 5.344 1.00 87.12 398 ASP A C 1
ATOM 3209 O O . ASP A 1 398 ? -3.058 -16.650 4.450 1.00 87.12 398 ASP A O 1
ATOM 3213 N N . ALA A 1 399 ? -3.106 -18.270 5.977 1.00 89.69 399 ALA A N 1
ATOM 3214 C CA . ALA A 1 399 ? -4.373 -18.839 5.504 1.00 89.69 399 ALA A CA 1
ATOM 3215 C C . ALA A 1 399 ? -5.548 -17.840 5.476 1.00 89.69 399 ALA A C 1
ATOM 3217 O O . ALA A 1 399 ? -6.455 -17.969 4.652 1.00 89.69 399 ALA A O 1
ATOM 3218 N N . GLY A 1 400 ? -5.564 -16.867 6.395 1.00 93.62 400 GLY A N 1
ATOM 3219 C CA . GLY A 1 400 ? -6.579 -15.812 6.408 1.00 93.62 400 GLY A CA 1
ATOM 3220 C C . GLY A 1 400 ? -6.437 -14.860 5.227 1.00 93.62 400 GLY A C 1
ATOM 3221 O O . GLY A 1 400 ? -7.422 -14.558 4.553 1.00 93.62 400 GLY A O 1
ATOM 3222 N N . MET A 1 401 ? -5.199 -14.477 4.915 1.00 94.19 401 MET A N 1
ATOM 3223 C CA . MET A 1 401 ? -4.895 -13.644 3.757 1.00 94.19 401 MET A CA 1
ATOM 3224 C C . MET A 1 401 ? -5.173 -14.355 2.436 1.00 94.19 401 MET A C 1
ATOM 3226 O O . MET A 1 401 ? -5.707 -13.721 1.534 1.00 94.19 401 MET A O 1
ATOM 3230 N N . VAL A 1 402 ? -4.918 -15.664 2.326 1.00 94.75 402 VAL A N 1
ATOM 3231 C CA . VAL A 1 402 ? -5.303 -16.442 1.132 1.00 94.75 402 VAL A CA 1
ATOM 3232 C C . VAL A 1 402 ? -6.810 -16.348 0.872 1.00 94.75 402 VAL A C 1
ATOM 3234 O O . VAL A 1 402 ? -7.223 -16.062 -0.250 1.00 94.75 402 VAL A O 1
ATOM 3237 N N . ARG A 1 403 ? -7.651 -16.520 1.902 1.00 96.81 403 ARG A N 1
ATOM 3238 C CA . ARG A 1 403 ? -9.114 -16.389 1.753 1.00 96.81 403 ARG A CA 1
ATOM 3239 C C . ARG A 1 403 ? -9.536 -14.975 1.363 1.00 96.81 403 ARG A C 1
ATOM 3241 O O . ARG A 1 403 ? -10.441 -14.817 0.547 1.00 96.81 403 ARG A O 1
ATOM 3248 N N . LEU A 1 404 ? -8.890 -13.961 1.938 1.00 97.00 404 LEU A N 1
ATOM 3249 C CA . LEU A 1 404 ? -9.135 -12.569 1.572 1.00 97.00 404 LEU A CA 1
ATOM 3250 C C . LEU A 1 404 ? -8.773 -12.305 0.103 1.00 97.00 404 LEU A C 1
ATOM 3252 O O . LEU A 1 404 ? -9.564 -11.706 -0.620 1.00 97.00 404 LEU A O 1
ATOM 3256 N N . ILE A 1 405 ? -7.616 -12.788 -0.352 1.00 96.31 405 ILE A N 1
ATOM 3257 C CA . ILE A 1 405 ? -7.168 -12.650 -1.742 1.00 96.31 405 ILE A CA 1
ATOM 3258 C C . ILE A 1 405 ? -8.141 -13.352 -2.690 1.00 96.31 405 ILE A C 1
ATOM 3260 O O . ILE A 1 405 ? -8.541 -12.750 -3.675 1.00 96.31 405 ILE A O 1
ATOM 3264 N N . GLN A 1 406 ? -8.605 -14.561 -2.370 1.00 96.19 406 GLN A N 1
ATOM 3265 C CA . GLN A 1 406 ? -9.602 -15.269 -3.184 1.00 96.19 406 GLN A CA 1
ATOM 3266 C C . GLN A 1 406 ? -10.924 -14.495 -3.301 1.00 96.19 406 GLN A C 1
ATOM 3268 O O . GLN A 1 406 ? -11.518 -14.433 -4.378 1.00 96.19 406 GLN A O 1
ATOM 3273 N N . ALA A 1 407 ? -11.386 -13.882 -2.206 1.00 96.88 407 ALA A N 1
ATOM 3274 C CA . ALA A 1 407 ? -12.579 -13.039 -2.230 1.00 96.88 407 ALA A CA 1
ATOM 3275 C C . ALA A 1 407 ? -12.358 -11.782 -3.088 1.00 96.88 407 ALA A C 1
ATOM 3277 O O . ALA A 1 407 ? -13.181 -11.465 -3.946 1.00 96.88 407 ALA A O 1
ATOM 3278 N N . TYR A 1 408 ? -11.203 -11.132 -2.933 1.00 97.00 408 TYR A N 1
ATOM 3279 C CA . TYR A 1 408 ? -10.782 -10.027 -3.788 1.00 97.00 408 TYR A CA 1
ATOM 3280 C C . TYR A 1 408 ? -10.709 -10.438 -5.270 1.00 97.00 408 TYR A C 1
ATOM 3282 O O . TYR A 1 408 ? -11.185 -9.707 -6.137 1.00 97.00 408 TYR A O 1
ATOM 3290 N N . GLU A 1 409 ? -10.180 -11.617 -5.588 1.00 95.12 409 GLU A N 1
ATOM 3291 C CA . GLU A 1 409 ? -10.071 -12.105 -6.964 1.00 95.12 409 GLU A CA 1
ATOM 3292 C C . GLU A 1 409 ? -11.430 -12.312 -7.641 1.00 95.12 409 GLU A C 1
ATOM 3294 O O . GLU A 1 409 ? -11.562 -12.110 -8.852 1.00 95.12 409 GLU A O 1
ATOM 3299 N N . ALA A 1 410 ? -12.451 -12.657 -6.855 1.00 95.38 410 ALA A N 1
ATOM 3300 C CA . ALA A 1 410 ? -13.831 -12.793 -7.306 1.00 95.38 410 ALA A CA 1
ATOM 3301 C C . ALA A 1 410 ? -14.612 -11.461 -7.333 1.00 95.38 410 ALA A C 1
ATOM 3303 O O . ALA A 1 410 ? -15.701 -11.411 -7.919 1.00 95.38 410 ALA A O 1
ATOM 3304 N N . SER A 1 411 ? -14.066 -10.388 -6.755 1.00 95.44 411 SER A N 1
ATOM 3305 C CA . SER A 1 411 ? -14.759 -9.106 -6.568 1.00 95.44 411 SER A CA 1
ATOM 3306 C C . SER A 1 411 ? -14.950 -8.302 -7.855 1.00 95.44 411 SER A C 1
ATOM 3308 O O . SER A 1 411 ? -14.195 -8.422 -8.830 1.00 95.44 411 SER A O 1
ATOM 3310 N N . SER A 1 412 ? -15.966 -7.440 -7.861 1.00 92.06 412 SER A N 1
ATOM 3311 C CA . SER A 1 412 ? -16.139 -6.422 -8.897 1.00 92.06 412 SER A CA 1
ATOM 3312 C C . SER A 1 412 ? -15.104 -5.297 -8.788 1.00 92.06 412 SER A C 1
ATOM 3314 O O . SER A 1 412 ? -14.685 -4.785 -9.827 1.00 92.06 412 SER A O 1
ATOM 3316 N N . ILE A 1 413 ? -14.590 -5.013 -7.583 1.00 93.00 413 ILE A N 1
ATOM 3317 C CA . ILE A 1 413 ? -13.471 -4.082 -7.344 1.00 93.00 413 ILE A CA 1
ATOM 3318 C C . ILE A 1 413 ? -12.262 -4.466 -8.194 1.00 93.00 413 ILE A C 1
ATOM 3320 O O . ILE A 1 413 ? -11.728 -3.634 -8.927 1.00 93.00 413 ILE A O 1
ATOM 3324 N N . LYS A 1 414 ? -11.837 -5.734 -8.160 1.00 94.44 414 LYS A N 1
ATOM 3325 C CA . LYS A 1 414 ? -10.708 -6.185 -8.984 1.00 94.44 414 LYS A CA 1
ATOM 3326 C C . LYS A 1 414 ? -10.947 -5.890 -10.464 1.00 94.44 414 LYS A C 1
ATOM 3328 O O . LYS A 1 414 ? -10.138 -5.203 -11.081 1.00 94.44 414 LYS A O 1
ATOM 3333 N N . ARG A 1 415 ? -12.069 -6.376 -11.004 1.00 92.44 415 ARG A N 1
ATOM 3334 C CA . ARG A 1 415 ? -12.371 -6.334 -12.446 1.00 92.44 415 ARG A CA 1
ATOM 3335 C C . ARG A 1 415 ? -12.594 -4.925 -12.987 1.00 92.44 415 ARG A C 1
ATOM 3337 O O . ARG A 1 415 ? -12.200 -4.624 -14.107 1.00 92.44 415 ARG A O 1
ATOM 3344 N N . ASN A 1 416 ? -13.266 -4.077 -12.212 1.00 90.81 416 ASN A N 1
ATOM 3345 C CA . ASN A 1 416 ? -13.778 -2.800 -12.706 1.00 90.81 416 ASN A CA 1
ATOM 3346 C C . ASN A 1 416 ? -12.966 -1.589 -12.223 1.00 90.81 416 ASN A C 1
ATOM 3348 O O . ASN A 1 416 ? -13.046 -0.536 -12.854 1.00 90.81 416 ASN A O 1
ATOM 3352 N N . LEU A 1 417 ? -12.184 -1.728 -11.145 1.00 90.88 417 LEU A N 1
ATOM 3353 C CA . LEU A 1 417 ? -11.369 -0.647 -10.581 1.00 90.88 417 LEU A CA 1
ATOM 3354 C C . LEU A 1 417 ? -9.869 -0.918 -10.715 1.00 90.88 417 LEU A C 1
ATOM 3356 O O . LEU A 1 417 ? -9.151 -0.090 -11.272 1.00 90.88 417 LEU A O 1
ATOM 3360 N N . HIS A 1 418 ? -9.380 -2.056 -10.212 1.00 91.38 418 HIS A N 1
ATOM 3361 C CA . HIS A 1 418 ? -7.936 -2.303 -10.143 1.00 91.38 418 HIS A CA 1
ATOM 3362 C C . HIS A 1 418 ? 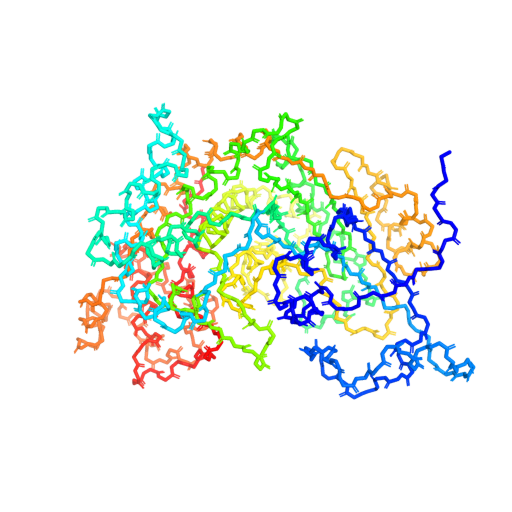-7.336 -2.747 -11.476 1.00 91.38 418 HIS A C 1
ATOM 3364 O O . HIS A 1 418 ? -6.408 -2.091 -11.940 1.00 91.38 418 HIS A O 1
ATOM 3370 N N . GLU A 1 419 ? -7.869 -3.797 -12.111 1.00 89.94 419 GLU A N 1
ATOM 3371 C CA . GLU A 1 419 ? -7.362 -4.340 -13.385 1.00 89.94 419 GLU A CA 1
ATOM 3372 C C . GLU A 1 419 ? -7.245 -3.268 -14.488 1.00 89.94 419 GLU A C 1
ATOM 3374 O O . GLU A 1 419 ? -6.183 -3.178 -15.113 1.00 89.94 419 GLU A O 1
ATOM 3379 N N . PRO A 1 420 ? -8.233 -2.366 -14.695 1.00 87.38 420 PRO A N 1
ATOM 3380 C CA . PRO A 1 420 ? -8.103 -1.282 -15.674 1.00 87.38 420 PRO A CA 1
ATOM 3381 C C . PRO A 1 420 ? -6.926 -0.334 -15.403 1.00 87.38 420 PRO A C 1
ATOM 3383 O O . PRO A 1 420 ? -6.468 0.361 -16.308 1.00 87.38 420 PRO A O 1
ATOM 3386 N N . CYS A 1 421 ? -6.429 -0.291 -14.167 1.00 83.25 421 CYS A N 1
ATOM 3387 C CA . CYS A 1 421 ? -5.336 0.563 -13.721 1.00 83.25 421 CYS A CA 1
ATOM 3388 C C . CYS A 1 421 ? -4.022 -0.194 -13.467 1.00 83.25 421 CYS A C 1
ATOM 3390 O O . CYS A 1 421 ? -3.110 0.386 -12.872 1.00 83.25 421 CYS A O 1
ATOM 3392 N N . GLU A 1 422 ? -3.881 -1.446 -13.911 1.00 81.75 422 GLU A N 1
ATOM 3393 C CA . GLU A 1 422 ? -2.647 -2.228 -13.727 1.00 81.75 422 GLU A CA 1
ATOM 3394 C C . GLU A 1 422 ? -1.593 -1.980 -14.810 1.00 81.75 422 GLU A C 1
ATOM 3396 O O . GLU A 1 422 ? -0.402 -2.104 -14.535 1.00 81.75 422 GLU A O 1
ATOM 3401 N N . GLY A 1 423 ? -1.999 -1.569 -16.015 1.00 80.56 423 GLY A N 1
ATOM 3402 C CA . GLY A 1 423 ? -1.072 -1.334 -17.125 1.00 80.56 423 GLY A CA 1
ATOM 3403 C C . GLY A 1 423 ? -0.094 -0.178 -16.880 1.00 80.56 423 GLY A C 1
ATOM 3404 O O . GLY A 1 423 ? -0.359 0.734 -16.088 1.00 80.56 423 GLY A O 1
ATOM 3405 N N . LEU A 1 424 ? 1.029 -0.169 -17.601 1.00 85.69 424 LEU A N 1
ATOM 3406 C CA . LEU A 1 424 ? 1.915 0.999 -17.663 1.00 85.69 424 LEU A CA 1
ATOM 3407 C C . LEU A 1 424 ? 1.157 2.217 -18.216 1.00 85.69 424 LEU A C 1
ATOM 3409 O O . LEU A 1 424 ? 0.261 2.073 -19.048 1.00 85.69 424 LEU A O 1
ATOM 3413 N N . LEU A 1 425 ? 1.481 3.412 -17.721 1.00 89.00 425 LEU A N 1
ATOM 3414 C CA . LEU A 1 425 ? 0.965 4.659 -18.293 1.00 89.00 425 LEU A CA 1
ATOM 3415 C C . LEU A 1 425 ? 1.448 4.807 -19.740 1.00 89.00 425 LEU A C 1
ATOM 3417 O O . LEU A 1 425 ? 2.641 4.655 -19.997 1.00 89.00 425 LEU A O 1
ATOM 3421 N N . ASP A 1 426 ? 0.539 5.123 -20.666 1.00 90.88 426 ASP A N 1
ATOM 3422 C CA . ASP A 1 426 ? 0.869 5.325 -22.079 1.00 90.88 426 ASP A CA 1
ATOM 3423 C C . ASP A 1 426 ? 1.432 6.742 -22.307 1.00 90.88 426 ASP A C 1
ATOM 3425 O O . ASP A 1 426 ? 0.679 7.724 -22.238 1.00 90.88 426 ASP A O 1
ATOM 3429 N N . PRO A 1 427 ? 2.733 6.893 -22.633 1.00 91.00 427 PRO A N 1
ATOM 3430 C CA . PRO A 1 427 ? 3.329 8.205 -22.862 1.00 91.00 427 PRO A CA 1
ATOM 3431 C C . PRO A 1 427 ? 2.679 8.975 -24.020 1.00 91.00 427 PRO A C 1
ATOM 3433 O O . PRO A 1 427 ? 2.666 10.211 -24.001 1.00 91.00 427 PRO A O 1
ATOM 3436 N N . ALA A 1 428 ? 2.128 8.275 -25.020 1.00 93.44 428 ALA A N 1
ATOM 3437 C CA . ALA A 1 428 ? 1.448 8.903 -26.148 1.00 93.44 428 ALA A CA 1
ATOM 3438 C C . ALA A 1 428 ? 0.108 9.512 -25.714 1.00 93.44 428 ALA A C 1
ATOM 3440 O O . ALA A 1 428 ? -0.164 10.670 -26.044 1.00 93.44 428 ALA A O 1
ATOM 3441 N N . ALA A 1 429 ? -0.684 8.790 -24.915 1.00 92.69 429 ALA A N 1
ATOM 3442 C CA . ALA A 1 429 ? -1.915 9.312 -24.323 1.00 92.69 429 ALA A CA 1
ATOM 3443 C C . ALA A 1 429 ? -1.649 10.536 -23.428 1.00 92.69 429 ALA A C 1
ATOM 3445 O O . ALA A 1 429 ? -2.322 11.560 -23.573 1.00 92.69 429 ALA A O 1
ATOM 3446 N N . ILE A 1 430 ? -0.623 10.473 -22.569 1.00 95.00 430 ILE A N 1
ATOM 3447 C CA . ILE A 1 430 ? -0.212 11.595 -21.707 1.00 95.00 430 ILE A CA 1
ATOM 3448 C C . ILE A 1 430 ? 0.174 12.821 -22.541 1.00 95.00 430 ILE A C 1
ATOM 3450 O O . ILE A 1 430 ? -0.349 13.915 -22.327 1.00 95.00 430 ILE A O 1
ATOM 3454 N N . SER A 1 431 ? 1.045 12.634 -23.535 1.00 95.75 431 SER A N 1
ATOM 3455 C CA . SER A 1 431 ? 1.488 13.723 -24.413 1.00 95.75 431 SER A CA 1
ATOM 3456 C C . SER A 1 431 ? 0.323 14.326 -25.197 1.00 95.75 431 SER A C 1
ATOM 3458 O O . SER A 1 431 ? 0.252 15.540 -25.371 1.00 95.75 431 SER A O 1
ATOM 3460 N N . SER A 1 432 ? -0.616 13.493 -25.653 1.00 96.50 432 SER A N 1
ATOM 3461 C CA . SER A 1 432 ? -1.813 13.938 -26.367 1.00 96.50 432 SER A CA 1
ATOM 3462 C C . SER A 1 432 ? -2.716 14.809 -25.487 1.00 96.50 432 SER A C 1
ATOM 3464 O O . SER A 1 432 ? -3.168 15.864 -25.939 1.00 96.50 432 SER A O 1
ATOM 3466 N N . LEU A 1 433 ? -2.952 14.420 -24.228 1.00 96.62 433 LEU A N 1
ATOM 3467 C CA . LEU A 1 433 ? -3.731 15.222 -23.276 1.00 96.62 433 LEU A CA 1
ATOM 3468 C C . LEU A 1 433 ? -3.115 16.614 -23.079 1.00 96.62 433 LEU A C 1
ATOM 3470 O O . LEU A 1 433 ? -3.822 17.613 -23.210 1.00 96.62 433 LEU A O 1
ATOM 3474 N N . ILE A 1 434 ? -1.800 16.683 -22.858 1.00 96.62 434 ILE A N 1
ATOM 3475 C CA . ILE A 1 434 ? -1.078 17.948 -22.644 1.00 96.62 434 ILE A CA 1
ATOM 3476 C C . ILE A 1 434 ? -1.095 18.809 -23.916 1.00 96.62 434 ILE A C 1
ATOM 3478 O O . ILE A 1 434 ? -1.513 19.966 -23.886 1.00 96.62 434 ILE A O 1
ATOM 3482 N N . ASN A 1 435 ? -0.709 18.242 -25.064 1.00 96.62 435 ASN A N 1
ATOM 3483 C CA . ASN A 1 435 ? -0.563 18.985 -26.323 1.00 96.62 435 ASN A CA 1
ATOM 3484 C C . ASN A 1 435 ? -1.893 19.514 -26.872 1.00 96.62 435 ASN A C 1
ATOM 3486 O O . ASN A 1 435 ? -1.922 20.540 -27.550 1.00 96.62 435 ASN A O 1
ATOM 3490 N N . THR A 1 436 ? -2.999 18.827 -26.582 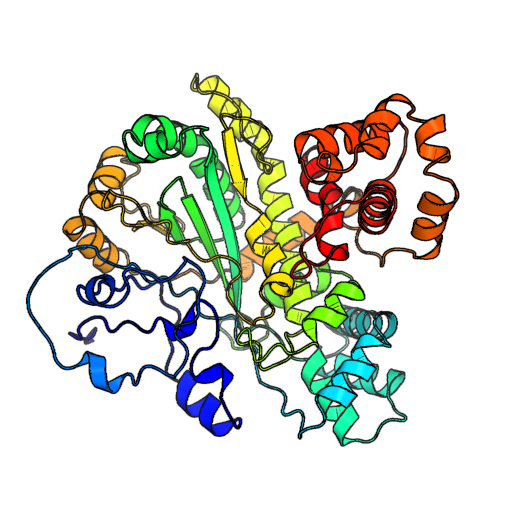1.00 95.69 436 THR A N 1
ATOM 3491 C CA . THR A 1 436 ? -4.346 19.289 -26.947 1.00 95.69 436 THR A CA 1
ATOM 3492 C C . THR A 1 436 ? -4.958 20.212 -25.894 1.00 95.69 436 THR A C 1
ATOM 3494 O O . THR A 1 436 ? -6.117 20.597 -26.031 1.00 95.69 436 THR A O 1
ATOM 3497 N N . ASN A 1 437 ? -4.212 20.572 -24.841 1.00 94.56 437 ASN A N 1
ATOM 3498 C CA . ASN A 1 437 ? -4.713 21.312 -23.683 1.00 94.56 437 ASN A CA 1
ATOM 3499 C C . ASN A 1 437 ? -6.023 20.703 -23.145 1.00 94.56 437 ASN A C 1
ATOM 3501 O O . ASN A 1 437 ? -7.006 21.407 -22.888 1.00 94.56 437 ASN A O 1
ATOM 3505 N N . TYR A 1 438 ? -6.038 19.376 -23.003 1.00 96.38 438 TYR A N 1
ATOM 3506 C CA . TYR A 1 438 ? -7.150 18.603 -22.453 1.00 96.38 438 TYR A CA 1
ATOM 3507 C C . TYR A 1 438 ? -8.472 18.799 -23.223 1.00 96.38 438 TYR A C 1
ATOM 3509 O O . TYR A 1 438 ? -9.550 18.726 -22.632 1.00 96.38 438 TYR A O 1
ATOM 3517 N N . ALA A 1 439 ? -8.416 19.054 -24.539 1.00 94.75 439 ALA A N 1
ATOM 3518 C CA . ALA A 1 439 ? -9.577 19.429 -25.357 1.00 94.75 439 ALA A CA 1
ATOM 3519 C C . ALA A 1 439 ? -10.772 18.471 -25.218 1.00 94.75 439 ALA A C 1
ATOM 3521 O O . ALA A 1 439 ? -11.896 18.930 -25.040 1.00 94.75 439 ALA A O 1
ATOM 3522 N N . VAL A 1 440 ? -10.529 17.155 -25.224 1.00 93.56 440 VAL A N 1
ATOM 3523 C CA . VAL A 1 440 ? -11.588 16.136 -25.085 1.00 93.56 440 VAL A CA 1
ATOM 3524 C C . VAL A 1 440 ? -12.349 16.286 -23.764 1.00 93.56 440 VAL A C 1
ATOM 3526 O O . VAL A 1 440 ? -13.573 16.161 -23.738 1.00 93.56 440 VAL A O 1
ATOM 3529 N N . LEU A 1 441 ? -11.640 16.581 -22.670 1.00 94.50 441 LEU A N 1
ATOM 3530 C CA . LEU A 1 441 ? -12.251 16.798 -21.357 1.00 94.50 441 LEU A CA 1
ATOM 3531 C C . LEU A 1 441 ? -12.998 18.128 -21.314 1.00 94.50 441 LEU A C 1
ATOM 3533 O O . LEU A 1 441 ? -14.107 18.179 -20.801 1.00 94.50 441 LEU A O 1
ATOM 3537 N N . ARG A 1 442 ? -12.443 19.187 -21.911 1.00 93.56 442 ARG A N 1
ATOM 3538 C CA . ARG A 1 442 ? -13.111 20.497 -21.985 1.00 93.56 442 ARG A CA 1
ATOM 3539 C C . ARG A 1 442 ? -14.391 20.467 -22.815 1.00 93.56 442 ARG A C 1
ATOM 3541 O O . ARG A 1 442 ? -15.321 21.206 -22.514 1.00 93.56 442 ARG A O 1
ATOM 3548 N N . GLU A 1 443 ? -14.429 19.643 -23.857 1.00 94.50 443 GLU A N 1
ATOM 3549 C CA . GLU A 1 443 ? -15.602 19.482 -24.714 1.00 94.50 443 GLU A CA 1
ATOM 3550 C C . GLU A 1 443 ? -16.692 18.656 -24.025 1.00 94.50 443 GLU A C 1
ATOM 3552 O O . GLU A 1 443 ? -17.852 19.065 -24.004 1.00 94.50 443 GLU A O 1
ATOM 3557 N N . LYS A 1 444 ? -16.329 17.505 -23.448 1.00 95.19 444 LYS A N 1
ATOM 3558 C CA . LYS A 1 444 ? -17.300 16.582 -22.843 1.00 95.19 444 LYS A CA 1
ATOM 3559 C C . LYS A 1 444 ? -17.718 16.969 -21.425 1.00 95.19 444 LYS A C 1
ATOM 3561 O O . LYS A 1 444 ? -18.828 16.648 -21.020 1.00 95.19 444 LYS A O 1
ATOM 3566 N N . ILE A 1 445 ? -16.832 17.622 -20.676 1.00 95.94 445 ILE A N 1
ATOM 3567 C CA . ILE A 1 445 ? -16.993 17.932 -19.250 1.00 95.94 445 ILE A CA 1
ATOM 3568 C C . ILE A 1 445 ? -16.503 19.371 -18.978 1.00 95.94 445 ILE A C 1
ATOM 3570 O O . ILE A 1 445 ? -15.537 19.591 -18.243 1.00 95.94 445 ILE A O 1
ATOM 3574 N N . PRO A 1 446 ? -17.126 20.403 -19.573 1.00 94.06 446 PRO A N 1
ATOM 3575 C CA . PRO A 1 446 ? -16.652 21.784 -19.440 1.00 94.06 446 PRO A CA 1
ATOM 3576 C C . PRO A 1 446 ? -16.565 22.271 -17.981 1.00 94.06 446 PRO A C 1
ATOM 3578 O O . PRO A 1 446 ? -15.719 23.105 -17.655 1.00 94.06 446 PRO A O 1
ATOM 3581 N N . GLN A 1 447 ? -17.389 21.726 -17.084 1.00 93.44 447 GLN A N 1
ATOM 3582 C CA . GLN A 1 447 ? -17.458 22.080 -15.665 1.00 93.44 447 GLN A CA 1
ATOM 3583 C C . GLN A 1 447 ? -16.207 21.720 -14.849 1.00 93.44 447 GLN A C 1
ATOM 3585 O O . GLN A 1 447 ? -15.969 22.357 -13.824 1.00 93.44 447 GLN A O 1
ATOM 3590 N N . ILE A 1 448 ? -15.383 20.757 -15.284 1.00 94.19 448 ILE A N 1
ATOM 3591 C CA . ILE A 1 448 ? -14.092 20.472 -14.623 1.00 94.19 448 ILE A CA 1
ATOM 3592 C C . ILE A 1 448 ? -12.955 21.342 -15.171 1.00 94.19 448 ILE A C 1
ATOM 3594 O O . ILE A 1 448 ? -11.851 21.319 -14.636 1.00 94.19 448 ILE A O 1
ATOM 3598 N N . GLY A 1 449 ? -13.207 22.140 -16.217 1.00 92.12 449 GLY A N 1
ATOM 3599 C CA . GLY A 1 449 ? -12.188 22.975 -16.857 1.00 92.12 449 GLY A CA 1
ATOM 3600 C C . GLY A 1 449 ? -11.520 23.947 -15.884 1.00 92.12 449 GLY A C 1
ATOM 3601 O O . GLY A 1 449 ? -10.303 24.089 -15.915 1.00 92.12 449 GLY A O 1
ATOM 3602 N N . GLY A 1 450 ? -12.296 24.533 -14.963 1.00 91.12 450 GLY A N 1
ATOM 3603 C CA . GLY A 1 450 ? -11.760 25.391 -13.903 1.00 91.12 450 GLY A CA 1
ATOM 3604 C C . GLY A 1 450 ? -10.781 24.663 -12.979 1.00 91.12 450 GLY A C 1
ATOM 3605 O O . GLY A 1 450 ? -9.767 25.251 -12.617 1.00 91.12 450 GLY A O 1
ATOM 3606 N N . VAL A 1 451 ? -11.046 23.383 -12.686 1.00 93.12 451 VAL A N 1
ATOM 3607 C CA . VAL A 1 451 ? -10.198 22.530 -11.835 1.00 93.12 451 VAL A CA 1
ATOM 3608 C C . VAL A 1 451 ? -8.901 22.134 -12.553 1.00 93.12 451 VAL A C 1
ATOM 3610 O O . VAL A 1 451 ? -7.814 22.078 -11.988 1.00 93.12 451 VAL A O 1
ATOM 3613 N N . ILE A 1 452 ? -8.997 21.869 -13.858 1.00 93.12 452 ILE A N 1
ATOM 3614 C CA . ILE A 1 452 ? -7.828 21.585 -14.701 1.00 93.12 452 ILE A CA 1
ATOM 3615 C C . ILE A 1 452 ? -6.960 22.842 -14.860 1.00 93.12 452 ILE A C 1
ATOM 3617 O O . ILE A 1 452 ? -5.739 22.747 -14.979 1.00 93.12 452 ILE A O 1
ATOM 3621 N N . ASP A 1 453 ? -7.560 24.030 -14.917 1.00 92.31 453 ASP A N 1
ATOM 3622 C CA . ASP A 1 453 ? -6.834 25.289 -15.098 1.00 92.31 453 ASP A CA 1
ATOM 3623 C C . ASP A 1 453 ? -6.153 25.789 -13.825 1.00 92.31 453 ASP A C 1
ATOM 3625 O O . ASP A 1 453 ? -5.067 26.359 -13.928 1.00 92.31 453 ASP A O 1
ATOM 3629 N N . ASN A 1 454 ? -6.711 25.491 -12.650 1.00 92.12 454 ASN A N 1
ATOM 3630 C CA . ASN A 1 454 ? -6.133 25.839 -11.350 1.00 92.12 454 ASN A CA 1
ATOM 3631 C C . ASN A 1 454 ? -5.612 24.597 -10.597 1.00 92.12 454 ASN A C 1
ATOM 3633 O O . ASN A 1 454 ? -5.626 24.529 -9.367 1.00 92.12 454 ASN A O 1
ATOM 3637 N N . ALA A 1 455 ? -5.056 23.641 -11.352 1.00 91.75 455 ALA A N 1
ATOM 3638 C CA . ALA A 1 455 ? -4.616 22.336 -10.861 1.00 91.75 455 ALA A CA 1
ATOM 3639 C C . ALA A 1 455 ? -3.733 22.370 -9.596 1.00 91.75 455 ALA A C 1
ATOM 3641 O O . ALA A 1 455 ? -3.731 21.411 -8.831 1.00 91.75 455 ALA A O 1
ATOM 3642 N N . GLN A 1 456 ? -3.007 23.457 -9.331 1.00 91.44 456 GLN A N 1
ATOM 3643 C CA . GLN A 1 456 ? -2.429 23.724 -8.015 1.00 91.44 456 GLN A CA 1
ATOM 3644 C C . GLN A 1 456 ? -3.336 24.702 -7.234 1.00 91.44 456 GLN A C 1
ATOM 3646 O O . GLN A 1 456 ? -3.438 25.859 -7.647 1.00 91.44 456 GLN A O 1
ATOM 3651 N N . PRO A 1 457 ? -3.925 24.323 -6.079 1.00 86.44 457 PRO A N 1
ATOM 3652 C CA . PRO A 1 457 ? -3.730 23.082 -5.312 1.00 86.44 457 PRO A CA 1
ATOM 3653 C C . PRO A 1 457 ? -4.757 21.973 -5.612 1.00 86.44 457 PRO A C 1
ATOM 3655 O O . PRO A 1 457 ? -4.788 20.954 -4.923 1.00 86.44 457 PRO A O 1
ATOM 3658 N N . GLU A 1 458 ? -5.650 22.175 -6.575 1.00 87.69 458 GLU A N 1
ATOM 3659 C CA . GLU A 1 458 ? -6.868 21.373 -6.714 1.00 87.69 458 GLU A CA 1
ATOM 3660 C C . GLU A 1 458 ? -6.592 19.894 -7.030 1.00 87.69 458 GLU A C 1
ATOM 3662 O O . GLU A 1 458 ? -7.166 19.014 -6.398 1.00 87.69 458 GLU A O 1
ATOM 3667 N N . PHE A 1 459 ? -5.625 19.594 -7.897 1.00 88.38 459 PHE A N 1
ATOM 3668 C CA . PHE A 1 459 ? -5.183 18.227 -8.208 1.00 88.38 459 PHE A CA 1
ATOM 3669 C C . PHE A 1 459 ? -4.281 17.592 -7.131 1.00 88.38 459 PHE A C 1
ATOM 3671 O O . PHE A 1 459 ? -3.750 16.496 -7.324 1.00 88.38 459 PHE A O 1
ATOM 3678 N N . LEU A 1 460 ? -4.127 18.259 -5.985 1.00 83.00 460 LEU A N 1
ATOM 3679 C CA . LEU A 1 460 ? -3.546 17.713 -4.755 1.00 83.00 460 LEU A CA 1
ATOM 3680 C C . LEU A 1 460 ? -4.586 17.586 -3.631 1.00 83.00 460 LEU A C 1
ATOM 3682 O O . LEU A 1 460 ? -4.250 17.137 -2.538 1.00 83.00 460 LEU A O 1
ATOM 3686 N N . THR A 1 461 ? -5.835 17.994 -3.875 1.00 83.88 461 THR A N 1
ATOM 3687 C CA . THR A 1 461 ? -6.890 18.008 -2.861 1.00 83.88 461 THR A CA 1
ATOM 3688 C C . THR A 1 461 ? -7.874 16.864 -3.120 1.00 83.88 461 THR A C 1
ATOM 3690 O O . THR A 1 461 ? -8.543 16.875 -4.157 1.00 83.88 461 THR A O 1
ATOM 3693 N N . PRO A 1 462 ? -8.029 15.904 -2.188 1.00 82.62 462 PRO A N 1
ATOM 3694 C CA . PRO A 1 462 ? -8.914 14.754 -2.367 1.00 82.62 462 PRO A CA 1
ATOM 3695 C C . PRO A 1 462 ? -10.351 15.103 -2.775 1.00 82.62 462 PRO A C 1
ATOM 3697 O O . PRO A 1 462 ? -10.886 14.469 -3.672 1.00 82.62 462 PRO A O 1
ATOM 3700 N N . SER A 1 463 ? -10.956 16.150 -2.205 1.00 83.50 463 SER A N 1
ATOM 3701 C CA . SER A 1 463 ? -12.328 16.562 -2.544 1.00 83.50 463 SER A CA 1
ATOM 3702 C C . SER A 1 463 ? -12.487 17.090 -3.976 1.00 83.50 463 SER A C 1
ATOM 3704 O O . SER A 1 463 ? -13.505 16.840 -4.619 1.00 83.50 463 SER A O 1
ATOM 3706 N N . ALA A 1 464 ? -11.489 17.805 -4.499 1.00 89.06 464 ALA A N 1
ATOM 3707 C CA . ALA A 1 464 ? -11.511 18.295 -5.875 1.00 89.06 464 ALA A CA 1
ATOM 3708 C C . ALA A 1 464 ? -11.270 17.154 -6.873 1.00 89.06 464 ALA A C 1
ATOM 3710 O O . ALA A 1 464 ? -11.957 17.076 -7.892 1.00 89.06 464 ALA A O 1
ATOM 3711 N N . LEU A 1 465 ? -10.343 16.245 -6.556 1.00 90.25 465 LEU A N 1
ATOM 3712 C CA . LEU A 1 465 ? -10.112 15.031 -7.341 1.00 90.25 465 LEU A CA 1
ATOM 3713 C C . LEU A 1 465 ? -11.352 14.134 -7.372 1.00 90.25 465 LEU A C 1
ATOM 3715 O O . LEU A 1 465 ? -11.723 13.655 -8.439 1.00 90.25 465 LEU A O 1
ATOM 3719 N N . ASP A 1 466 ? -12.018 13.967 -6.229 1.00 88.69 466 ASP A N 1
ATOM 3720 C CA . ASP A 1 466 ? -13.247 13.189 -6.104 1.00 88.69 466 ASP A CA 1
ATOM 3721 C C . ASP A 1 466 ? -14.324 13.718 -7.058 1.00 88.69 466 ASP A C 1
ATOM 3723 O O . ASP A 1 466 ? -14.818 12.976 -7.907 1.00 88.69 466 ASP A O 1
ATOM 3727 N N . TYR A 1 467 ? -14.588 15.029 -7.024 1.00 91.62 467 TYR A N 1
ATOM 3728 C CA . TYR A 1 467 ? -15.493 15.691 -7.967 1.00 91.62 467 TYR A CA 1
ATOM 3729 C C . TYR A 1 467 ? -15.100 15.448 -9.434 1.00 91.62 467 TYR A C 1
ATOM 3731 O O . TYR A 1 467 ? -15.942 15.046 -10.237 1.00 91.62 467 TYR A O 1
ATOM 3739 N N . VAL A 1 468 ? -13.826 15.647 -9.797 1.00 94.75 468 VAL A N 1
ATOM 3740 C CA . VAL A 1 468 ? -13.356 15.446 -11.180 1.00 94.75 468 VAL A CA 1
ATOM 3741 C C . VAL A 1 468 ? -13.597 14.012 -11.649 1.00 94.75 468 VAL A C 1
ATOM 3743 O O . VAL A 1 468 ? -14.100 13.804 -12.755 1.00 94.75 468 VAL A O 1
ATOM 3746 N N . TYR A 1 469 ? -13.262 13.020 -10.827 1.00 94.62 469 TYR A N 1
ATOM 3747 C CA . TYR A 1 469 ? -13.390 11.611 -11.194 1.00 94.62 469 TYR A CA 1
ATOM 3748 C C . TYR A 1 469 ? -14.846 11.159 -11.290 1.00 94.62 469 TYR A C 1
ATOM 3750 O O . TYR A 1 469 ? -15.184 10.404 -12.202 1.00 94.62 469 TYR A O 1
ATOM 3758 N N . HIS A 1 470 ? -15.726 11.681 -10.436 1.00 93.44 470 HIS A N 1
ATOM 3759 C CA . HIS A 1 470 ? -17.165 11.471 -10.563 1.00 93.44 470 HIS A CA 1
ATOM 3760 C C . HIS A 1 470 ? -17.699 12.010 -11.894 1.00 93.44 470 HIS A C 1
ATOM 3762 O O . HIS A 1 470 ? -18.359 11.282 -12.637 1.00 93.44 470 HIS A O 1
ATOM 3768 N N . GLU A 1 471 ? -17.371 13.258 -12.241 1.00 95.62 471 GLU A N 1
ATOM 3769 C CA . GLU A 1 471 ? -17.791 13.861 -13.509 1.00 95.62 471 GLU A CA 1
ATOM 3770 C C . GLU A 1 471 ? -17.248 13.084 -14.717 1.00 95.62 471 GLU A C 1
ATOM 3772 O O . GLU A 1 471 ? -17.967 12.859 -15.694 1.00 95.62 471 GLU A O 1
ATOM 3777 N N . MET A 1 472 ? -16.002 12.612 -14.643 1.00 96.25 472 MET A N 1
ATOM 3778 C CA . MET A 1 472 ? -15.420 11.731 -15.656 1.00 96.25 472 MET A CA 1
ATOM 3779 C C . MET A 1 472 ? -16.195 10.417 -15.784 1.00 96.25 472 MET A C 1
ATOM 3781 O O . MET A 1 472 ? -16.572 10.041 -16.898 1.00 96.25 472 MET A O 1
ATOM 3785 N N . LEU A 1 473 ? -16.495 9.750 -14.668 1.00 93.38 473 LEU A N 1
ATOM 3786 C CA . LEU A 1 473 ? -17.218 8.480 -14.679 1.00 93.38 473 LEU A CA 1
ATOM 3787 C C . LEU A 1 473 ? -18.619 8.639 -15.287 1.00 93.38 473 LEU A C 1
ATOM 3789 O O . LEU A 1 473 ? -19.001 7.868 -16.168 1.00 93.38 473 LEU A O 1
ATOM 3793 N N . TYR A 1 474 ? -19.361 9.680 -14.889 1.00 94.06 474 TYR A N 1
ATOM 3794 C CA . TYR A 1 474 ? -20.703 9.961 -15.415 1.00 94.06 474 TYR A CA 1
ATOM 3795 C C . TYR A 1 474 ? -20.719 10.257 -16.919 1.00 94.06 474 TYR A C 1
ATOM 3797 O O . TYR A 1 474 ? -21.726 10.013 -17.583 1.00 94.06 474 TYR A O 1
ATOM 3805 N N . ASN A 1 475 ? -19.602 10.734 -17.471 1.00 95.38 475 ASN A N 1
ATOM 3806 C CA . ASN A 1 475 ? -19.444 11.013 -18.898 1.00 95.38 475 ASN A CA 1
ATOM 3807 C C . ASN A 1 475 ? -18.761 9.869 -19.673 1.00 95.38 475 ASN A C 1
ATOM 3809 O O . ASN A 1 475 ? -18.346 10.052 -20.822 1.00 95.38 475 ASN A O 1
ATOM 3813 N N . GLY A 1 476 ? -18.679 8.678 -19.071 1.00 93.19 476 GLY A N 1
ATOM 3814 C CA . GLY A 1 476 ? -18.231 7.450 -19.728 1.00 93.19 476 GLY A CA 1
ATOM 3815 C C . GLY A 1 476 ? -16.715 7.311 -19.859 1.00 93.19 476 GLY A C 1
ATOM 3816 O O . GLY A 1 476 ? -16.258 6.507 -20.670 1.00 93.19 476 GLY A O 1
ATOM 3817 N N . PHE A 1 477 ? -15.938 8.084 -19.097 1.00 94.25 477 PHE A N 1
ATOM 3818 C CA . PHE A 1 477 ? -14.496 7.878 -18.992 1.00 94.25 477 PHE A CA 1
ATOM 3819 C C . PHE A 1 477 ? -14.196 6.737 -18.017 1.00 94.25 477 PHE A C 1
ATOM 3821 O O . PHE A 1 477 ? -14.865 6.567 -16.996 1.00 94.25 477 PHE A O 1
ATOM 3828 N N . SER A 1 478 ? -13.170 5.954 -18.333 1.00 92.50 478 SER A N 1
ATOM 3829 C CA . SER A 1 478 ? -12.695 4.864 -17.487 1.00 92.50 478 SER A CA 1
ATOM 3830 C C . SER A 1 478 ? -11.825 5.378 -16.335 1.00 92.50 478 SER A C 1
ATOM 3832 O O . SER A 1 478 ? -11.259 6.471 -16.389 1.00 92.50 478 SER A O 1
ATOM 3834 N N . VAL A 1 479 ? -11.637 4.550 -15.306 1.00 91.62 479 VAL A N 1
ATOM 3835 C CA . VAL A 1 479 ? -10.690 4.836 -14.211 1.00 91.62 479 VAL A CA 1
ATOM 3836 C C . VAL A 1 479 ? -9.258 4.988 -14.748 1.00 91.62 479 VAL A C 1
ATOM 3838 O O . VAL A 1 479 ? -8.479 5.812 -14.267 1.00 91.62 479 VAL A O 1
ATOM 3841 N N . ASN A 1 480 ? -8.915 4.258 -15.813 1.00 92.25 480 ASN A N 1
ATOM 3842 C CA . ASN A 1 480 ? -7.630 4.418 -16.483 1.00 92.25 480 ASN A CA 1
ATOM 3843 C C . ASN A 1 480 ? -7.482 5.806 -17.130 1.00 92.25 480 ASN A C 1
ATOM 3845 O O . ASN A 1 480 ? -6.404 6.393 -17.051 1.00 92.25 480 ASN A O 1
ATOM 3849 N N . ASP A 1 481 ? -8.545 6.360 -17.720 1.00 93.94 481 ASP A N 1
ATOM 3850 C CA . ASP A 1 481 ? -8.526 7.723 -18.271 1.00 93.94 481 ASP A CA 1
ATOM 3851 C C . ASP A 1 481 ? -8.299 8.761 -17.167 1.00 93.94 481 ASP A C 1
ATOM 3853 O O . ASP A 1 481 ? -7.520 9.696 -17.351 1.00 93.94 481 ASP A O 1
ATOM 3857 N N . MET A 1 482 ? -8.919 8.569 -15.996 1.00 94.62 482 MET A N 1
ATOM 3858 C CA . MET A 1 482 ? -8.702 9.418 -14.816 1.00 94.62 482 MET A CA 1
ATOM 3859 C C . MET A 1 482 ? -7.239 9.371 -14.367 1.00 94.62 482 MET A C 1
ATOM 3861 O O . MET A 1 482 ? -6.626 10.409 -14.129 1.00 94.62 482 MET A O 1
ATOM 3865 N N . ARG A 1 483 ? -6.642 8.173 -14.328 1.00 92.31 483 ARG A N 1
ATOM 3866 C CA . ARG A 1 483 ? -5.226 7.982 -13.982 1.00 92.31 483 ARG A CA 1
ATOM 3867 C C . ARG A 1 483 ? -4.301 8.707 -14.968 1.00 92.31 483 ARG A C 1
ATOM 3869 O O . ARG A 1 483 ? -3.356 9.371 -14.543 1.00 92.31 483 ARG A O 1
ATOM 3876 N N . HIS A 1 484 ? -4.584 8.614 -16.271 1.00 94.50 484 HIS A N 1
ATOM 3877 C CA . HIS A 1 484 ? -3.821 9.317 -17.308 1.00 94.50 484 HIS A CA 1
ATOM 3878 C C . HIS A 1 484 ? -3.985 10.836 -17.215 1.00 94.50 484 HIS A C 1
ATOM 3880 O O . HIS A 1 484 ? -2.993 11.551 -17.334 1.00 94.50 484 HIS A O 1
ATOM 3886 N N . LEU A 1 485 ? -5.195 11.337 -16.953 1.00 95.69 485 LEU A N 1
ATOM 3887 C CA . LEU A 1 485 ? -5.426 12.763 -16.716 1.00 95.69 485 LEU A CA 1
ATOM 3888 C C . LEU A 1 485 ? -4.571 13.276 -15.555 1.00 95.69 485 LEU A C 1
ATOM 3890 O O . LEU A 1 485 ? -3.855 14.265 -15.708 1.00 95.69 485 LEU A O 1
ATOM 3894 N N . THR A 1 486 ? -4.621 12.593 -14.415 1.00 94.31 486 THR A N 1
ATOM 3895 C CA . THR A 1 486 ? -3.904 13.012 -13.208 1.00 94.31 486 THR A CA 1
ATOM 3896 C C . THR A 1 486 ? -2.399 13.013 -13.432 1.00 94.31 486 THR A C 1
ATOM 3898 O O . THR A 1 486 ? -1.735 14.003 -13.128 1.00 94.31 486 THR A O 1
ATOM 3901 N N . TYR A 1 487 ? -1.856 11.959 -14.051 1.00 94.19 487 TYR A N 1
ATOM 3902 C CA . TYR A 1 487 ? -0.434 11.928 -14.393 1.00 94.19 487 TYR A CA 1
ATOM 3903 C C . TYR A 1 487 ? -0.054 13.021 -15.403 1.00 94.19 487 TYR A C 1
ATOM 3905 O O . TYR A 1 487 ? 0.974 13.675 -15.240 1.00 94.19 487 TYR A O 1
ATOM 3913 N N . ALA A 1 488 ? -0.890 13.271 -16.417 1.00 96.12 488 ALA A N 1
ATOM 3914 C CA . ALA A 1 488 ? -0.657 14.333 -17.393 1.00 96.12 488 ALA A CA 1
ATOM 3915 C C . ALA A 1 488 ? -0.583 15.708 -16.721 1.00 96.12 488 ALA A C 1
ATOM 3917 O O . ALA A 1 488 ? 0.370 16.444 -16.964 1.00 96.12 488 ALA A O 1
ATOM 3918 N N . ILE A 1 489 ? -1.506 16.014 -15.807 1.00 96.06 489 ILE A N 1
ATOM 3919 C CA . ILE A 1 489 ? -1.505 17.272 -15.048 1.00 96.06 489 ILE A CA 1
ATOM 3920 C C . ILE A 1 489 ? -0.268 17.400 -14.153 1.00 96.06 489 ILE A C 1
ATOM 3922 O O . ILE A 1 489 ? 0.313 18.480 -14.061 1.00 96.06 489 ILE A O 1
ATOM 3926 N N . TYR A 1 490 ? 0.188 16.306 -13.539 1.00 93.69 490 TYR A N 1
ATOM 3927 C CA . TYR A 1 490 ? 1.418 16.293 -12.739 1.00 93.69 490 TYR A CA 1
ATOM 3928 C C . TYR A 1 490 ? 2.687 16.500 -13.574 1.00 93.69 490 TYR A C 1
ATOM 3930 O O . TYR A 1 490 ? 3.715 16.947 -13.053 1.00 93.69 490 TYR A O 1
ATOM 3938 N N . CYS A 1 491 ? 2.644 16.160 -14.859 1.00 93.12 491 CYS A N 1
ATOM 3939 C CA . CYS A 1 491 ? 3.755 16.306 -15.797 1.00 93.12 491 CYS A CA 1
ATOM 3940 C C . CYS A 1 491 ? 3.695 17.607 -16.611 1.00 93.12 491 CYS A C 1
ATOM 3942 O O . CYS A 1 491 ? 4.712 18.023 -17.166 1.00 93.12 491 CYS A O 1
ATOM 3944 N N . ASP A 1 492 ? 2.542 18.268 -16.663 1.00 94.88 492 ASP A N 1
ATOM 3945 C CA . ASP A 1 492 ? 2.336 19.502 -17.408 1.00 94.88 492 ASP A CA 1
ATOM 3946 C C . ASP A 1 492 ? 2.983 20.701 -16.699 1.00 94.88 492 ASP A C 1
ATOM 3948 O O . ASP A 1 492 ? 2.505 21.217 -15.684 1.00 94.88 492 ASP A O 1
ATOM 3952 N N . THR A 1 493 ? 4.079 21.191 -17.280 1.00 91.81 493 THR A N 1
ATOM 3953 C CA . THR A 1 493 ? 4.835 22.335 -16.757 1.00 91.81 493 THR A CA 1
ATOM 3954 C C . THR A 1 493 ? 4.021 23.627 -16.702 1.00 91.81 493 THR A C 1
ATOM 3956 O O . THR A 1 493 ? 4.369 24.523 -15.941 1.00 91.81 493 THR A O 1
ATOM 3959 N N . VAL A 1 494 ? 2.941 23.750 -17.483 1.00 93.62 494 VAL A N 1
ATOM 3960 C CA . VAL A 1 494 ? 2.061 24.929 -17.454 1.00 93.62 494 VAL A CA 1
ATOM 3961 C C . VAL A 1 494 ? 1.151 24.904 -16.225 1.00 93.62 494 VAL A C 1
ATOM 3963 O O . VAL A 1 494 ? 0.804 25.960 -15.697 1.00 93.62 494 VAL A O 1
ATOM 3966 N N . LYS A 1 495 ? 0.793 23.712 -15.734 1.00 92.75 495 LYS A N 1
ATOM 3967 C CA . LYS A 1 495 ? -0.088 23.537 -14.568 1.00 92.75 495 LYS A CA 1
ATOM 3968 C C . LYS A 1 495 ? 0.606 23.806 -13.241 1.00 92.75 495 LYS A C 1
ATOM 3970 O O . LYS A 1 495 ? -0.074 24.090 -12.262 1.00 92.75 495 LYS A O 1
ATOM 3975 N N . ASN A 1 496 ? 1.941 23.780 -13.220 1.00 88.00 496 ASN A N 1
ATOM 3976 C CA . ASN A 1 496 ? 2.763 24.101 -12.048 1.00 88.00 496 ASN A CA 1
ATOM 3977 C C . ASN A 1 496 ? 2.386 23.301 -10.785 1.00 88.00 496 ASN A C 1
ATOM 3979 O O . ASN A 1 496 ? 2.544 23.797 -9.668 1.00 88.00 496 ASN A O 1
ATOM 3983 N N . VAL A 1 497 ? 1.901 22.063 -10.945 1.00 90.31 497 VAL A N 1
ATOM 3984 C CA . VAL A 1 497 ? 1.613 21.188 -9.803 1.00 90.31 497 VAL A CA 1
ATOM 3985 C C . VAL A 1 497 ? 2.930 20.750 -9.173 1.00 90.31 497 VAL A C 1
ATOM 3987 O O . VAL A 1 497 ? 3.766 20.114 -9.821 1.00 90.31 497 VAL A O 1
ATOM 3990 N N . HIS A 1 498 ? 3.133 21.109 -7.906 1.00 87.50 498 HIS A N 1
ATOM 3991 C CA . HIS A 1 498 ? 4.367 20.793 -7.197 1.00 87.50 498 HIS A CA 1
ATOM 3992 C C . HIS A 1 498 ? 4.222 19.482 -6.425 1.00 87.50 498 HIS A C 1
ATOM 3994 O O . HIS A 1 498 ? 3.609 19.441 -5.362 1.00 87.50 498 HIS A O 1
ATOM 4000 N N . ILE A 1 499 ? 4.827 18.423 -6.958 1.00 80.75 499 ILE A N 1
ATOM 4001 C CA . ILE A 1 499 ? 5.039 17.160 -6.248 1.00 80.75 499 ILE A CA 1
ATOM 4002 C C . ILE A 1 499 ? 6.499 17.134 -5.813 1.00 80.75 499 ILE A C 1
ATOM 4004 O O . ILE A 1 499 ? 7.390 17.329 -6.647 1.00 80.75 499 ILE A O 1
ATOM 4008 N N . GLU A 1 500 ? 6.748 16.935 -4.516 1.00 73.12 500 GLU A N 1
ATOM 4009 C CA . GLU A 1 500 ? 8.119 16.917 -4.007 1.00 73.12 500 GLU A CA 1
ATOM 4010 C C . GLU A 1 500 ? 8.932 15.830 -4.727 1.00 73.12 500 GLU A C 1
ATOM 4012 O O . GLU A 1 500 ? 8.428 14.724 -4.932 1.00 73.12 500 GLU A O 1
ATOM 4017 N N . PRO A 1 501 ? 10.211 16.077 -5.065 1.00 70.94 501 PRO A N 1
ATOM 4018 C CA . PRO A 1 501 ? 11.029 15.106 -5.790 1.00 70.94 501 PRO A CA 1
ATOM 4019 C C . PRO A 1 501 ? 11.187 13.751 -5.090 1.00 70.94 501 PRO A C 1
ATOM 4021 O O . PRO A 1 501 ? 11.574 12.782 -5.739 1.00 70.94 501 PRO A O 1
ATOM 4024 N N . ALA A 1 502 ? 10.915 13.667 -3.785 1.00 64.44 502 ALA A N 1
ATOM 4025 C CA . ALA A 1 502 ? 10.911 12.412 -3.036 1.00 64.44 502 ALA A CA 1
ATOM 4026 C C . ALA A 1 502 ? 9.760 11.468 -3.444 1.00 64.44 502 ALA A C 1
ATOM 4028 O O . ALA A 1 502 ? 9.909 10.254 -3.320 1.00 64.44 502 ALA A O 1
ATOM 4029 N N . TYR A 1 503 ? 8.664 11.997 -3.992 1.00 71.00 503 TYR A N 1
ATOM 4030 C CA . TYR A 1 503 ? 7.473 11.232 -4.358 1.00 71.00 503 TYR A CA 1
ATOM 4031 C C . TYR A 1 503 ? 7.461 10.821 -5.834 1.00 71.00 503 TYR A C 1
ATOM 4033 O O . TYR A 1 503 ? 7.888 11.576 -6.709 1.00 71.00 503 TYR A O 1
ATOM 4041 N N . SER A 1 504 ? 6.943 9.622 -6.118 1.00 76.75 504 SER A N 1
ATOM 4042 C CA . SER A 1 504 ? 6.710 9.139 -7.486 1.00 76.75 504 SER A CA 1
ATOM 4043 C C . SER A 1 504 ? 5.389 9.690 -8.011 1.00 76.75 504 SER A C 1
ATOM 4045 O O . SER A 1 504 ? 4.332 9.360 -7.467 1.00 76.75 504 SER A O 1
ATOM 4047 N N . LYS A 1 505 ? 5.419 10.473 -9.097 1.00 85.62 505 LYS A N 1
ATOM 4048 C CA . LYS A 1 505 ? 4.190 10.961 -9.747 1.00 85.62 505 LYS A CA 1
ATOM 4049 C C . LYS A 1 505 ? 3.335 9.796 -10.239 1.00 85.62 505 LYS A C 1
ATOM 4051 O O . LYS A 1 505 ? 2.111 9.882 -10.203 1.00 85.62 505 LYS A O 1
ATOM 4056 N N . ALA A 1 506 ? 3.976 8.707 -10.667 1.00 82.56 506 ALA A N 1
ATOM 4057 C CA . ALA A 1 506 ? 3.309 7.517 -11.184 1.00 82.56 506 ALA A CA 1
ATOM 4058 C C . ALA A 1 506 ? 2.589 6.705 -10.091 1.00 82.56 506 ALA A C 1
ATOM 4060 O O . ALA A 1 506 ? 1.586 6.051 -10.371 1.00 82.56 506 ALA A O 1
ATOM 4061 N N . GLU A 1 507 ? 3.066 6.758 -8.844 1.00 77.25 507 GLU A N 1
ATOM 4062 C CA . GLU A 1 507 ? 2.313 6.211 -7.706 1.00 77.25 507 GLU A CA 1
ATOM 4063 C C . GLU A 1 507 ? 1.244 7.203 -7.234 1.00 77.25 507 GLU A C 1
ATOM 4065 O O . GLU A 1 507 ? 0.106 6.809 -6.993 1.00 77.25 507 GLU A O 1
ATOM 4070 N N . TRP A 1 508 ? 1.561 8.501 -7.189 1.00 78.88 508 TRP A N 1
ATOM 4071 C CA . TRP A 1 508 ? 0.617 9.539 -6.769 1.00 78.88 508 TRP A CA 1
ATOM 4072 C C . TRP A 1 508 ? -0.578 9.682 -7.712 1.00 78.88 508 TRP A C 1
ATOM 4074 O O . TRP A 1 508 ? -1.674 9.995 -7.265 1.00 78.88 508 TRP A O 1
ATOM 4084 N N . CYS A 1 509 ? -0.446 9.390 -9.008 1.00 84.56 509 CYS A N 1
ATOM 4085 C CA . CYS A 1 509 ? -1.582 9.453 -9.932 1.00 84.56 509 CYS A CA 1
ATOM 4086 C C . CYS A 1 509 ? -2.612 8.323 -9.735 1.00 84.56 509 CYS A C 1
ATOM 4088 O O . CYS A 1 509 ? -3.583 8.251 -10.487 1.00 84.56 509 CYS A O 1
ATOM 4090 N N . ARG A 1 510 ? -2.430 7.438 -8.743 1.00 82.12 510 ARG A N 1
ATOM 4091 C CA . ARG A 1 510 ? -3.357 6.345 -8.402 1.00 82.12 510 ARG A CA 1
ATOM 4092 C C . ARG A 1 510 ? -4.545 6.777 -7.538 1.00 82.12 510 ARG A C 1
ATOM 4094 O O . ARG A 1 510 ? -5.358 5.930 -7.185 1.00 82.12 510 ARG A O 1
ATOM 4101 N N . TRP A 1 511 ? -4.715 8.075 -7.277 1.00 83.56 511 TRP A N 1
ATOM 4102 C CA . TRP A 1 511 ? -5.908 8.635 -6.627 1.00 83.56 511 TRP A CA 1
ATOM 4103 C C . TRP A 1 511 ? -7.258 8.079 -7.115 1.00 83.56 511 TRP A C 1
ATOM 4105 O O . TRP A 1 511 ? -8.103 7.843 -6.253 1.00 83.56 511 TRP A O 1
ATOM 4115 N N . PRO A 1 512 ? -7.498 7.829 -8.423 1.00 87.62 512 PRO A N 1
ATOM 4116 C CA . PRO A 1 512 ? -8.770 7.259 -8.869 1.00 87.62 512 PRO A CA 1
ATOM 4117 C C . PRO A 1 512 ? -9.073 5.904 -8.232 1.00 87.62 512 PRO A C 1
ATOM 4119 O O . PRO A 1 512 ? -10.227 5.628 -7.927 1.00 87.62 512 PRO A O 1
ATOM 4122 N N . ILE A 1 513 ? -8.046 5.080 -7.987 1.00 85.00 513 ILE A N 1
ATOM 4123 C CA . ILE A 1 513 ? -8.211 3.796 -7.303 1.00 85.00 513 ILE A CA 1
ATOM 4124 C C . ILE A 1 513 ? -8.770 4.051 -5.906 1.00 85.00 513 ILE A C 1
ATOM 4126 O O . ILE A 1 513 ? -9.804 3.496 -5.567 1.00 85.00 513 ILE A O 1
ATOM 4130 N N . LEU A 1 514 ? -8.155 4.949 -5.132 1.00 80.56 514 LEU A N 1
ATOM 4131 C CA . LEU A 1 514 ? -8.568 5.251 -3.758 1.00 80.56 514 LEU A CA 1
ATOM 4132 C C . LEU A 1 514 ? -9.963 5.889 -3.677 1.00 80.56 514 LEU A C 1
ATOM 4134 O O . LEU A 1 514 ? -10.785 5.449 -2.877 1.00 80.56 514 LEU A O 1
ATOM 4138 N N . LEU A 1 515 ? -10.233 6.898 -4.510 1.00 85.31 515 LEU A N 1
ATOM 4139 C CA . LEU A 1 515 ? -11.452 7.712 -4.433 1.00 85.31 515 LEU A CA 1
ATOM 4140 C C . LEU A 1 515 ? -12.676 7.028 -5.047 1.00 85.31 515 LEU A C 1
ATOM 4142 O O . LEU A 1 515 ? -13.781 7.169 -4.535 1.00 85.31 515 LEU A O 1
ATOM 4146 N N . MET A 1 516 ? -12.494 6.228 -6.101 1.00 87.50 516 MET A N 1
ATOM 4147 C CA . MET A 1 516 ? -13.620 5.583 -6.784 1.00 87.50 516 MET A CA 1
ATOM 4148 C C . MET A 1 516 ? -13.982 4.215 -6.199 1.00 87.50 516 MET A C 1
ATOM 4150 O O . MET A 1 516 ? -14.925 3.588 -6.675 1.00 87.50 516 MET A O 1
ATOM 4154 N N . GLY A 1 517 ? -13.272 3.746 -5.166 1.00 85.56 517 GLY A N 1
ATOM 4155 C CA . GLY A 1 517 ? -13.444 2.408 -4.591 1.00 85.56 517 GLY A CA 1
ATOM 4156 C C . GLY A 1 517 ? -14.889 2.035 -4.265 1.00 85.56 517 GLY A C 1
ATOM 4157 O O . GLY A 1 517 ? -15.339 0.935 -4.579 1.00 85.56 517 GLY A O 1
ATOM 4158 N N . GLU A 1 518 ? -15.649 2.973 -3.702 1.00 87.06 518 GLU A N 1
ATOM 4159 C CA . GLU A 1 518 ? -17.036 2.734 -3.298 1.00 87.06 518 GLU A CA 1
ATOM 4160 C C . GLU A 1 518 ? -18.014 2.524 -4.464 1.00 87.06 518 GLU A C 1
ATOM 4162 O O . GLU A 1 518 ? -19.059 1.907 -4.260 1.00 87.06 518 GLU A O 1
ATOM 4167 N N . PHE A 1 519 ? -17.692 2.989 -5.678 1.00 87.19 519 PHE A N 1
ATOM 4168 C CA . PHE A 1 519 ? -18.523 2.766 -6.872 1.00 87.19 519 PHE A CA 1
ATOM 4169 C C . PHE A 1 519 ? -18.493 1.321 -7.356 1.00 87.19 519 PHE A C 1
ATOM 4171 O O . PHE A 1 519 ? -19.375 0.906 -8.107 1.00 87.19 519 PHE A O 1
ATOM 4178 N N . PHE A 1 520 ? -17.470 0.572 -6.951 1.00 87.56 520 PHE A N 1
ATOM 4179 C CA . PHE A 1 520 ? -17.194 -0.767 -7.451 1.00 87.56 520 PHE A CA 1
ATOM 4180 C C . PHE A 1 520 ? -17.217 -1.823 -6.346 1.00 87.56 520 PHE A C 1
ATOM 4182 O O . PHE A 1 520 ? -16.685 -2.903 -6.561 1.00 87.56 520 PHE A O 1
ATOM 4189 N N . LYS A 1 521 ? -17.786 -1.512 -5.174 1.00 86.44 521 LYS A N 1
ATOM 4190 C CA . LYS A 1 521 ? -17.980 -2.473 -4.077 1.00 86.44 521 LYS A CA 1
ATOM 4191 C C . LYS A 1 521 ? -19.041 -3.529 -4.420 1.00 86.44 521 LYS A C 1
ATOM 4193 O O . LYS A 1 521 ? -19.861 -3.303 -5.312 1.00 86.44 521 LYS A O 1
ATOM 4198 N N . ASP A 1 522 ? -18.994 -4.664 -3.724 1.00 81.81 522 ASP A N 1
ATOM 4199 C CA . ASP A 1 522 ? -19.810 -5.857 -4.006 1.00 81.81 522 ASP A CA 1
ATOM 4200 C C . ASP A 1 522 ? -21.182 -5.876 -3.311 1.00 81.81 522 ASP A C 1
ATOM 4202 O O . ASP A 1 522 ? -21.332 -5.272 -2.222 1.00 81.81 522 ASP A O 1
#